Protein AF-0000000076221025 (afdb_homodimer)

Radius of gyration: 26.88 Å; Cα contacts (8 Å, |Δi|>4): 1831; chains: 2; bounding box: 78×72×60 Å

Sequence (764 aa):
MSTFDVIVIGAGINGSATAYDLRNKQHKNVLLLEQFPLPHTRGSSHGQTRVIRCLYHKRIYSQMTMDSFPIWRDLERQTNETLFIQNGMLEVYDNTTDSEKLNLSKKVLNDLNVPYKVLNTEEINRKYKPFHFEGDYSAIFESLGGTLMANKCLQAFQTLYKEAGGVLHDNEQVKQIIPGNDLVTVVTNKSQFKAKSLVITAGSFVAKLLKPLHLDLPLTIQRNHLCFWRVHNDGEGTLEAGFPSFKTPYLTYGTASIEYPGLLKICSHGGPTVDIDYPDQPPNMDDVTKLVTNHMKNVDHKPAIVENCLYTVSPDRDFILDRHPMYPNIVIGTGFSGTGFKMSPITGQILASLALNKNTKYDLSRFKISRFENVLKMKASLMSTFDVIVIGAGINGSATAYDLRNKQHKNVLLLEQFPLPHTRGSSHGQTRVIRCLYHKRIYSQMTMDSFPIWRDLERQTNETLFIQNGMLEVYDNTTDSEKLNLSKKVLNDLNVPYKVLNTEEINRKYKPFHFEGDYSAIFESLGGTLMANKCLQAFQTLYKEAGGVLHDNEQVKQIIPGNDLVTVVTNKSQFKAKSLVITAGSFVAKLLKPLHLDLPLTIQRNHLCFWRVHNDGEGTLEAGFPSFKTPYLTYGTASIEYPGLLKICSHGGPTVDIDYPDQPPNMDDVTKLVTNHMKNVDHKPAIVENCLYTVSPDRDFILDRHPMYPNIVIGTGFSGTGFKMSPITGQILASLALNKNTKYDLSRFKISRFENVLKMKASL

pLDDT: mean 94.81, std 7.26, range [25.05, 99.0]

Organism: NCBI:txid252671

InterPro domains:
  IPR006076 FAD dependent oxidoreductase [PF01266] (5-354)
  IPR036188 FAD/NAD(P)-binding domain superfamily [G3DSA:3.50.50.60] (4-362)
  IPR036188 FAD/NAD(P)-binding domain superfamily [SSF51905] (3-373)
  IPR045170 MTOX family [PTHR10961] (3-377)

Solvent-accessible surface area (backbone atoms only — not comparable to full-atom values): 39105 Å² total; per-residue (Å²): 122,60,74,31,55,30,35,31,36,21,65,41,45,48,25,25,27,17,50,24,39,33,34,70,74,64,67,43,53,44,40,37,30,19,50,40,47,70,86,60,74,83,39,63,51,50,55,59,69,39,72,34,58,57,82,36,84,50,62,68,60,22,51,38,29,60,65,16,51,64,53,53,51,50,49,20,65,74,64,74,46,83,32,70,47,72,51,12,28,36,42,42,35,43,54,87,80,30,50,65,59,53,51,44,34,52,48,43,32,55,77,67,70,49,68,70,46,80,36,46,38,66,53,46,38,70,65,39,39,43,42,39,71,80,75,66,35,36,30,44,38,30,61,83,16,8,38,30,28,30,43,47,44,44,47,47,33,47,50,54,24,45,72,68,68,40,45,74,44,52,53,37,38,78,74,46,76,44,84,52,95,68,40,34,37,42,31,38,82,82,50,55,37,35,14,50,14,35,36,42,25,41,56,70,51,36,62,75,65,31,44,84,71,33,38,53,72,76,61,45,34,23,43,26,46,44,28,25,28,40,42,70,51,87,62,50,31,18,60,90,58,61,26,36,16,38,36,42,76,59,48,26,34,34,39,31,30,66,64,38,90,57,22,30,36,47,21,40,77,60,47,57,76,47,48,82,78,49,52,74,65,82,77,83,55,62,52,40,43,49,46,49,66,65,28,38,50,62,52,54,84,55,64,36,42,76,46,72,38,38,30,27,27,27,86,83,49,44,45,33,54,36,55,39,91,88,42,71,50,34,27,38,46,41,28,36,42,81,60,43,74,60,26,15,64,44,53,4,45,46,52,34,25,54,54,67,74,45,82,63,96,65,87,54,77,78,17,35,66,78,80,50,78,84,29,66,54,76,78,71,83,122,122,59,76,30,53,30,35,32,35,21,64,40,44,47,25,24,27,18,50,23,40,33,32,70,74,62,68,43,52,43,40,38,30,18,50,40,47,70,86,59,73,83,39,65,51,49,54,60,68,39,71,34,58,56,81,37,82,51,62,67,57,22,50,38,27,58,66,16,50,63,51,54,52,50,50,20,65,75,64,73,46,82,31,70,46,70,49,12,26,35,41,41,34,43,54,86,79,31,49,66,60,52,51,44,33,50,48,42,32,57,76,66,68,50,68,68,46,81,37,46,38,68,52,44,37,68,65,39,39,42,41,38,70,81,75,68,35,36,30,44,37,28,61,82,15,9,37,31,27,30,44,47,44,43,47,46,32,47,50,55,25,44,74,68,68,40,45,75,43,54,53,38,37,77,74,44,78,46,84,52,94,68,40,34,35,42,32,37,82,82,52,55,37,37,14,51,14,35,38,42,26,40,58,69,53,36,61,75,65,30,44,85,71,34,37,54,74,77,61,46,35,22,43,23,45,45,29,25,27,42,45,72,50,86,61,51,32,19,60,90,57,62,26,38,16,38,35,43,75,59,49,26,35,32,38,31,30,63,64,40,88,59,23,30,36,47,21,40,74,60,47,57,75,47,48,83,78,49,53,74,66,81,78,82,55,62,52,42,43,49,46,49,65,65,29,38,49,62,52,54,86,55,63,35,43,77,46,73,38,37,30,26,27,26,87,83,50,45,46,33,55,36,57,40,91,88,42,70,51,34,27,39,46,42,28,37,44,80,60,42,76,60,26,14,64,44,54,3,44,47,53,35,25,52,56,68,76,43,83,64,97,64,86,52,78,79,18,37,66,77,79,50,79,85,29,68,53,74,79,71,79,122

Structure (mmCIF, N/CA/C/O backbone):
data_AF-0000000076221025-model_v1
#
loop_
_entity.id
_entity.type
_entity.pdbx_description
1 polymer 'FAD dependent oxidoreductase domain-containing protein'
#
loop_
_atom_site.group_PDB
_atom_site.id
_atom_site.type_symbol
_atom_site.label_atom_id
_atom_site.label_alt_id
_atom_site.label_comp_id
_atom_site.label_asym_id
_atom_site.label_entity_id
_atom_site.label_seq_id
_atom_site.pdbx_PDB_ins_code
_atom_site.Cartn_x
_atom_site.Cartn_y
_atom_site.Cartn_z
_atom_site.occupancy
_atom_site.B_iso_or_equiv
_atom_site.auth_seq_id
_atom_site.auth_comp_id
_atom_site.auth_asym_id
_atom_site.auth_atom_id
_atom_site.pdbx_PDB_model_num
ATOM 1 N N . MET A 1 1 ? 26.531 13.273 -16.469 1 73.56 1 MET A N 1
ATOM 2 C CA . MET A 1 1 ? 25.734 13.602 -15.281 1 73.56 1 MET A CA 1
ATOM 3 C C . MET A 1 1 ? 24.625 14.578 -15.633 1 73.56 1 MET A C 1
ATOM 5 O O . MET A 1 1 ? 24.859 15.586 -16.297 1 73.56 1 MET A O 1
ATOM 9 N N . SER A 1 2 ? 23.391 14.234 -15.297 1 90.88 2 SER A N 1
ATOM 10 C CA . SER A 1 2 ? 22.25 15.094 -15.625 1 90.88 2 SER A CA 1
ATOM 11 C C . SER A 1 2 ? 22.094 16.219 -14.602 1 90.88 2 SER A C 1
ATOM 13 O O . SER A 1 2 ? 22.422 16.047 -13.422 1 90.88 2 SER A O 1
ATOM 15 N N . THR A 1 3 ? 21.812 17.422 -15.07 1 96.06 3 THR A N 1
ATOM 16 C CA . THR A 1 3 ? 21.625 18.578 -14.219 1 96.06 3 THR A CA 1
ATOM 17 C C . THR A 1 3 ? 20.156 19 -14.203 1 96.06 3 THR A C 1
ATOM 19 O O . THR A 1 3 ? 19.5 19.062 -15.258 1 96.06 3 THR A O 1
ATOM 22 N N . PHE A 1 4 ? 19.688 19.281 -13 1 98.5 4 PHE A N 1
ATOM 23 C CA . PHE A 1 4 ? 18.297 19.688 -12.797 1 98.5 4 PHE A CA 1
ATOM 24 C C . PHE A 1 4 ? 18.234 21.078 -12.156 1 98.5 4 PHE A C 1
ATOM 26 O O . PHE A 1 4 ? 19.219 21.531 -11.578 1 98.5 4 PHE A O 1
ATOM 33 N N . ASP A 1 5 ? 17.109 21.797 -12.391 1 98.62 5 ASP A N 1
ATOM 34 C CA . ASP A 1 5 ? 16.891 23.016 -11.602 1 98.62 5 ASP A CA 1
ATOM 35 C C . ASP A 1 5 ? 16.734 22.672 -10.117 1 98.62 5 ASP A C 1
ATOM 37 O O . ASP A 1 5 ? 17.312 23.344 -9.266 1 98.62 5 ASP A O 1
ATOM 41 N N . VAL A 1 6 ? 15.969 21.656 -9.82 1 98.88 6 VAL A N 1
ATOM 42 C CA . VAL A 1 6 ? 15.719 21.25 -8.438 1 98.88 6 VAL A CA 1
ATOM 43 C C . VAL A 1 6 ? 15.664 19.719 -8.352 1 98.88 6 VAL A C 1
ATOM 45 O O . VAL A 1 6 ? 15.109 19.062 -9.234 1 98.88 6 VAL A O 1
ATOM 48 N N . ILE A 1 7 ? 16.266 19.141 -7.352 1 98.94 7 ILE A N 1
ATOM 49 C CA . ILE A 1 7 ? 16.047 17.75 -6.953 1 98.94 7 ILE A CA 1
ATOM 50 C C . ILE A 1 7 ? 15.266 17.703 -5.648 1 98.94 7 ILE A C 1
ATOM 52 O O . ILE A 1 7 ? 15.555 18.453 -4.711 1 98.94 7 ILE A O 1
ATOM 56 N N . VAL A 1 8 ? 14.227 16.969 -5.625 1 99 8 VAL A N 1
ATOM 57 C CA . VAL A 1 8 ? 13.438 16.719 -4.422 1 99 8 VAL A CA 1
ATOM 58 C C . VAL A 1 8 ? 13.664 15.289 -3.939 1 99 8 VAL A C 1
ATOM 60 O O . VAL A 1 8 ? 13.484 14.336 -4.699 1 99 8 VAL A O 1
ATOM 63 N N . ILE A 1 9 ? 14.117 15.148 -2.668 1 98.94 9 ILE A N 1
ATOM 64 C CA . ILE A 1 9 ? 14.344 13.836 -2.08 1 98.94 9 ILE A CA 1
ATOM 65 C C . ILE A 1 9 ? 13.156 13.445 -1.207 1 98.94 9 ILE A C 1
ATOM 67 O O . ILE A 1 9 ? 12.82 14.156 -0.254 1 98.94 9 ILE A O 1
ATOM 71 N N . GLY A 1 10 ? 12.57 12.266 -1.476 1 98.75 10 GLY A N 1
ATOM 72 C CA . GLY A 1 10 ? 11.391 11.773 -0.784 1 98.75 10 GLY A CA 1
ATOM 73 C C . GLY A 1 10 ? 10.109 11.992 -1.564 1 98.75 10 GLY A C 1
ATOM 74 O O . GLY A 1 10 ? 9.641 13.125 -1.7 1 98.75 10 GLY A O 1
ATOM 75 N N . ALA A 1 11 ? 9.523 10.93 -2.014 1 98.75 11 ALA A N 1
ATOM 76 C CA . ALA A 1 11 ? 8.312 11.039 -2.832 1 98.75 11 ALA A CA 1
ATOM 77 C C . ALA A 1 11 ? 7.062 10.773 -2 1 98.75 11 ALA A C 1
ATOM 79 O O . ALA A 1 11 ? 6.09 10.203 -2.496 1 98.75 11 ALA A O 1
ATOM 80 N N . GLY A 1 12 ? 7.074 11.047 -0.694 1 98.5 12 GLY A N 1
ATOM 81 C CA . GLY A 1 12 ? 5.848 11.148 0.079 1 98.5 12 GLY A CA 1
ATOM 82 C C . GLY A 1 12 ? 4.984 12.328 -0.33 1 98.5 12 GLY A C 1
ATOM 83 O O . GLY A 1 12 ? 5.207 12.938 -1.382 1 98.5 12 GLY A O 1
ATOM 84 N N . ILE A 1 13 ? 4.051 12.633 0.478 1 98.81 13 ILE A N 1
ATOM 85 C CA . ILE A 1 13 ? 3.025 13.594 0.092 1 98.81 13 ILE A CA 1
ATOM 86 C C . ILE A 1 13 ? 3.646 14.984 -0.056 1 98.81 13 ILE A C 1
ATOM 88 O O . ILE A 1 13 ? 3.357 15.703 -1.017 1 98.81 13 ILE A O 1
ATOM 92 N N . ASN A 1 14 ? 4.52 15.406 0.86 1 98.88 14 ASN A N 1
ATOM 93 C CA . ASN A 1 14 ? 5.105 16.734 0.803 1 98.88 14 ASN A CA 1
ATOM 94 C C . ASN A 1 14 ? 6.094 16.875 -0.351 1 98.88 14 ASN A C 1
ATOM 96 O O . ASN A 1 14 ? 6.133 17.891 -1.032 1 98.88 14 ASN A O 1
ATOM 100 N N . GLY A 1 15 ? 6.926 15.852 -0.542 1 98.94 15 GLY A N 1
ATOM 101 C CA . GLY A 1 15 ? 7.836 15.867 -1.676 1 98.94 15 GLY A CA 1
ATOM 102 C C . GLY A 1 15 ? 7.121 15.867 -3.014 1 98.94 15 GLY A C 1
ATOM 103 O O . GLY A 1 15 ? 7.496 16.594 -3.928 1 98.94 15 GLY A O 1
ATOM 104 N N . SER A 1 16 ? 6.113 15.039 -3.123 1 98.94 16 SER A N 1
ATOM 105 C CA . SER A 1 16 ? 5.344 14.969 -4.359 1 98.94 16 SER A CA 1
ATOM 106 C C . SER A 1 16 ? 4.617 16.281 -4.637 1 98.94 16 SER A C 1
ATOM 108 O O . SER A 1 16 ? 4.566 16.734 -5.781 1 98.94 16 SER A O 1
ATOM 110 N N . ALA A 1 17 ? 4.051 16.875 -3.607 1 98.94 17 ALA A N 1
ATOM 111 C CA . ALA A 1 17 ? 3.389 18.172 -3.764 1 98.94 17 ALA A CA 1
ATOM 112 C C . ALA A 1 17 ? 4.383 19.25 -4.18 1 98.94 17 ALA A C 1
ATOM 114 O O . ALA A 1 17 ? 4.07 20.109 -5.012 1 98.94 17 ALA A O 1
ATOM 115 N N . THR A 1 18 ? 5.555 19.219 -3.604 1 98.94 18 THR A N 1
ATOM 116 C CA . THR A 1 18 ? 6.605 20.172 -3.951 1 98.94 18 THR A CA 1
ATOM 117 C C . THR A 1 18 ? 7.016 20.016 -5.414 1 98.94 18 THR A C 1
ATOM 119 O O . THR A 1 18 ? 7.086 21 -6.148 1 98.94 18 THR A O 1
ATOM 122 N N . ALA A 1 19 ? 7.297 18.766 -5.789 1 98.94 19 ALA A N 1
ATOM 123 C CA . ALA A 1 19 ? 7.688 18.484 -7.168 1 98.94 19 ALA A CA 1
ATOM 124 C C . ALA A 1 19 ? 6.602 18.922 -8.148 1 98.94 19 ALA A C 1
ATOM 126 O O . ALA A 1 19 ? 6.895 19.5 -9.195 1 98.94 19 ALA A O 1
ATOM 127 N N . TYR A 1 20 ? 5.391 18.656 -7.793 1 98.88 20 TYR A N 1
ATOM 128 C CA . TYR A 1 20 ? 4.25 19.062 -8.602 1 98.88 20 TYR A CA 1
ATOM 129 C C . TYR A 1 20 ? 4.227 20.578 -8.797 1 98.88 20 TYR A C 1
ATOM 131 O O . TYR A 1 20 ? 4.051 21.062 -9.914 1 98.88 20 TYR A O 1
ATOM 139 N N . ASP A 1 21 ? 4.359 21.328 -7.723 1 98.75 21 ASP A N 1
ATOM 140 C CA . ASP A 1 21 ? 4.34 22.781 -7.816 1 98.75 21 ASP A CA 1
ATOM 141 C C . ASP A 1 21 ? 5.48 23.297 -8.695 1 98.75 21 ASP A C 1
ATOM 143 O O . ASP A 1 21 ? 5.266 24.141 -9.57 1 98.75 21 ASP A O 1
ATOM 147 N N . LEU A 1 22 ? 6.645 22.797 -8.508 1 98.88 22 LEU A N 1
ATOM 148 C CA . LEU A 1 22 ? 7.84 23.219 -9.234 1 98.88 22 LEU A CA 1
ATOM 149 C C . LEU A 1 22 ? 7.699 22.953 -10.727 1 98.88 22 LEU A C 1
ATOM 151 O O . LEU A 1 22 ? 8.039 23.812 -11.547 1 98.88 22 LEU A O 1
ATOM 155 N N . ARG A 1 23 ? 7.164 21.75 -11.07 1 98.56 23 ARG A N 1
ATOM 156 C CA . ARG A 1 23 ? 7.09 21.344 -12.469 1 98.56 23 ARG A CA 1
ATOM 157 C C . ARG A 1 23 ? 5.883 21.984 -13.156 1 98.56 23 ARG A C 1
ATOM 159 O O . ARG A 1 23 ? 6.016 22.594 -14.219 1 98.56 23 ARG A O 1
ATOM 166 N N . ASN A 1 24 ? 4.742 21.906 -12.555 1 97.38 24 ASN A N 1
ATOM 167 C CA . ASN A 1 24 ? 3.48 22.281 -13.188 1 97.38 24 ASN A CA 1
ATOM 168 C C . ASN A 1 24 ? 3.264 23.781 -13.18 1 97.38 24 ASN A C 1
ATOM 170 O O . ASN A 1 24 ? 2.738 24.344 -14.141 1 97.38 24 ASN A O 1
ATOM 174 N N . LYS A 1 25 ? 3.623 24.422 -12.148 1 94.81 25 LYS A N 1
ATOM 175 C CA . LYS A 1 25 ? 3.326 25.844 -12.008 1 94.81 25 LYS A CA 1
ATOM 176 C C . LYS A 1 25 ? 4.559 26.688 -12.305 1 94.81 25 LYS A C 1
ATOM 178 O O . LYS A 1 25 ? 4.453 27.75 -12.938 1 94.81 25 LYS A O 1
ATOM 183 N N . GLN A 1 26 ? 5.688 26.141 -11.867 1 97.31 26 GLN A N 1
ATOM 184 C CA . GLN A 1 26 ? 6.898 26.938 -12 1 97.31 26 GLN A CA 1
ATOM 185 C C . GLN A 1 26 ? 7.691 26.547 -13.242 1 97.31 26 GLN A C 1
ATOM 187 O O . GLN A 1 26 ? 8.672 27.203 -13.594 1 97.31 26 GLN A O 1
ATOM 192 N N . HIS A 1 27 ? 7.324 25.453 -13.93 1 97.88 27 HIS A N 1
ATOM 193 C CA . HIS A 1 27 ? 7.895 25 -15.188 1 97.88 27 HIS A CA 1
ATOM 194 C C . HIS A 1 27 ? 9.398 24.75 -15.062 1 97.88 27 HIS A C 1
ATOM 196 O O . HIS A 1 27 ? 10.172 25.125 -15.938 1 97.88 27 HIS A O 1
ATOM 202 N N . LYS A 1 28 ? 9.789 24.125 -13.992 1 98.31 28 LYS A N 1
ATOM 203 C CA . LYS A 1 28 ? 11.188 23.812 -13.742 1 98.31 28 LYS A CA 1
ATOM 204 C C . LYS A 1 28 ? 11.492 22.359 -14.086 1 98.31 28 LYS A C 1
ATOM 206 O O . LYS A 1 28 ? 10.594 21.516 -14.102 1 98.31 28 LYS A O 1
ATOM 211 N N . ASN A 1 29 ? 12.75 22.156 -14.453 1 98.5 29 ASN A N 1
ATOM 212 C CA . ASN A 1 29 ? 13.25 20.797 -14.586 1 98.5 29 ASN A CA 1
ATOM 213 C C . ASN A 1 29 ? 13.539 20.172 -13.227 1 98.5 29 ASN A C 1
ATOM 215 O O . ASN A 1 29 ? 14.523 20.516 -12.57 1 98.5 29 ASN A O 1
ATOM 219 N N . VAL A 1 30 ? 12.672 19.188 -12.789 1 98.81 30 VAL A N 1
ATOM 220 C CA . VAL A 1 30 ? 12.68 18.688 -11.422 1 98.81 30 VAL A CA 1
ATOM 221 C C . VAL A 1 30 ? 12.852 17.156 -11.43 1 98.81 30 VAL A C 1
ATOM 223 O O . VAL A 1 30 ? 12.203 16.469 -12.211 1 98.81 30 VAL A O 1
ATOM 226 N N . LEU A 1 31 ? 13.781 16.641 -10.617 1 98.88 31 LEU A N 1
ATOM 227 C CA . LEU A 1 31 ? 13.922 15.219 -10.359 1 98.88 31 LEU A CA 1
ATOM 228 C C . LEU A 1 31 ? 13.391 14.859 -8.977 1 98.88 31 LEU A C 1
ATOM 230 O O . LEU A 1 31 ? 13.797 15.453 -7.977 1 98.88 31 LEU A O 1
ATOM 234 N N . LEU A 1 32 ? 12.398 14.039 -8.891 1 98.94 32 LEU A N 1
ATOM 235 C CA . LEU A 1 32 ? 11.867 13.5 -7.645 1 98.94 32 LEU A CA 1
ATOM 236 C C . LEU A 1 32 ? 12.422 12.102 -7.379 1 98.94 32 LEU A C 1
ATOM 238 O O . LEU A 1 32 ? 12.297 11.211 -8.219 1 98.94 32 LEU A O 1
ATOM 242 N N . LEU A 1 33 ? 13.078 11.938 -6.211 1 98.75 33 LEU A N 1
ATOM 243 C CA . LEU A 1 33 ? 13.75 10.688 -5.883 1 98.75 33 LEU A CA 1
ATOM 244 C C . LEU A 1 33 ? 13.07 9.992 -4.707 1 98.75 33 LEU A C 1
ATOM 246 O O . LEU A 1 33 ? 12.656 10.648 -3.75 1 98.75 33 LEU A O 1
ATOM 250 N N . GLU A 1 34 ? 12.93 8.711 -4.75 1 98.44 34 GLU A N 1
ATOM 251 C CA . GLU A 1 34 ? 12.414 7.871 -3.676 1 98.44 34 GLU A CA 1
ATOM 252 C C . GLU A 1 34 ? 13.25 6.598 -3.525 1 98.44 34 GLU A C 1
ATOM 254 O O . GLU A 1 34 ? 13.602 5.965 -4.52 1 98.44 34 GLU A O 1
ATOM 259 N N . GLN A 1 35 ? 13.578 6.262 -2.289 1 97.19 35 GLN A N 1
ATOM 260 C CA . GLN A 1 35 ? 14.469 5.129 -2.059 1 97.19 35 GLN A CA 1
ATOM 261 C C . GLN A 1 35 ? 13.727 3.807 -2.197 1 97.19 35 GLN A C 1
ATOM 263 O O . GLN A 1 35 ? 14.336 2.768 -2.457 1 97.19 35 GLN A O 1
ATOM 268 N N . PHE A 1 36 ? 12.406 3.76 -2.025 1 96.69 36 PHE A N 1
ATOM 269 C CA . PHE A 1 36 ? 11.609 2.541 -2.094 1 96.69 36 PHE A CA 1
ATOM 270 C C . PHE A 1 36 ? 10.875 2.451 -3.424 1 96.69 36 PHE A C 1
ATOM 272 O O . PHE A 1 36 ? 10.594 3.471 -4.055 1 96.69 36 PHE A O 1
ATOM 279 N N . PRO A 1 37 ? 10.508 1.22 -3.852 1 95.75 37 PRO A N 1
ATOM 280 C CA . PRO A 1 37 ? 9.555 1.124 -4.961 1 95.75 37 PRO A CA 1
ATOM 281 C C . PRO A 1 37 ? 8.188 1.706 -4.613 1 95.75 37 PRO A C 1
ATOM 283 O O . PRO A 1 37 ? 7.707 1.535 -3.49 1 95.75 37 PRO A O 1
ATOM 286 N N . LEU A 1 38 ? 7.648 2.412 -5.551 1 95.94 38 LEU A N 1
ATOM 287 C CA . LEU A 1 38 ? 6.344 3.02 -5.316 1 95.94 38 LEU A CA 1
ATOM 288 C C . LEU A 1 38 ? 5.227 2.129 -5.852 1 95.94 38 LEU A C 1
ATOM 290 O O . LEU A 1 38 ? 5.398 1.451 -6.867 1 95.94 38 LEU A O 1
ATOM 294 N N . PRO A 1 39 ? 4.059 2.225 -5.203 1 95.25 39 PRO A N 1
ATOM 295 C CA . PRO A 1 39 ? 3.838 2.857 -3.9 1 95.25 39 PRO A CA 1
ATOM 296 C C . PRO A 1 39 ? 4.414 2.039 -2.746 1 95.25 39 PRO A C 1
ATOM 298 O O . PRO A 1 39 ? 4.672 0.843 -2.9 1 95.25 39 PRO A O 1
ATOM 301 N N . HIS A 1 40 ? 4.711 2.643 -1.645 1 94 40 HIS A N 1
ATOM 302 C CA . HIS A 1 40 ? 5.227 1.896 -0.503 1 94 40 HIS A CA 1
ATOM 303 C C . HIS A 1 40 ? 4.504 2.283 0.782 1 94 40 HIS A C 1
ATOM 305 O O . HIS A 1 40 ? 3.75 3.26 0.806 1 94 40 HIS A O 1
ATOM 311 N N . THR A 1 41 ? 4.754 1.54 1.81 1 91.94 41 THR A N 1
ATOM 312 C CA . THR A 1 41 ? 4.074 1.743 3.084 1 91.94 41 THR A CA 1
ATOM 313 C C . THR A 1 41 ? 5.074 2.117 4.176 1 91.94 41 THR A C 1
ATOM 315 O O . THR A 1 41 ? 4.832 1.872 5.359 1 91.94 41 THR A O 1
ATOM 318 N N . ARG A 1 42 ? 6.195 2.639 3.654 1 91.5 42 ARG A N 1
ATOM 319 C CA . ARG A 1 42 ? 7.25 2.992 4.602 1 91.5 42 ARG A CA 1
ATOM 320 C C . ARG A 1 42 ? 7.258 4.492 4.871 1 91.5 42 ARG A C 1
ATOM 322 O O . ARG A 1 42 ? 7.457 5.293 3.957 1 91.5 42 ARG A O 1
ATOM 329 N N . GLY A 1 43 ? 6.73 4.926 5.992 1 93.31 43 GLY A N 1
ATOM 330 C CA . GLY A 1 43 ? 6.742 6.336 6.348 1 93.31 43 GLY A CA 1
ATOM 331 C C . GLY A 1 43 ? 5.383 6.852 6.785 1 93.31 43 GLY A C 1
ATOM 332 O O . GLY A 1 43 ? 4.609 6.121 7.41 1 93.31 43 GLY A O 1
ATOM 333 N N . SER A 1 44 ? 5.164 8.125 6.418 1 95.25 44 SER A N 1
ATOM 334 C CA . SER A 1 44 ? 4 8.781 7.004 1 95.25 44 SER A CA 1
ATOM 335 C C . SER A 1 44 ? 2.9 8.984 5.969 1 95.25 44 SER A C 1
ATOM 337 O O . SER A 1 44 ? 1.757 9.281 6.32 1 95.25 44 SER A O 1
ATOM 339 N N . SER A 1 45 ? 3.215 8.766 4.715 1 96.81 45 SER A N 1
ATOM 340 C CA . SER A 1 45 ? 2.312 9.266 3.68 1 96.81 45 SER A CA 1
ATOM 341 C C . SER A 1 45 ? 1.358 8.172 3.209 1 96.81 45 SER A C 1
ATOM 343 O O . SER A 1 45 ? 0.375 8.453 2.521 1 96.81 45 SER A O 1
ATOM 345 N N . HIS A 1 46 ? 1.609 6.93 3.572 1 94.56 46 HIS A N 1
ATOM 346 C CA . HIS A 1 46 ? 0.822 5.812 3.066 1 94.56 46 HIS A CA 1
ATOM 347 C C . HIS A 1 46 ? -0.463 5.633 3.867 1 94.56 46 HIS A C 1
ATOM 349 O O . HIS A 1 46 ? -0.626 6.242 4.926 1 94.56 46 HIS A O 1
ATOM 355 N N . GLY A 1 47 ? -1.396 4.758 3.314 1 94.5 47 GLY A N 1
ATOM 356 C CA . GLY A 1 47 ? -2.682 4.496 3.941 1 94.5 47 GLY A CA 1
ATOM 357 C C . GLY A 1 47 ? -3.855 5.023 3.137 1 94.5 47 GLY A C 1
ATOM 358 O O . GLY A 1 47 ? -3.67 5.781 2.182 1 94.5 47 GLY A O 1
ATOM 359 N N . GLN A 1 48 ? -5.062 4.75 3.648 1 96.44 48 GLN A N 1
ATOM 360 C CA . GLN A 1 48 ? -6.23 5.008 2.811 1 96.44 48 GLN A CA 1
ATOM 361 C C . GLN A 1 48 ? -6.855 6.359 3.145 1 96.44 48 GLN A C 1
ATOM 363 O O . GLN A 1 48 ? -7.375 7.043 2.262 1 96.44 48 GLN A O 1
ATOM 368 N N . THR A 1 49 ? -6.785 6.699 4.438 1 97.5 49 THR A N 1
ATOM 369 C CA . THR A 1 49 ? -7.523 7.906 4.781 1 97.5 49 THR A CA 1
ATOM 370 C C . THR A 1 49 ? -6.715 8.781 5.742 1 97.5 49 THR A C 1
ATOM 372 O O . THR A 1 49 ? -5.875 8.273 6.488 1 97.5 49 THR A O 1
ATOM 375 N N . ARG A 1 50 ? -6.969 10.07 5.645 1 97.75 50 ARG A N 1
ATOM 376 C CA . ARG A 1 50 ? -6.512 11.086 6.582 1 97.75 50 ARG A CA 1
ATOM 377 C C . ARG A 1 50 ? -7.641 12.039 6.949 1 97.75 50 ARG A C 1
ATOM 379 O O . ARG A 1 50 ? -8.484 12.359 6.109 1 97.75 50 ARG A O 1
ATOM 386 N N . VAL A 1 51 ? -7.59 12.5 8.227 1 97.88 51 VAL A N 1
ATOM 387 C CA . VAL A 1 51 ? -8.531 13.531 8.641 1 97.88 51 VAL A CA 1
ATOM 388 C C . VAL A 1 51 ? -8.047 14.891 8.133 1 97.88 51 VAL A C 1
ATOM 390 O O . VAL A 1 51 ? -6.852 15.18 8.141 1 97.88 51 VAL A O 1
ATOM 393 N N . ILE A 1 52 ? -8.977 15.688 7.695 1 98.38 52 ILE A N 1
ATOM 394 C CA . ILE A 1 52 ? -8.703 17.094 7.383 1 98.38 52 ILE A CA 1
ATOM 395 C C . ILE A 1 52 ? -9.688 17.984 8.133 1 98.38 52 ILE A C 1
ATOM 397 O O . ILE A 1 52 ? -10.891 17.719 8.156 1 98.38 52 ILE A O 1
ATOM 401 N N . ARG A 1 53 ? -9.156 19.016 8.75 1 97.31 53 ARG A N 1
ATOM 402 C CA . ARG A 1 53 ? -9.969 19.859 9.617 1 97.31 53 ARG A CA 1
ATOM 403 C C . ARG A 1 53 ? -9.438 21.281 9.648 1 97.31 53 ARG A C 1
ATOM 405 O O . ARG A 1 53 ? -8.25 21.516 9.414 1 97.31 53 ARG A O 1
ATOM 412 N N . CYS A 1 54 ? -10.328 22.203 10 1 95.44 54 CYS A N 1
ATOM 413 C CA . CYS A 1 54 ? -9.961 23.594 10.211 1 95.44 54 CYS A CA 1
ATOM 414 C C . CYS A 1 54 ? -9.695 23.859 11.688 1 95.44 54 CYS A C 1
ATOM 416 O O . CYS A 1 54 ? -9.094 24.891 12.039 1 95.44 54 CYS A O 1
ATOM 418 N N . LEU A 1 55 ? -10.031 22.969 12.508 1 92.12 55 LEU A N 1
ATOM 419 C CA . LEU A 1 55 ? -10.008 23.125 13.961 1 92.12 55 LEU A CA 1
ATOM 420 C C . LEU A 1 55 ? -8.586 22.953 14.5 1 92.12 55 LEU A C 1
ATOM 422 O O . LEU A 1 55 ? -8.18 21.844 14.828 1 92.12 55 LEU A O 1
ATOM 426 N N . TYR A 1 56 ? -7.871 24.062 14.711 1 90.94 56 TYR A N 1
ATOM 427 C CA . TYR A 1 56 ? -6.559 24.062 15.352 1 90.94 56 TYR A CA 1
ATOM 428 C C . TYR A 1 56 ? -6.461 25.172 16.391 1 90.94 56 TYR A C 1
ATOM 430 O O . TYR A 1 56 ? -7.262 26.109 16.375 1 90.94 56 TYR A O 1
ATOM 438 N N . HIS A 1 57 ? -5.496 25.031 17.234 1 86.62 57 HIS A N 1
ATOM 439 C CA . HIS A 1 57 ? -5.262 26.062 18.25 1 86.62 57 HIS A CA 1
ATOM 440 C C . HIS A 1 57 ? -4.367 27.172 17.703 1 86.62 57 HIS A C 1
ATOM 442 O O . HIS A 1 57 ? -4.406 28.297 18.203 1 86.62 57 HIS A O 1
ATOM 448 N N . LYS A 1 58 ? -3.568 26.875 16.766 1 87.5 58 LYS A N 1
ATOM 449 C CA . LYS A 1 58 ? -2.729 27.844 16.078 1 87.5 58 LYS A CA 1
ATOM 450 C C . LYS A 1 58 ? -3.316 28.234 14.727 1 87.5 58 LYS A C 1
ATOM 452 O O . LYS A 1 58 ? -3.438 27.406 13.836 1 87.5 58 LYS A O 1
ATOM 457 N N . ARG A 1 59 ? -3.51 29.453 14.516 1 89.75 59 ARG A N 1
ATOM 458 C CA . ARG A 1 59 ? -4.254 29.984 13.383 1 89.75 59 ARG A CA 1
ATOM 459 C C . ARG A 1 59 ? -3.592 29.609 12.062 1 89.75 59 ARG A C 1
ATOM 461 O O . ARG A 1 59 ? -4.273 29.375 11.07 1 89.75 59 ARG A O 1
ATOM 468 N N . ILE A 1 60 ? -2.289 29.547 12 1 93.25 60 ILE A N 1
ATOM 469 C CA . ILE A 1 60 ? -1.562 29.328 10.758 1 93.25 60 ILE A CA 1
ATOM 470 C C . ILE A 1 60 ? -1.956 27.969 10.172 1 93.25 60 ILE A C 1
ATOM 472 O O . ILE A 1 60 ? -2.07 27.828 8.953 1 93.25 60 ILE A O 1
ATOM 476 N N . TYR A 1 61 ? -2.191 26.984 11 1 95.44 61 TYR A N 1
ATOM 477 C CA . TYR A 1 61 ? -2.545 25.656 10.516 1 95.44 61 TYR A CA 1
ATOM 478 C C . TYR A 1 61 ? -3.957 25.641 9.945 1 95.44 61 TYR A C 1
ATOM 480 O O . TYR A 1 61 ? -4.215 25 8.922 1 95.44 61 TYR A O 1
ATOM 488 N N . SER A 1 62 ? -4.883 26.359 10.609 1 95.06 62 SER A N 1
ATOM 489 C CA . SER A 1 62 ? -6.227 26.484 10.062 1 95.06 62 SER A CA 1
ATOM 490 C C . SER A 1 62 ? -6.211 27.203 8.711 1 95.06 62 SER A C 1
ATOM 492 O O . SER A 1 62 ? -6.902 26.797 7.777 1 95.06 62 SER A O 1
ATOM 494 N N . GLN A 1 63 ? -5.387 28.219 8.648 1 94.44 63 GLN A N 1
ATOM 495 C CA . GLN A 1 63 ? -5.273 28.984 7.402 1 94.44 63 GLN A CA 1
ATOM 496 C C . GLN A 1 63 ? -4.719 28.109 6.281 1 94.44 63 GLN A C 1
ATOM 498 O O . GLN A 1 63 ? -5.234 28.125 5.16 1 94.44 63 GLN A O 1
ATOM 503 N N . MET A 1 64 ? -3.672 27.359 6.578 1 96.88 64 MET A N 1
ATOM 504 C CA . MET A 1 64 ? -3.078 26.484 5.57 1 96.88 64 MET A CA 1
ATOM 505 C C . MET A 1 64 ? -4.074 25.422 5.113 1 96.88 64 MET A C 1
ATOM 507 O O . MET A 1 64 ? -4.125 25.078 3.93 1 96.88 64 MET A O 1
ATOM 511 N N . THR A 1 65 ? -4.848 24.891 6.055 1 97.44 65 THR A N 1
ATOM 512 C CA . THR A 1 65 ? -5.863 23.906 5.703 1 97.44 65 THR A CA 1
ATOM 513 C C . THR A 1 65 ? -6.914 24.516 4.777 1 97.44 65 THR A C 1
ATOM 515 O O . THR A 1 65 ? -7.254 23.938 3.746 1 97.44 65 THR A O 1
ATOM 518 N N . MET A 1 66 ? -7.375 25.688 5.125 1 96.38 66 MET A N 1
ATOM 519 C CA . MET A 1 66 ? -8.391 26.359 4.328 1 96.38 66 MET A CA 1
ATOM 520 C C . MET A 1 66 ? -7.879 26.641 2.92 1 96.38 66 MET A C 1
ATOM 522 O O . MET A 1 66 ? -8.602 26.453 1.94 1 96.38 66 MET A O 1
ATOM 526 N N . ASP A 1 67 ? -6.617 27.031 2.85 1 97.56 67 ASP A N 1
ATOM 527 C CA . ASP A 1 67 ? -6.02 27.328 1.555 1 97.56 67 ASP A CA 1
ATOM 528 C C . ASP A 1 67 ? -5.781 26.062 0.746 1 97.56 67 ASP A C 1
ATOM 530 O O . ASP A 1 67 ? -5.578 26.109 -0.469 1 97.56 67 ASP A O 1
ATOM 534 N N . SER A 1 68 ? -5.777 24.891 1.398 1 98.44 68 SER A N 1
ATOM 535 C CA . SER A 1 68 ? -5.52 23.625 0.724 1 98.44 68 SER A CA 1
ATOM 536 C C . SER A 1 68 ? -6.789 23.062 0.085 1 98.44 68 SER A C 1
ATOM 538 O O . SER A 1 68 ? -6.723 22.312 -0.891 1 98.44 68 SER A O 1
ATOM 540 N N . PHE A 1 69 ? -8 23.469 0.555 1 98.19 69 PHE A N 1
ATOM 541 C CA . PHE A 1 69 ? -9.258 22.906 0.1 1 98.19 69 PHE A CA 1
ATOM 542 C C . PHE A 1 69 ? -9.43 23.094 -1.402 1 98.19 69 PHE A C 1
ATOM 544 O O . PHE A 1 69 ? -9.688 22.125 -2.129 1 98.19 69 PHE A O 1
ATOM 551 N N . PRO A 1 70 ? -9.227 24.312 -1.93 1 98.12 70 PRO A N 1
ATOM 552 C CA . PRO A 1 70 ? -9.422 24.484 -3.371 1 98.12 70 PRO A CA 1
ATOM 553 C C . PRO A 1 70 ? -8.422 23.672 -4.199 1 98.12 70 PRO A C 1
ATOM 555 O O . PRO A 1 70 ? -8.75 23.234 -5.305 1 98.12 70 PRO A O 1
ATOM 558 N N . ILE A 1 71 ? -7.25 23.469 -3.666 1 98.62 71 ILE A N 1
ATOM 559 C CA . ILE A 1 71 ? -6.23 22.719 -4.395 1 98.62 71 ILE A CA 1
ATOM 560 C C . ILE A 1 71 ? -6.609 21.25 -4.445 1 98.62 71 ILE A C 1
ATOM 562 O O . ILE A 1 71 ? -6.484 20.609 -5.488 1 98.62 71 ILE A O 1
ATOM 566 N N . TRP A 1 72 ? -7.062 20.672 -3.354 1 98.69 72 TRP A N 1
ATOM 567 C CA . TRP A 1 72 ? -7.543 19.281 -3.348 1 98.69 72 TRP A CA 1
ATOM 568 C C . TRP A 1 72 ? -8.664 19.094 -4.367 1 98.69 72 TRP A C 1
ATOM 570 O O . TRP A 1 72 ? -8.688 18.094 -5.09 1 98.69 72 TRP A O 1
ATOM 580 N N . ARG A 1 73 ? -9.562 20.094 -4.43 1 98.31 73 ARG A N 1
ATOM 581 C CA . ARG A 1 73 ? -10.664 20.031 -5.383 1 98.31 73 ARG A CA 1
ATOM 582 C C . ARG A 1 73 ? -10.156 20.094 -6.816 1 98.31 73 ARG A C 1
ATOM 584 O O . ARG A 1 73 ? -10.656 19.391 -7.695 1 98.31 73 ARG A O 1
ATOM 591 N N . ASP A 1 74 ? -9.203 20.922 -7.004 1 98.38 74 ASP A N 1
ATOM 592 C CA . ASP A 1 74 ? -8.617 21.031 -8.336 1 98.38 74 ASP A CA 1
ATOM 593 C C . ASP A 1 74 ? -7.949 19.734 -8.766 1 98.38 74 ASP A C 1
ATOM 595 O O . ASP A 1 74 ? -8.078 19.312 -9.914 1 98.38 74 ASP A O 1
ATOM 599 N N . LEU A 1 75 ? -7.242 19.078 -7.863 1 98.5 75 LEU A N 1
ATOM 600 C CA . LEU A 1 75 ? -6.605 17.797 -8.148 1 98.5 75 LEU A CA 1
ATOM 601 C C . LEU A 1 75 ? -7.648 16.734 -8.477 1 98.5 75 LEU A C 1
ATOM 603 O O . LEU A 1 75 ? -7.438 15.898 -9.359 1 98.5 75 LEU A O 1
ATOM 607 N N . GLU A 1 76 ? -8.734 16.75 -7.734 1 98.06 76 GLU A N 1
ATOM 608 C CA . GLU A 1 76 ? -9.828 15.844 -8.031 1 98.06 76 GLU A CA 1
ATOM 609 C C . GLU A 1 76 ? -10.305 16 -9.477 1 98.06 76 GLU A C 1
ATOM 611 O O . GLU A 1 76 ? -10.477 15.008 -10.188 1 98.06 76 GLU A O 1
ATOM 616 N N . ARG A 1 77 ? -10.492 17.188 -9.844 1 97.44 77 ARG A N 1
ATOM 617 C CA . ARG A 1 77 ? -10.984 17.469 -11.188 1 97.44 77 ARG A CA 1
ATOM 618 C C . ARG A 1 77 ? -9.992 17 -12.242 1 97.44 77 ARG A C 1
ATOM 620 O O . ARG A 1 77 ? -10.383 16.406 -13.25 1 97.44 77 ARG A O 1
ATOM 627 N N . GLN A 1 78 ? -8.773 17.219 -11.992 1 97.25 78 GLN A N 1
ATOM 628 C CA . GLN A 1 78 ? -7.746 16.922 -12.984 1 97.25 78 GLN A CA 1
ATOM 629 C C . GLN A 1 78 ? -7.531 15.414 -13.109 1 97.25 78 GLN A C 1
ATOM 631 O O . GLN A 1 78 ? -7.199 14.914 -14.188 1 97.25 78 GLN A O 1
ATOM 636 N N . THR A 1 79 ? -7.738 14.656 -12.055 1 95.88 79 THR A N 1
ATOM 637 C CA . THR A 1 79 ? -7.41 13.234 -12.07 1 95.88 79 THR A CA 1
ATOM 638 C C . THR A 1 79 ? -8.672 12.391 -12.195 1 95.88 79 THR A C 1
ATOM 640 O O . THR A 1 79 ? -8.594 11.172 -12.375 1 95.88 79 THR A O 1
ATOM 643 N N . ASN A 1 80 ? -9.828 13.016 -12.031 1 93.19 80 ASN A N 1
ATOM 644 C CA . ASN A 1 80 ? -11.109 12.312 -12.031 1 93.19 80 ASN A CA 1
ATOM 645 C C . ASN A 1 80 ? -11.148 11.227 -10.961 1 93.19 80 ASN A C 1
ATOM 647 O O . ASN A 1 80 ? -11.539 10.094 -11.242 1 93.19 80 ASN A O 1
ATOM 651 N N . GLU A 1 81 ? -10.578 11.539 -9.82 1 94.44 81 GLU A N 1
ATOM 652 C CA . GLU A 1 81 ? -10.594 10.688 -8.641 1 94.44 81 GLU A CA 1
ATOM 653 C C . GLU A 1 81 ? -11.227 11.398 -7.449 1 94.44 81 GLU A C 1
ATOM 655 O O . GLU A 1 81 ? -11.156 12.625 -7.348 1 94.44 81 GLU A O 1
ATOM 660 N N . THR A 1 82 ? -11.859 10.672 -6.621 1 95.44 82 THR A N 1
ATOM 661 C CA . THR A 1 82 ? -12.305 11.242 -5.352 1 95.44 82 THR A CA 1
ATOM 662 C C . THR A 1 82 ? -11.141 11.32 -4.363 1 95.44 82 THR A C 1
ATOM 664 O O . THR A 1 82 ? -10.617 10.297 -3.924 1 95.44 82 THR A O 1
ATOM 667 N N . LEU A 1 83 ? -10.805 12.547 -4.062 1 98.31 83 LEU A N 1
ATOM 668 C CA . LEU A 1 83 ? -9.672 12.734 -3.16 1 98.31 83 LEU A CA 1
ATOM 669 C C . LEU A 1 83 ? -10.141 13.219 -1.792 1 98.31 83 LEU A C 1
ATOM 671 O O . LEU A 1 83 ? -9.453 13.016 -0.788 1 98.31 83 LEU A O 1
ATOM 675 N N . PHE A 1 84 ? -11.25 13.898 -1.779 1 98.5 84 PHE A N 1
ATOM 676 C CA . PHE A 1 84 ? -11.75 14.547 -0.57 1 98.5 84 PHE A CA 1
ATOM 677 C C . PHE A 1 84 ? -13.242 14.281 -0.391 1 98.5 84 PHE A C 1
ATOM 679 O O . PHE A 1 84 ? -14.039 14.602 -1.271 1 98.5 84 PHE A O 1
ATOM 686 N N . ILE A 1 85 ? -13.57 13.641 0.779 1 98 85 ILE A N 1
ATOM 687 C CA . ILE A 1 85 ? -14.953 13.43 1.198 1 98 85 ILE A CA 1
ATOM 688 C C . ILE A 1 85 ? -15.312 14.422 2.303 1 98 85 ILE A C 1
ATOM 690 O O . ILE A 1 85 ? -14.844 14.297 3.436 1 98 85 ILE A O 1
ATOM 694 N N . GLN A 1 86 ? -16.188 15.359 1.991 1 97.88 86 GLN A N 1
ATOM 695 C CA . GLN A 1 86 ? -16.562 16.406 2.947 1 97.88 86 GLN A CA 1
ATOM 696 C C . GLN A 1 86 ? -17.672 15.93 3.875 1 97.88 86 GLN A C 1
ATOM 698 O O . GLN A 1 86 ? -18.797 16.438 3.816 1 97.88 86 GLN A O 1
ATOM 703 N N . ASN A 1 87 ? -17.312 15.094 4.758 1 98 87 ASN A N 1
ATOM 704 C CA . ASN A 1 87 ? -18.297 14.516 5.668 1 98 87 ASN A CA 1
ATOM 705 C C . ASN A 1 87 ? -18.25 15.195 7.035 1 98 87 ASN A C 1
ATOM 707 O O . ASN A 1 87 ? -18.859 14.711 7.988 1 98 87 ASN A O 1
ATOM 711 N N . GLY A 1 88 ? -17.531 16.297 7.152 1 98.06 88 GLY A N 1
ATOM 712 C CA . GLY A 1 88 ? -17.5 17.078 8.375 1 98.06 88 GLY A CA 1
ATOM 713 C C . GLY A 1 88 ? -16.469 16.578 9.375 1 98.06 88 GLY A C 1
ATOM 714 O O . GLY A 1 88 ? -15.93 15.484 9.219 1 98.06 88 GLY A O 1
ATOM 715 N N . MET A 1 89 ? -16.172 17.453 10.375 1 98.25 89 MET A N 1
ATOM 716 C CA . MET A 1 89 ? -15.227 17.156 11.453 1 98.25 89 MET A CA 1
ATOM 717 C C . MET A 1 89 ? -15.852 17.406 12.82 1 98.25 89 MET A C 1
ATOM 719 O O . MET A 1 89 ? -16.391 18.484 13.062 1 98.25 89 MET A O 1
ATOM 723 N N . LEU A 1 90 ? -15.789 16.359 13.633 1 98.31 90 LEU A N 1
ATOM 724 C CA . LEU A 1 90 ? -16.281 16.453 15 1 98.31 90 LEU A CA 1
ATOM 725 C C . LEU A 1 90 ? -15.141 16.375 16 1 98.31 90 LEU A C 1
ATOM 727 O O . LEU A 1 90 ? -14.375 15.414 16.016 1 98.31 90 LEU A O 1
ATOM 731 N N . GLU A 1 91 ? -14.969 17.359 16.797 1 97.69 91 GLU A N 1
ATOM 732 C CA . GLU A 1 91 ? -14.031 17.297 17.906 1 97.69 91 GLU A CA 1
ATOM 733 C C . GLU A 1 91 ? -14.766 17.312 19.25 1 97.69 91 GLU A C 1
ATOM 735 O O . GLU A 1 91 ? -15.5 18.266 19.547 1 97.69 91 GLU A O 1
ATOM 740 N N . VAL A 1 92 ? -14.562 16.281 20.062 1 97.56 92 VAL A N 1
ATOM 741 C CA . VAL A 1 92 ? -15.242 16.125 21.344 1 97.56 92 VAL A CA 1
ATOM 742 C C . VAL A 1 92 ? -14.344 16.641 22.469 1 97.56 92 VAL A C 1
ATOM 744 O O . VAL A 1 92 ? -13.125 16.422 22.438 1 97.56 92 VAL A O 1
ATOM 747 N N . TYR A 1 93 ? -14.977 17.281 23.438 1 96.31 93 TYR A N 1
ATOM 748 C CA . TYR A 1 93 ? -14.281 17.859 24.594 1 96.31 93 TYR A CA 1
ATOM 749 C C . TYR A 1 93 ? -14.898 17.391 25.891 1 96.31 93 TYR A C 1
ATOM 751 O O . TYR A 1 93 ? -16.125 17.312 26.016 1 96.31 93 TYR A O 1
ATOM 759 N N . ASP A 1 94 ? -14 16.938 26.797 1 96.06 94 ASP A N 1
ATOM 760 C CA . ASP A 1 94 ? -14.43 16.766 28.188 1 96.06 94 ASP A CA 1
ATOM 761 C C . ASP A 1 94 ? -14.516 18.109 28.906 1 96.06 94 ASP A C 1
ATOM 763 O O . ASP A 1 94 ? -13.492 18.703 29.234 1 96.06 94 ASP A O 1
ATOM 767 N N . ASN A 1 95 ? -15.703 18.547 29.219 1 95.38 95 ASN A N 1
ATOM 768 C CA . ASN A 1 95 ? -15.898 19.891 29.75 1 95.38 95 ASN A CA 1
ATOM 769 C C . ASN A 1 95 ? -15.211 20.062 31.109 1 95.38 95 ASN A C 1
ATOM 771 O O . ASN A 1 95 ? -14.984 21.188 31.547 1 95.38 95 ASN A O 1
ATOM 775 N N . THR A 1 96 ? -14.914 18.969 31.766 1 94.19 96 THR A N 1
ATOM 776 C CA . THR A 1 96 ? -14.25 19.047 33.062 1 94.19 96 THR A CA 1
ATOM 777 C C . THR A 1 96 ? -12.766 19.359 32.906 1 94.19 96 THR A C 1
ATOM 779 O O . THR A 1 96 ? -12.164 20 33.75 1 94.19 96 THR A O 1
ATOM 782 N N . THR A 1 97 ? -12.188 19.016 31.797 1 92.06 97 THR A N 1
ATOM 783 C CA . THR A 1 97 ? -10.734 19.125 31.656 1 92.06 97 THR A CA 1
ATOM 784 C C . THR A 1 97 ? -10.375 19.984 30.453 1 92.06 97 THR A C 1
ATOM 786 O O . THR A 1 97 ? -9.266 20.516 30.375 1 92.06 97 THR A O 1
ATOM 789 N N . ASP A 1 98 ? -11.305 20.141 29.484 1 92.44 98 ASP A N 1
ATOM 790 C CA . ASP A 1 98 ? -10.906 20.672 28.188 1 92.44 98 ASP A CA 1
ATOM 791 C C . ASP A 1 98 ? -11.602 22 27.906 1 92.44 98 ASP A C 1
ATOM 793 O O . ASP A 1 98 ? -11.703 22.422 26.75 1 92.44 98 ASP A O 1
ATOM 797 N N . SER A 1 99 ? -12.047 22.688 28.875 1 91.25 99 SER A N 1
ATOM 798 C CA . SER A 1 99 ? -12.82 23.906 28.656 1 91.25 99 SER A CA 1
ATOM 799 C C . SER A 1 99 ? -11.992 24.969 27.938 1 91.25 99 SER A C 1
ATOM 801 O O . SER A 1 99 ? -12.492 25.672 27.062 1 91.25 99 SER A O 1
ATOM 803 N N . GLU A 1 100 ? -10.812 25.125 28.297 1 91.81 100 GLU A N 1
ATOM 804 C CA . GLU A 1 100 ? -9.945 26.125 27.672 1 91.81 100 GLU A CA 1
ATOM 805 C C . GLU A 1 100 ? -9.695 25.781 26.203 1 91.81 100 GLU A C 1
ATOM 807 O O . GLU A 1 100 ? -9.727 26.656 25.344 1 91.81 100 GLU A O 1
ATOM 812 N N . LYS A 1 101 ? -9.43 24.547 25.969 1 90.31 101 LYS A N 1
ATOM 813 C CA . LYS A 1 101 ? -9.203 24.109 24.594 1 90.31 101 LYS A CA 1
ATOM 814 C C . LYS A 1 101 ? -10.43 24.359 23.719 1 90.31 101 LYS A C 1
ATOM 816 O O . LYS A 1 101 ? -10.312 24.766 22.562 1 90.31 101 LYS A O 1
ATOM 821 N N . LEU A 1 102 ? -11.562 24.031 24.266 1 93.19 102 LEU A N 1
ATOM 822 C CA . LEU A 1 102 ? -12.828 24.25 23.578 1 93.19 102 LEU A CA 1
ATOM 823 C C . LEU A 1 102 ? -12.984 25.719 23.188 1 93.19 102 LEU A C 1
ATOM 825 O O . LEU A 1 102 ? -13.328 26.031 22.047 1 93.19 102 LEU A O 1
ATOM 829 N N . ASN A 1 103 ? -12.695 26.578 24.078 1 93.25 103 ASN A N 1
ATOM 830 C CA . ASN A 1 103 ? -12.844 28 23.828 1 93.25 103 ASN A CA 1
ATOM 831 C C . ASN A 1 103 ? -11.844 28.5 22.797 1 93.25 103 ASN A C 1
ATOM 833 O O . ASN A 1 103 ? -12.172 29.359 21.984 1 93.25 103 ASN A O 1
ATOM 837 N N . LEU A 1 104 ? -10.695 28.016 22.906 1 90.75 104 LEU A N 1
ATOM 838 C CA . LEU A 1 104 ? -9.672 28.391 21.938 1 90.75 104 LEU A CA 1
ATOM 839 C C . LEU A 1 104 ? -10.07 27.953 20.531 1 90.75 104 LEU A C 1
ATOM 841 O O . LEU A 1 104 ? -9.859 28.703 19.562 1 90.75 104 LEU A O 1
ATOM 845 N N . SER A 1 105 ? -10.594 26.75 20.438 1 91.56 105 SER A N 1
ATOM 846 C CA . SER A 1 105 ? -11.047 26.234 19.141 1 91.56 105 SER A CA 1
ATOM 847 C C . SER A 1 105 ? -12.148 27.109 18.562 1 91.56 105 SER A C 1
ATOM 849 O O . SER A 1 105 ? -12.125 27.438 17.375 1 91.56 105 SER A O 1
ATOM 851 N N . LYS A 1 106 ? -13.062 27.531 19.375 1 94.19 106 LYS A N 1
ATOM 852 C CA . LYS A 1 106 ? -14.141 28.406 18.938 1 94.19 106 LYS A CA 1
ATOM 853 C C . LYS A 1 106 ? -13.594 29.75 18.438 1 94.19 106 LYS A C 1
ATOM 855 O O . LYS A 1 106 ? -14.039 30.266 17.406 1 94.19 106 LYS A O 1
ATOM 860 N N . LYS A 1 107 ? -12.703 30.219 19.125 1 94.56 107 LYS A N 1
ATOM 861 C CA . LYS A 1 107 ? -12.125 31.516 18.781 1 94.56 107 LYS A CA 1
ATOM 862 C C . LYS A 1 107 ? -11.469 31.469 17.406 1 94.56 107 LYS A C 1
ATOM 864 O O . LYS A 1 107 ? -11.672 32.375 16.578 1 94.56 107 LYS A O 1
ATOM 869 N N . VAL A 1 108 ? -10.703 30.438 17.172 1 91.62 108 VAL A N 1
ATOM 870 C CA . VAL A 1 108 ? -10 30.297 15.906 1 91.62 108 VAL A CA 1
ATOM 871 C C . VAL A 1 108 ? -11.016 30.172 14.766 1 91.62 108 VAL A C 1
ATOM 873 O O . VAL A 1 108 ? -10.867 30.812 13.727 1 91.62 108 VAL A O 1
ATOM 876 N N . LEU A 1 109 ? -12.062 29.406 14.953 1 94.38 109 LEU A N 1
ATOM 877 C CA . LEU A 1 109 ? -13.086 29.219 13.93 1 94.38 109 LEU A CA 1
ATOM 878 C C . LEU A 1 109 ? -13.82 30.516 13.656 1 94.38 109 LEU A C 1
ATOM 880 O O . LEU A 1 109 ? -14.102 30.844 12.5 1 94.38 109 LEU A O 1
ATOM 884 N N . ASN A 1 110 ? -14.039 31.234 14.68 1 95 110 ASN A N 1
ATOM 885 C CA . ASN A 1 110 ? -14.695 32.531 14.523 1 95 110 ASN A CA 1
ATOM 886 C C . ASN A 1 110 ? -13.812 33.531 13.781 1 95 110 ASN A C 1
ATOM 888 O O . ASN A 1 110 ? -14.281 34.219 12.891 1 95 110 ASN A O 1
ATOM 892 N N . ASP A 1 111 ? -12.602 33.562 14.156 1 93.44 111 ASP A N 1
ATOM 893 C CA . ASP A 1 111 ? -11.656 34.469 13.523 1 93.44 111 ASP A CA 1
ATOM 894 C C . ASP A 1 111 ? -11.57 34.188 12.016 1 93.44 111 ASP A C 1
ATOM 896 O O . ASP A 1 111 ? -11.336 35.125 11.234 1 93.44 111 ASP A O 1
ATOM 900 N N . LEU A 1 112 ? -11.766 32.969 11.648 1 93.5 112 LEU A N 1
ATOM 901 C CA . LEU A 1 112 ? -11.602 32.594 10.25 1 93.5 112 LEU A CA 1
ATOM 902 C C . LEU A 1 112 ? -12.953 32.438 9.57 1 93.5 112 LEU A C 1
ATOM 904 O O . LEU A 1 112 ? -13.023 32.031 8.406 1 93.5 112 LEU A O 1
ATOM 908 N N . ASN A 1 113 ? -14.016 32.719 10.234 1 94.5 113 ASN A N 1
ATOM 909 C CA . ASN A 1 113 ? -15.383 32.656 9.727 1 94.5 113 ASN A CA 1
ATOM 910 C C . ASN A 1 113 ? -15.719 31.25 9.227 1 94.5 113 ASN A C 1
ATOM 912 O O . ASN A 1 113 ? -16.281 31.094 8.148 1 94.5 113 ASN A O 1
ATOM 916 N N . VAL A 1 114 ? -15.25 30.266 9.93 1 95.12 114 VAL A N 1
ATOM 917 C CA . VAL A 1 114 ? -15.602 28.875 9.641 1 95.12 114 VAL A CA 1
ATOM 918 C C . VAL A 1 114 ? -16.891 28.516 10.367 1 95.12 114 VAL A C 1
ATOM 920 O O . VAL A 1 114 ? -16.969 28.625 11.594 1 95.12 114 VAL A O 1
ATOM 923 N N . PRO A 1 115 ? -17.859 28.109 9.648 1 95.44 115 PRO A N 1
ATOM 924 C CA . PRO A 1 115 ? -19.094 27.734 10.328 1 95.44 115 PRO A CA 1
ATOM 925 C C . PRO A 1 115 ? -18.938 26.484 11.188 1 95.44 115 PRO A C 1
ATOM 927 O O . PRO A 1 115 ? -18.25 25.547 10.789 1 95.44 115 PRO A O 1
ATOM 930 N N . TYR A 1 116 ? -19.609 26.5 12.375 1 97.38 116 TYR A N 1
ATOM 931 C CA . TYR A 1 116 ? -19.578 25.328 13.242 1 97.38 116 TYR A CA 1
ATOM 932 C C . TYR A 1 116 ? -20.812 25.297 14.148 1 97.38 116 TYR A C 1
ATOM 934 O O . TYR A 1 116 ? -21.516 26.297 14.289 1 97.38 116 TYR A O 1
ATOM 942 N N . LYS A 1 117 ? -21.094 24.125 14.641 1 97.94 117 LYS A N 1
ATOM 943 C CA . LYS A 1 117 ? -22.125 23.891 15.648 1 97.94 117 LYS A CA 1
ATOM 944 C C . LYS A 1 117 ? -21.531 23.281 16.906 1 97.94 117 LYS A C 1
ATOM 946 O O . LYS A 1 117 ? -20.531 22.562 16.844 1 97.94 117 LYS A O 1
ATOM 951 N N . VAL A 1 118 ? -22.156 23.688 18.031 1 98.19 118 VAL A N 1
ATOM 952 C CA . VAL A 1 118 ? -21.781 23.062 19.297 1 98.19 118 VAL A CA 1
ATOM 953 C C . VAL A 1 118 ? -22.859 22.078 19.734 1 98.19 118 VAL A C 1
ATOM 955 O O . VAL A 1 118 ? -24.062 22.375 19.672 1 98.19 118 VAL A O 1
ATOM 958 N N . LEU A 1 119 ? -22.422 20.891 20.125 1 98.44 119 LEU A N 1
ATOM 959 C CA . LEU A 1 119 ? -23.328 19.844 20.562 1 98.44 119 LEU A CA 1
ATOM 960 C C . LEU A 1 119 ? -23.078 19.5 22.031 1 98.44 119 LEU A C 1
ATOM 962 O O . LEU A 1 119 ? -21.938 19.578 22.5 1 98.44 119 LEU A O 1
ATOM 966 N N . ASN A 1 120 ? -24.141 19.172 22.734 1 98.06 120 ASN A N 1
ATOM 967 C CA . ASN A 1 120 ? -23.984 18.625 24.078 1 98.06 120 ASN A CA 1
ATOM 968 C C . ASN A 1 120 ? -23.906 17.094 24.062 1 98.06 120 ASN A C 1
ATOM 970 O O . ASN A 1 120 ? -23.953 16.484 22.984 1 98.06 120 ASN A O 1
ATOM 974 N N . THR A 1 121 ? -23.719 16.562 25.266 1 98.12 121 THR A N 1
ATOM 975 C CA . THR A 1 121 ? -23.5 15.133 25.391 1 98.12 121 THR A CA 1
ATOM 976 C C . THR A 1 121 ? -24.656 14.359 24.766 1 98.12 121 THR A C 1
ATOM 978 O O . THR A 1 121 ? -24.438 13.406 24.016 1 98.12 121 THR A O 1
ATOM 981 N N . GLU A 1 122 ? -25.859 14.734 24.984 1 98.19 122 GLU A N 1
ATOM 982 C CA . GLU A 1 122 ? -27.047 14.047 24.484 1 98.19 122 GLU A CA 1
ATOM 983 C C . GLU A 1 122 ? -27.125 14.102 22.969 1 98.19 122 GLU A C 1
ATOM 985 O O . GLU A 1 122 ? -27.469 13.117 22.312 1 98.19 122 GLU A O 1
ATOM 990 N N . GLU A 1 123 ? -26.828 15.203 22.469 1 98.31 123 GLU A N 1
ATOM 991 C CA . GLU A 1 123 ? -26.844 15.375 21.016 1 98.31 123 GLU A CA 1
ATOM 992 C C . GLU A 1 123 ? -25.781 14.516 20.344 1 98.31 123 GLU A C 1
ATOM 994 O O . GLU A 1 123 ? -26.016 13.922 19.297 1 98.31 123 GLU A O 1
ATOM 999 N N . ILE A 1 124 ? -24.594 14.492 20.922 1 98.19 124 ILE A N 1
ATOM 1000 C CA . ILE A 1 124 ? -23.516 13.648 20.391 1 98.19 124 ILE A CA 1
ATOM 1001 C C . ILE A 1 124 ? -23.984 12.195 20.328 1 98.19 124 ILE A C 1
ATOM 1003 O O . ILE A 1 124 ? -23.891 11.555 19.281 1 98.19 124 ILE A O 1
ATOM 1007 N N . ASN A 1 125 ? -24.531 11.711 21.438 1 98 125 ASN A N 1
ATOM 1008 C CA . ASN A 1 125 ? -24.953 10.32 21.562 1 98 125 ASN A CA 1
ATOM 1009 C C . ASN A 1 125 ? -26.094 9.992 20.594 1 98 125 ASN A C 1
ATOM 1011 O O . ASN A 1 125 ? -26.188 8.867 20.094 1 98 125 ASN A O 1
ATOM 1015 N N . ARG A 1 126 ? -26.922 10.883 20.344 1 97.25 126 ARG A N 1
ATOM 1016 C CA . ARG A 1 126 ? -28.062 10.68 19.453 1 97.25 126 ARG A CA 1
ATOM 1017 C C . ARG A 1 126 ? -27.641 10.688 18 1 97.25 126 ARG A C 1
ATOM 1019 O O . ARG A 1 126 ? -28.094 9.859 17.203 1 97.25 126 ARG A O 1
ATOM 1026 N N . LYS A 1 127 ? -26.781 11.508 17.641 1 97.25 127 LYS A N 1
ATOM 1027 C CA . LYS A 1 127 ? -26.484 11.781 16.234 1 97.25 127 LYS A CA 1
ATOM 1028 C C . LYS A 1 127 ? -25.391 10.867 15.711 1 97.25 127 LYS A C 1
ATOM 1030 O O . LYS A 1 127 ? -25.375 10.5 14.531 1 97.25 127 LYS A O 1
ATOM 1035 N N . TYR A 1 128 ? -24.422 10.531 16.547 1 97.62 128 TYR A N 1
ATOM 1036 C CA . TYR A 1 128 ? -23.219 9.898 16.016 1 97.62 128 TYR A CA 1
ATOM 1037 C C . TYR A 1 128 ? -22.984 8.547 16.688 1 97.62 128 TYR A C 1
ATOM 1039 O O . TYR A 1 128 ? -21.938 8.328 17.312 1 97.62 128 TYR A O 1
ATOM 1047 N N . LYS A 1 129 ? -23.891 7.68 16.422 1 96.69 129 LYS A N 1
ATOM 1048 C CA . LYS A 1 129 ? -23.656 6.297 16.828 1 96.69 129 LYS A CA 1
ATOM 1049 C C . LYS A 1 129 ? -22.5 5.684 16.047 1 96.69 129 LYS A C 1
ATOM 1051 O O . LYS A 1 129 ? -22.344 5.918 14.852 1 96.69 129 LYS A O 1
ATOM 1056 N N . PRO A 1 130 ? -21.516 5.059 16.734 1 96.94 130 PRO A N 1
ATOM 1057 C CA . PRO A 1 130 ? -21.734 4.34 17.984 1 96.94 130 PRO A CA 1
ATOM 1058 C C . PRO A 1 130 ? -21.234 5.113 19.203 1 96.94 130 PRO A C 1
ATOM 1060 O O . PRO A 1 130 ? -21.172 4.566 20.312 1 96.94 130 PRO A O 1
ATOM 1063 N N . PHE A 1 131 ? -20.906 6.293 19.172 1 97.44 131 PHE A N 1
ATOM 1064 C CA . PHE A 1 131 ? -20.484 7.055 20.344 1 97.44 131 PHE A CA 1
ATOM 1065 C C . PHE A 1 131 ? -21.531 6.98 21.438 1 97.44 131 PHE A C 1
ATOM 1067 O O . PHE A 1 131 ? -22.734 7.023 21.156 1 97.44 131 PHE A O 1
ATOM 1074 N N . HIS A 1 132 ? -21.078 6.859 22.625 1 97.5 132 HIS A N 1
ATOM 1075 C CA . HIS A 1 132 ? -21.922 6.883 23.812 1 97.5 132 HIS A CA 1
ATOM 1076 C C . HIS A 1 132 ? -21.156 7.445 25.016 1 97.5 132 HIS A C 1
ATOM 1078 O O . HIS A 1 132 ? -20.703 6.688 25.875 1 97.5 132 HIS A O 1
ATOM 1084 N N . PHE A 1 133 ? -21.156 8.727 25.141 1 96.62 133 PHE A N 1
ATOM 1085 C CA . PHE A 1 133 ? -20.453 9.414 26.219 1 96.62 133 PHE A CA 1
ATOM 1086 C C . PHE A 1 133 ? -21.344 9.539 27.438 1 96.62 133 PHE A C 1
ATOM 1088 O O . PHE A 1 133 ? -22.547 9.797 27.328 1 96.62 133 PHE A O 1
ATOM 1095 N N . GLU A 1 134 ? -20.75 9.25 28.562 1 94.44 134 GLU A N 1
ATOM 1096 C CA . GLU A 1 134 ? -21.391 9.484 29.844 1 94.44 134 GLU A CA 1
ATOM 1097 C C . GLU A 1 134 ? -20.688 10.609 30.609 1 94.44 134 GLU A C 1
ATOM 1099 O O . GLU A 1 134 ? -19.469 10.633 30.719 1 94.44 134 GLU A O 1
ATOM 1104 N N . GLY A 1 135 ? -21.406 11.516 31.047 1 94.06 135 GLY A N 1
ATOM 1105 C CA . GLY A 1 135 ? -20.828 12.672 31.703 1 94.06 135 GLY A CA 1
ATOM 1106 C C . GLY A 1 135 ? -21.094 13.969 30.969 1 94.06 135 GLY A C 1
ATOM 1107 O O . GLY A 1 135 ? -22.109 14.102 30.266 1 94.06 135 GLY A O 1
ATOM 1108 N N . ASP A 1 136 ? -20.203 14.984 31.234 1 96.88 136 ASP A N 1
ATOM 1109 C CA . ASP A 1 136 ? -20.391 16.312 30.672 1 96.88 136 ASP A CA 1
ATOM 1110 C C . ASP A 1 136 ? -19.391 16.578 29.547 1 96.88 136 ASP A C 1
ATOM 1112 O O . ASP A 1 136 ? -18.266 17.016 29.797 1 96.88 136 ASP A O 1
ATOM 1116 N N . TYR A 1 137 ? -19.906 16.359 28.359 1 97.31 137 TYR A N 1
ATOM 1117 C CA . TYR A 1 137 ? -19.094 16.547 27.156 1 97.31 137 TYR A CA 1
ATOM 1118 C C . TYR A 1 137 ? -19.75 17.562 26.234 1 97.31 137 TYR A C 1
ATOM 1120 O O . TYR A 1 137 ? -20.953 17.781 26.281 1 97.31 137 TYR A O 1
ATOM 1128 N N . SER A 1 138 ? -18.938 18.234 25.484 1 97.69 138 SER A N 1
ATOM 1129 C CA . SER A 1 138 ? -19.344 19.047 24.344 1 97.69 138 SER A CA 1
ATOM 1130 C C . SER A 1 138 ? -18.578 18.656 23.078 1 97.69 138 SER A C 1
ATOM 1132 O O . SER A 1 138 ? -17.531 18.016 23.156 1 97.69 138 SER A O 1
ATOM 1134 N N . ALA A 1 139 ? -19.125 18.969 21.953 1 98 139 ALA A N 1
ATOM 1135 C CA . ALA A 1 139 ? -18.406 18.75 20.703 1 98 139 ALA A CA 1
ATOM 1136 C C . ALA A 1 139 ? -18.578 19.938 19.766 1 98 139 ALA A C 1
ATOM 1138 O O . ALA A 1 139 ? -19.609 20.609 19.781 1 98 139 ALA A O 1
ATOM 1139 N N . ILE A 1 140 ? -17.531 20.281 19.062 1 97.88 140 ILE A N 1
ATOM 1140 C CA . ILE A 1 140 ? -17.625 21.188 17.922 1 97.88 140 ILE A CA 1
ATOM 1141 C C . ILE A 1 140 ? -17.719 20.375 16.625 1 97.88 140 ILE A C 1
ATOM 1143 O O . ILE A 1 140 ? -16.922 19.469 16.391 1 97.88 140 ILE A O 1
ATOM 1147 N N . PHE A 1 141 ? -18.734 20.656 15.844 1 98.25 141 PHE A N 1
ATOM 1148 C CA . PHE A 1 141 ? -18.859 20.109 14.5 1 98.25 141 PHE A CA 1
ATOM 1149 C C . PHE A 1 141 ? -18.656 21.188 13.445 1 98.25 141 PHE A C 1
ATOM 1151 O O . PHE A 1 141 ? -19.406 22.172 13.414 1 98.25 141 PHE A O 1
ATOM 1158 N N . GLU A 1 142 ? -17.672 21.156 12.656 1 97.06 142 GLU A N 1
ATOM 1159 C CA . GLU A 1 142 ? -17.5 22.047 11.508 1 97.06 142 GLU A CA 1
ATOM 1160 C C . GLU A 1 142 ? -17.656 21.281 10.195 1 97.06 142 GLU A C 1
ATOM 1162 O O . GLU A 1 142 ? -17.156 20.172 10.055 1 97.06 142 GLU A O 1
ATOM 1167 N N . SER A 1 143 ? -18.328 21.828 9.211 1 95.75 143 SER A N 1
ATOM 1168 C CA . SER A 1 143 ? -18.781 21.109 8.023 1 95.75 143 SER A CA 1
ATOM 1169 C C . SER A 1 143 ? -17.75 21.156 6.914 1 95.75 143 SER A C 1
ATOM 1171 O O . SER A 1 143 ? -17.844 20.422 5.934 1 95.75 143 SER A O 1
ATOM 1173 N N . LEU A 1 144 ? -16.75 21.953 7.043 1 96.94 144 LEU A N 1
ATOM 1174 C CA . LEU A 1 144 ? -15.781 22.125 5.961 1 96.94 144 LEU A CA 1
ATOM 1175 C C . LEU A 1 144 ? -14.797 20.953 5.922 1 96.94 144 LEU A C 1
ATOM 1177 O O . LEU A 1 144 ? -14.289 20.609 4.855 1 96.94 144 LEU A O 1
ATOM 1181 N N . GLY A 1 145 ? -14.523 20.359 7.09 1 97.81 145 GLY A N 1
ATOM 1182 C CA . GLY A 1 145 ? -13.57 19.25 7.184 1 97.81 145 GLY A CA 1
ATOM 1183 C C . GLY A 1 145 ? -14.148 17.922 6.73 1 97.81 145 GLY A C 1
ATOM 1184 O O . GLY A 1 145 ? -15.195 17.891 6.078 1 97.81 145 GLY A O 1
ATOM 1185 N N . GLY A 1 146 ? -13.344 16.891 6.953 1 98.5 146 GLY A N 1
ATOM 1186 C CA . GLY A 1 146 ? -13.766 15.562 6.559 1 98.5 146 GLY A CA 1
ATOM 1187 C C . GLY A 1 146 ? -12.609 14.586 6.406 1 98.5 146 GLY A C 1
ATOM 1188 O O . GLY A 1 146 ? -11.781 14.453 7.312 1 98.5 146 GLY A O 1
ATOM 1189 N N . THR A 1 147 ? -12.672 13.852 5.27 1 98.69 147 THR A N 1
ATOM 1190 C CA . THR A 1 147 ? -11.719 12.758 5.082 1 98.69 147 THR A CA 1
ATOM 1191 C C . THR A 1 147 ? -11.023 12.875 3.73 1 98.69 147 THR A C 1
ATOM 1193 O O . THR A 1 147 ? -11.68 13.016 2.697 1 98.69 147 THR A O 1
ATOM 1196 N N . LEU A 1 148 ? -9.672 12.844 3.756 1 98.75 148 LEU A N 1
ATOM 1197 C CA . LEU A 1 148 ? -8.883 12.719 2.533 1 98.75 148 LEU A CA 1
ATOM 1198 C C . LEU A 1 148 ? -8.594 11.258 2.213 1 98.75 148 LEU A C 1
ATOM 1200 O O . LEU A 1 148 ? -8.297 10.469 3.113 1 98.75 148 LEU A O 1
ATOM 1204 N N . MET A 1 149 ? -8.711 10.922 0.94 1 98.31 149 MET A N 1
ATOM 1205 C CA . MET A 1 149 ? -8.258 9.617 0.469 1 98.31 149 MET A CA 1
ATOM 1206 C C . MET A 1 149 ? -6.762 9.633 0.182 1 98.31 149 MET A C 1
ATOM 1208 O O . MET A 1 149 ? -6.344 9.922 -0.941 1 98.31 149 MET A O 1
ATOM 1212 N N . ALA A 1 150 ? -6.023 9.266 1.133 1 98 150 ALA A N 1
ATOM 1213 C CA . ALA A 1 150 ? -4.602 9.594 1.249 1 98 150 ALA A CA 1
ATOM 1214 C C . ALA A 1 150 ? -3.805 8.992 0.096 1 98 150 ALA A C 1
ATOM 1216 O O . ALA A 1 150 ? -3.086 9.703 -0.608 1 98 150 ALA A O 1
ATOM 1217 N N . ASN A 1 151 ? -3.904 7.645 -0.071 1 97.62 151 ASN A N 1
ATOM 1218 C CA . ASN A 1 151 ? -3.176 7.016 -1.169 1 97.62 151 ASN A CA 1
ATOM 1219 C C . ASN A 1 151 ? -3.52 7.66 -2.51 1 97.62 151 ASN A C 1
ATOM 1221 O O . ASN A 1 151 ? -2.641 7.859 -3.352 1 97.62 151 ASN A O 1
ATOM 1225 N N . LYS A 1 152 ? -4.766 7.961 -2.74 1 97.62 152 LYS A N 1
ATOM 1226 C CA . LYS A 1 152 ? -5.203 8.578 -3.986 1 97.62 152 LYS A CA 1
ATOM 1227 C C . LYS A 1 152 ? -4.676 10.008 -4.105 1 97.62 152 LYS A C 1
ATOM 1229 O O . LYS A 1 152 ? -4.332 10.461 -5.199 1 97.62 152 LYS A O 1
ATOM 1234 N N . CYS A 1 153 ? -4.648 10.727 -2.959 1 98.69 153 CYS A N 1
ATOM 1235 C CA . CYS A 1 153 ? -4.082 12.07 -2.941 1 98.69 153 CYS A CA 1
ATOM 1236 C C . CYS A 1 153 ? -2.619 12.047 -3.375 1 98.69 153 CYS A C 1
ATOM 1238 O O . CYS A 1 153 ? -2.209 12.836 -4.227 1 98.69 153 CYS A O 1
ATOM 1240 N N . LEU A 1 154 ? -1.886 11.172 -2.781 1 98.56 154 LEU A N 1
ATOM 1241 C CA . LEU A 1 154 ? -0.474 11.039 -3.123 1 98.56 154 LEU A CA 1
ATOM 1242 C C . LEU A 1 154 ? -0.3 10.688 -4.594 1 98.56 154 LEU A C 1
ATOM 1244 O O . LEU A 1 154 ? 0.523 11.289 -5.289 1 98.56 154 LEU A O 1
ATOM 1248 N N . GLN A 1 155 ? -1.049 9.773 -5.051 1 97.56 155 GLN A N 1
ATOM 1249 C CA . GLN A 1 155 ? -0.989 9.359 -6.449 1 97.56 155 GLN A CA 1
ATOM 1250 C C . GLN A 1 155 ? -1.35 10.508 -7.383 1 97.56 155 GLN A C 1
ATOM 1252 O O . GLN A 1 155 ? -0.786 10.633 -8.469 1 97.56 155 GLN A O 1
ATOM 1257 N N . ALA A 1 156 ? -2.316 11.297 -7.008 1 98.25 156 ALA A N 1
ATOM 1258 C CA . ALA A 1 156 ? -2.742 12.43 -7.836 1 98.25 156 ALA A CA 1
ATOM 1259 C C . ALA A 1 156 ? -1.583 13.383 -8.102 1 98.25 156 ALA A C 1
ATOM 1261 O O . ALA A 1 156 ? -1.334 13.766 -9.242 1 98.25 156 ALA A O 1
ATOM 1262 N N . PHE A 1 157 ? -0.849 13.727 -7.047 1 98.81 157 PHE A N 1
ATOM 1263 C CA . PHE A 1 157 ? 0.308 14.594 -7.215 1 98.81 157 PHE A CA 1
ATOM 1264 C C . PHE A 1 157 ? 1.333 13.961 -8.148 1 98.81 157 PHE A C 1
ATOM 1266 O O . PHE A 1 157 ? 1.856 14.617 -9.047 1 98.81 157 PHE A O 1
ATOM 1273 N N . GLN A 1 158 ? 1.615 12.703 -7.953 1 98.25 158 GLN A N 1
ATOM 1274 C CA . GLN A 1 158 ? 2.654 12.023 -8.719 1 98.25 158 GLN A CA 1
ATOM 1275 C C . GLN A 1 158 ? 2.244 11.867 -10.18 1 98.25 158 GLN A C 1
ATOM 1277 O O . GLN A 1 158 ? 3.066 12.047 -11.086 1 98.25 158 GLN A O 1
ATOM 1282 N N . THR A 1 159 ? 0.98 11.547 -10.375 1 96.62 159 THR A N 1
ATOM 1283 C CA . THR A 1 159 ? 0.466 11.391 -11.727 1 96.62 159 THR A CA 1
ATOM 1284 C C . THR A 1 159 ? 0.565 12.703 -12.5 1 96.62 159 THR A C 1
ATOM 1286 O O . THR A 1 159 ? 1.098 12.734 -13.609 1 96.62 159 THR A O 1
ATOM 1289 N N . LEU A 1 160 ? 0.078 13.734 -11.961 1 98.19 160 LEU A N 1
ATOM 1290 C CA . LEU A 1 160 ? 0.07 15.023 -12.641 1 98.19 160 LEU A CA 1
ATOM 1291 C C . LEU A 1 160 ? 1.49 15.539 -12.852 1 98.19 160 LEU A C 1
ATOM 1293 O O . LEU A 1 160 ? 1.789 16.156 -13.875 1 98.19 160 LEU A O 1
ATOM 1297 N N . TYR A 1 161 ? 2.348 15.25 -11.883 1 98.56 161 TYR A N 1
ATOM 1298 C CA . TYR A 1 161 ? 3.76 15.594 -12.008 1 98.56 161 TYR A CA 1
ATOM 1299 C C . TYR A 1 161 ? 4.383 14.922 -13.227 1 98.56 161 TYR A C 1
ATOM 1301 O O . TYR A 1 161 ? 5.051 15.57 -14.031 1 98.56 161 TYR A O 1
ATOM 1309 N N . LYS A 1 162 ? 4.16 13.633 -13.367 1 97 162 LYS A N 1
ATOM 1310 C CA . LYS A 1 162 ? 4.723 12.867 -14.477 1 97 162 LYS A CA 1
ATOM 1311 C C . LYS A 1 162 ? 4.109 13.297 -15.805 1 97 162 LYS A C 1
ATOM 1313 O O . LYS A 1 162 ? 4.809 13.391 -16.812 1 97 162 LYS A O 1
ATOM 1318 N N . GLU A 1 163 ? 2.855 13.57 -15.789 1 95.88 163 GLU A N 1
ATOM 1319 C CA . GLU A 1 163 ? 2.154 13.984 -17 1 95.88 163 GLU A CA 1
ATOM 1320 C C . GLU A 1 163 ? 2.697 15.312 -17.531 1 95.88 163 GLU A C 1
ATOM 1322 O O . GLU A 1 163 ? 2.701 15.555 -18.734 1 95.88 163 GLU A O 1
ATOM 1327 N N . ALA A 1 164 ? 3.174 16.125 -16.641 1 97.69 164 ALA A N 1
ATOM 1328 C CA . ALA A 1 164 ? 3.721 17.422 -17.016 1 97.69 164 ALA A CA 1
ATOM 1329 C C . ALA A 1 164 ? 5.18 17.297 -17.453 1 97.69 164 ALA A C 1
ATOM 1331 O O . ALA A 1 164 ? 5.832 18.312 -17.75 1 97.69 164 ALA A O 1
ATOM 1332 N N . GLY A 1 165 ? 5.676 16.141 -17.5 1 96.75 165 GLY A N 1
ATOM 1333 C CA . GLY A 1 165 ? 7.039 15.906 -17.953 1 96.75 165 GLY A CA 1
ATOM 1334 C C . GLY A 1 165 ? 8.031 15.766 -16.812 1 96.75 165 GLY A C 1
ATOM 1335 O O . GLY A 1 165 ? 9.242 15.75 -17.031 1 96.75 165 GLY A O 1
ATOM 1336 N N . GLY A 1 166 ? 7.539 15.688 -15.555 1 97.94 166 GLY A N 1
ATOM 1337 C CA . GLY A 1 166 ? 8.414 15.469 -14.414 1 97.94 166 GLY A CA 1
ATOM 1338 C C . GLY A 1 166 ? 9.094 14.109 -14.43 1 97.94 166 GLY A C 1
ATOM 1339 O O . GLY A 1 166 ? 8.555 13.156 -14.992 1 97.94 166 GLY A O 1
ATOM 1340 N N . VAL A 1 167 ? 10.297 14.047 -13.867 1 98 167 VAL A N 1
ATOM 1341 C CA . VAL A 1 167 ? 11.07 12.812 -13.805 1 98 167 VAL A CA 1
ATOM 1342 C C . VAL A 1 167 ? 11.039 12.25 -12.383 1 98 167 VAL A C 1
ATOM 1344 O O . VAL A 1 167 ? 11.453 12.922 -11.43 1 98 167 VAL A O 1
ATOM 1347 N N . LEU A 1 168 ? 10.484 11.109 -12.195 1 98.06 168 LEU A N 1
ATOM 1348 C CA . LEU A 1 168 ? 10.391 10.43 -10.906 1 98.06 168 LEU A CA 1
ATOM 1349 C C . LEU A 1 168 ? 11.172 9.117 -10.93 1 98.06 168 LEU A C 1
ATOM 1351 O O . LEU A 1 168 ? 10.93 8.258 -11.773 1 98.06 168 LEU A O 1
ATOM 1355 N N . HIS A 1 169 ? 12.219 9.023 -10.07 1 97.88 169 HIS A N 1
ATOM 1356 C CA . HIS A 1 169 ? 12.961 7.785 -9.875 1 97.88 169 HIS A CA 1
ATOM 1357 C C . HIS A 1 169 ? 12.617 7.148 -8.531 1 97.88 169 HIS A C 1
ATOM 1359 O O . HIS A 1 169 ? 12.914 7.719 -7.477 1 97.88 169 HIS A O 1
ATOM 1365 N N . ASP A 1 170 ? 12 6.027 -8.531 1 96.94 170 ASP A N 1
ATOM 1366 C CA . ASP A 1 170 ? 11.844 5.234 -7.316 1 96.94 170 ASP A CA 1
ATOM 1367 C C . ASP A 1 170 ? 12.914 4.148 -7.227 1 96.94 170 ASP A C 1
ATOM 1369 O O . ASP A 1 170 ? 13.734 4.004 -8.133 1 96.94 170 ASP A O 1
ATOM 1373 N N . ASN A 1 171 ? 12.898 3.438 -6.043 1 94.62 171 ASN A N 1
ATOM 1374 C CA . ASN A 1 171 ? 13.914 2.424 -5.801 1 94.62 171 ASN A CA 1
ATOM 1375 C C . ASN A 1 171 ? 15.32 2.971 -6.055 1 94.62 171 ASN A C 1
ATOM 1377 O O . ASN A 1 171 ? 16.141 2.299 -6.672 1 94.62 171 ASN A O 1
ATOM 1381 N N . GLU A 1 172 ? 15.547 4.145 -5.719 1 96.25 172 GLU A N 1
ATOM 1382 C CA . GLU A 1 172 ? 16.828 4.832 -5.871 1 96.25 172 GLU A CA 1
ATOM 1383 C C . GLU A 1 172 ? 17.172 5.645 -4.629 1 96.25 172 GLU A C 1
ATOM 1385 O O . GLU A 1 172 ? 16.688 6.77 -4.465 1 96.25 172 GLU A O 1
ATOM 1390 N N . GLN A 1 173 ? 18.016 5.059 -3.82 1 96.44 173 GLN A N 1
ATOM 1391 C CA . GLN A 1 173 ? 18.344 5.625 -2.518 1 96.44 173 GLN A CA 1
ATOM 1392 C C . GLN A 1 173 ? 19.453 6.672 -2.637 1 96.44 173 GLN A C 1
ATOM 1394 O O . GLN A 1 173 ? 20.5 6.418 -3.25 1 96.44 173 GLN A O 1
ATOM 1399 N N . VAL A 1 174 ? 19.234 7.832 -2.135 1 98.25 174 VAL A N 1
ATOM 1400 C CA . VAL A 1 174 ? 20.297 8.836 -2.018 1 98.25 174 VAL A CA 1
ATOM 1401 C C . VAL A 1 174 ? 21.297 8.406 -0.949 1 98.25 174 VAL A C 1
ATOM 1403 O O . VAL A 1 174 ? 20.922 8.203 0.211 1 98.25 174 VAL A O 1
ATOM 1406 N N . LYS A 1 175 ? 22.531 8.305 -1.341 1 95.94 175 LYS A N 1
ATOM 1407 C CA . LYS A 1 175 ? 23.594 7.84 -0.451 1 95.94 175 LYS A CA 1
ATOM 1408 C C . LYS A 1 175 ? 24.406 9.008 0.098 1 95.94 175 LYS A C 1
ATOM 1410 O O . LYS A 1 175 ? 24.938 8.938 1.206 1 95.94 175 LYS A O 1
ATOM 1415 N N . GLN A 1 176 ? 24.516 10.023 -0.758 1 97.81 176 GLN A N 1
ATOM 1416 C CA . GLN A 1 176 ? 25.359 11.141 -0.371 1 97.81 176 GLN A CA 1
ATOM 1417 C C . GLN A 1 176 ? 24.875 12.445 -0.996 1 97.81 176 GLN A C 1
ATOM 1419 O O . GLN A 1 176 ? 24.422 12.461 -2.143 1 97.81 176 GLN A O 1
ATOM 1424 N N . ILE A 1 177 ? 24.922 13.492 -0.22 1 98.62 177 ILE A N 1
ATOM 1425 C CA . ILE A 1 177 ? 24.672 14.852 -0.681 1 98.62 177 ILE A CA 1
ATOM 1426 C C . ILE A 1 177 ? 25.953 15.688 -0.528 1 98.62 177 ILE A C 1
ATOM 1428 O O . ILE A 1 177 ? 26.516 15.766 0.564 1 98.62 177 ILE A O 1
ATOM 1432 N N . ILE A 1 178 ? 26.406 16.219 -1.593 1 98.25 178 ILE A N 1
ATOM 1433 C CA . ILE A 1 178 ? 27.625 17.016 -1.594 1 98.25 178 ILE A CA 1
ATOM 1434 C C . ILE A 1 178 ? 27.281 18.469 -1.93 1 98.25 178 ILE A C 1
ATOM 1436 O O . ILE A 1 178 ? 27.125 18.812 -3.1 1 98.25 178 ILE A O 1
ATOM 1440 N N . PRO A 1 179 ? 27.281 19.312 -0.878 1 97.19 179 PRO A N 1
ATOM 1441 C CA . PRO A 1 179 ? 27.016 20.719 -1.16 1 97.19 179 PRO A CA 1
ATOM 1442 C C . PRO A 1 179 ? 28.094 21.391 -2.004 1 97.19 179 PRO A C 1
ATOM 1444 O O . PRO A 1 179 ? 29.266 20.984 -1.933 1 97.19 179 PRO A O 1
ATOM 1447 N N . GLY A 1 180 ? 27.672 22.312 -2.834 1 90.88 180 GLY A N 1
ATOM 1448 C CA . GLY A 1 180 ? 28.594 23.141 -3.598 1 90.88 180 GLY A CA 1
ATOM 1449 C C . GLY A 1 180 ? 28.219 24.609 -3.627 1 90.88 180 GLY A C 1
ATOM 1450 O O . GLY A 1 180 ? 27.188 25 -3.061 1 90.88 180 GLY A O 1
ATOM 1451 N N . ASN A 1 181 ? 29.078 25.438 -4.262 1 85.25 181 ASN A N 1
ATOM 1452 C CA . ASN A 1 181 ? 28.828 26.875 -4.301 1 85.25 181 ASN A CA 1
ATOM 1453 C C . ASN A 1 181 ? 27.594 27.203 -5.133 1 85.25 181 ASN A C 1
ATOM 1455 O O . ASN A 1 181 ? 26.734 27.969 -4.699 1 85.25 181 ASN A O 1
ATOM 1459 N N . ASP A 1 182 ? 27.562 26.562 -6.305 1 91.62 182 ASP A N 1
ATOM 1460 C CA . ASP A 1 182 ? 26.453 26.891 -7.203 1 91.62 182 ASP A CA 1
ATOM 1461 C C . ASP A 1 182 ? 25.5 25.703 -7.355 1 91.62 182 ASP A C 1
ATOM 1463 O O . ASP A 1 182 ? 24.297 25.891 -7.566 1 91.62 182 ASP A O 1
ATOM 1467 N N . LEU A 1 183 ? 26.062 24.547 -7.262 1 97.25 183 LEU A N 1
ATOM 1468 C CA . LEU A 1 183 ? 25.266 23.344 -7.477 1 97.25 183 LEU A CA 1
ATOM 1469 C C . LEU A 1 183 ? 25.438 22.375 -6.324 1 97.25 183 LEU A C 1
ATOM 1471 O O . LEU A 1 183 ? 26.469 22.359 -5.66 1 97.2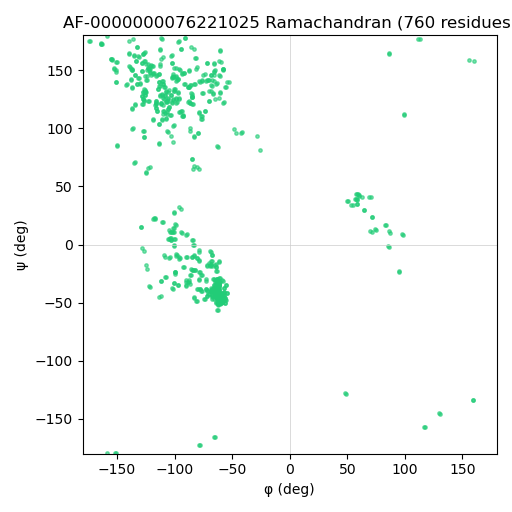5 183 LEU A O 1
ATOM 1475 N N . VAL A 1 184 ? 24.391 21.594 -6.035 1 98.38 184 VAL A N 1
ATOM 1476 C CA . VAL A 1 184 ? 24.453 20.469 -5.113 1 98.38 184 VAL A CA 1
ATOM 1477 C C . VAL A 1 184 ? 24.562 19.172 -5.898 1 98.38 184 VAL A C 1
ATOM 1479 O O . VAL A 1 184 ? 23.859 18.969 -6.898 1 98.38 184 VAL A O 1
ATOM 1482 N N . THR A 1 185 ? 25.469 18.344 -5.52 1 98.5 185 THR A N 1
ATOM 1483 C CA . THR A 1 185 ? 25.594 17.031 -6.121 1 98.5 185 THR A CA 1
ATOM 1484 C C . THR A 1 185 ? 24.891 15.977 -5.258 1 98.5 185 THR A C 1
ATOM 1486 O O . THR A 1 185 ? 25.078 15.938 -4.043 1 98.5 185 THR A O 1
ATOM 1489 N N . VAL A 1 186 ? 24.078 15.148 -5.879 1 98.69 186 VAL A N 1
ATOM 1490 C CA . VAL A 1 186 ? 23.359 14.062 -5.215 1 98.69 186 VAL A CA 1
ATOM 1491 C C . VAL A 1 186 ? 23.828 12.719 -5.781 1 98.69 186 VAL A C 1
ATOM 1493 O O . VAL A 1 186 ? 23.703 12.477 -6.98 1 98.69 186 VAL A O 1
ATOM 1496 N N . VAL A 1 187 ? 24.359 11.883 -4.91 1 98.31 187 VAL A N 1
ATOM 1497 C CA . VAL A 1 187 ? 24.828 10.555 -5.305 1 98.31 187 VAL A CA 1
ATOM 1498 C C . VAL A 1 187 ? 23.844 9.5 -4.809 1 98.31 187 VAL A C 1
ATOM 1500 O O . VAL A 1 187 ? 23.5 9.469 -3.623 1 98.31 187 VAL A O 1
ATOM 1503 N N . THR A 1 188 ? 23.359 8.672 -5.727 1 96.75 188 THR A N 1
ATOM 1504 C CA . THR A 1 188 ? 22.469 7.566 -5.367 1 96.75 188 THR A CA 1
ATOM 1505 C C . THR A 1 188 ? 23.172 6.227 -5.555 1 96.75 188 THR A C 1
ATOM 1507 O O . THR A 1 188 ? 24.344 6.18 -5.922 1 96.75 188 THR A O 1
ATOM 1510 N N . ASN A 1 189 ? 22.469 5.18 -5.191 1 91.88 189 ASN A N 1
ATOM 1511 C CA . ASN A 1 189 ? 22.984 3.834 -5.414 1 91.88 189 ASN A CA 1
ATOM 1512 C C . ASN A 1 189 ? 23.031 3.486 -6.898 1 91.88 189 ASN A C 1
ATOM 1514 O O . ASN A 1 189 ? 23.625 2.479 -7.285 1 91.88 189 ASN A O 1
ATOM 1518 N N . LYS A 1 190 ? 22.516 4.324 -7.758 1 92.38 190 LYS A N 1
ATOM 1519 C CA . LYS A 1 190 ? 22.438 4.008 -9.18 1 92.38 190 LYS A CA 1
ATOM 1520 C C . LYS A 1 190 ? 23.172 5.055 -10.016 1 92.38 190 LYS A C 1
ATOM 1522 O O . LYS A 1 190 ? 23.719 4.738 -11.07 1 92.38 190 LYS A O 1
ATOM 1527 N N . SER A 1 191 ? 23.078 6.293 -9.555 1 96.12 191 SER A N 1
ATOM 1528 C CA . SER A 1 191 ? 23.547 7.375 -10.414 1 96.12 191 SER A CA 1
ATOM 1529 C C . SER A 1 191 ? 24.031 8.562 -9.586 1 96.12 191 SER A C 1
ATOM 1531 O O . SER A 1 191 ? 24.172 8.461 -8.367 1 96.12 191 SER A O 1
ATOM 1533 N N . GLN A 1 192 ? 24.453 9.578 -10.297 1 97.88 192 GLN A N 1
ATOM 1534 C CA . GLN A 1 192 ? 24.828 10.875 -9.727 1 97.88 192 GLN A CA 1
ATOM 1535 C C . GLN A 1 192 ? 24.141 12.016 -10.477 1 97.88 192 GLN A C 1
ATOM 1537 O O . GLN A 1 192 ? 24.062 12 -11.703 1 97.88 192 GLN A O 1
ATOM 1542 N N . PHE A 1 193 ? 23.656 13.023 -9.711 1 98.5 193 PHE A N 1
ATOM 1543 C CA . PHE A 1 193 ? 22.938 14.156 -10.297 1 98.5 193 PHE A CA 1
ATOM 1544 C C . PHE A 1 193 ? 23.453 15.469 -9.711 1 98.5 193 PHE A C 1
ATOM 1546 O O . PHE A 1 193 ? 24.078 15.484 -8.648 1 98.5 193 PHE A O 1
ATOM 1553 N N . LYS A 1 194 ? 23.234 16.516 -10.438 1 98.31 194 LYS A N 1
ATOM 1554 C CA . LYS A 1 194 ? 23.469 17.875 -9.938 1 98.31 194 LYS A CA 1
ATOM 1555 C C . LYS A 1 194 ? 22.203 18.719 -10.023 1 98.31 194 LYS A C 1
ATOM 1557 O O . LYS A 1 194 ? 21.328 18.453 -10.859 1 98.31 194 LYS A O 1
ATOM 1562 N N . ALA A 1 195 ? 22.094 19.688 -9.125 1 98.62 195 ALA A N 1
ATOM 1563 C CA . ALA A 1 195 ? 20.938 20.578 -9.164 1 98.62 195 ALA A CA 1
ATOM 1564 C C . ALA A 1 195 ? 21.281 21.938 -8.578 1 98.62 195 ALA A C 1
ATOM 1566 O O . ALA A 1 195 ? 22.188 22.062 -7.75 1 98.62 195 ALA A O 1
ATOM 1567 N N . LYS A 1 196 ? 20.578 22.969 -9.062 1 98.44 196 LYS A N 1
ATOM 1568 C CA . LYS A 1 196 ? 20.734 24.312 -8.5 1 98.44 196 LYS A CA 1
ATOM 1569 C C . LYS A 1 196 ? 20.234 24.359 -7.059 1 98.44 196 LYS A C 1
ATOM 1571 O O . LYS A 1 196 ? 20.781 25.094 -6.23 1 98.44 196 LYS A O 1
ATOM 1576 N N . SER A 1 197 ? 19.203 23.656 -6.762 1 98.44 197 SER A N 1
ATOM 1577 C CA . SER A 1 197 ? 18.641 23.562 -5.418 1 98.44 197 SER A CA 1
ATOM 1578 C C . SER A 1 197 ? 18.219 22.141 -5.09 1 98.44 197 SER A C 1
ATOM 1580 O O . SER A 1 197 ? 17.938 21.344 -5.992 1 98.44 197 SER A O 1
ATOM 1582 N N . LEU A 1 198 ? 18.234 21.844 -3.795 1 98.88 198 LEU A N 1
ATOM 1583 C CA . LEU A 1 198 ? 17.828 20.547 -3.273 1 98.88 198 LEU A CA 1
ATOM 1584 C C . LEU A 1 198 ? 16.75 20.703 -2.203 1 98.88 198 LEU A C 1
ATOM 1586 O O . LEU A 1 198 ? 16.875 21.547 -1.316 1 98.88 198 LEU A O 1
ATOM 1590 N N . VAL A 1 199 ? 15.656 19.984 -2.322 1 98.94 199 VAL A N 1
ATOM 1591 C CA . VAL A 1 199 ? 14.641 19.922 -1.278 1 98.94 199 VAL A CA 1
ATOM 1592 C C . VAL A 1 199 ? 14.648 18.531 -0.626 1 98.94 199 VAL A C 1
ATOM 1594 O O . VAL A 1 199 ? 14.562 17.516 -1.314 1 98.94 199 VAL A O 1
ATOM 1597 N N . ILE A 1 200 ? 14.781 18.5 0.684 1 98.94 200 ILE A N 1
ATOM 1598 C CA . ILE A 1 200 ? 14.828 17.25 1.418 1 98.94 200 ILE A CA 1
ATOM 1599 C C . ILE A 1 200 ? 13.531 17.047 2.193 1 98.94 200 ILE A C 1
ATOM 1601 O O . ILE A 1 200 ? 13.258 17.781 3.156 1 98.94 200 ILE A O 1
ATOM 1605 N N . THR A 1 201 ? 12.703 16.141 1.783 1 98.81 201 THR A N 1
ATOM 1606 C CA . THR A 1 201 ? 11.461 15.734 2.439 1 98.81 201 THR A CA 1
ATOM 1607 C C . THR A 1 201 ? 11.453 14.227 2.697 1 98.81 201 THR A C 1
ATOM 1609 O O . THR A 1 201 ? 10.5 13.539 2.33 1 98.81 201 THR A O 1
ATOM 1612 N N . ALA A 1 202 ? 12.383 13.75 3.482 1 98.19 202 ALA A N 1
ATOM 1613 C CA . ALA A 1 202 ? 12.664 12.32 3.584 1 98.19 202 ALA A CA 1
ATOM 1614 C C . ALA A 1 202 ? 11.992 11.711 4.812 1 98.19 202 ALA A C 1
ATOM 1616 O O . ALA A 1 202 ? 12.383 10.633 5.27 1 98.19 202 ALA A O 1
ATOM 1617 N N . GLY A 1 203 ? 11.031 12.414 5.379 1 96.94 203 GLY A N 1
ATOM 1618 C CA . GLY A 1 203 ? 10.266 11.883 6.492 1 96.94 203 GLY A CA 1
ATOM 1619 C C . GLY A 1 203 ? 11.133 11.289 7.586 1 96.94 203 GLY A C 1
ATOM 1620 O O . GLY A 1 203 ? 12.07 11.938 8.055 1 96.94 203 GLY A O 1
ATOM 1621 N N . SER A 1 204 ? 10.867 10.078 8 1 96.56 204 SER A N 1
ATOM 1622 C CA . SER A 1 204 ? 11.516 9.414 9.133 1 96.56 204 SER A CA 1
ATOM 1623 C C . SER A 1 204 ? 12.984 9.133 8.844 1 96.56 204 SER A C 1
ATOM 1625 O O . SER A 1 204 ? 13.75 8.82 9.75 1 96.56 204 SER A O 1
ATOM 1627 N N . PHE A 1 205 ? 13.422 9.328 7.645 1 97 205 PHE A N 1
ATOM 1628 C CA . PHE A 1 205 ? 14.797 9.023 7.258 1 97 205 PHE A CA 1
ATOM 1629 C C . PHE A 1 205 ? 15.625 10.297 7.148 1 97 205 PHE A C 1
ATOM 1631 O O . PHE A 1 205 ? 16.797 10.258 6.758 1 97 205 PHE A O 1
ATOM 1638 N N . VAL A 1 206 ? 15.062 11.406 7.504 1 98 206 VAL A N 1
ATOM 1639 C CA . VAL A 1 206 ? 15.664 12.711 7.238 1 98 206 VAL A CA 1
ATOM 1640 C C . VAL A 1 206 ? 16.984 12.828 7.98 1 98 206 VAL A C 1
ATOM 1642 O O . VAL A 1 206 ? 17.938 13.445 7.48 1 98 206 VAL A O 1
ATOM 1645 N N . ALA A 1 207 ? 17.078 12.25 9.156 1 96.88 207 ALA A N 1
ATOM 1646 C CA . ALA A 1 207 ? 18.297 12.352 9.961 1 96.88 207 ALA A CA 1
ATOM 1647 C C . ALA A 1 207 ? 19.484 11.734 9.234 1 96.88 207 ALA A C 1
ATOM 1649 O O . ALA A 1 207 ? 20.609 12.234 9.32 1 96.88 207 ALA A O 1
ATOM 1650 N N . LYS A 1 208 ? 19.266 10.672 8.555 1 95.5 208 LYS A N 1
ATOM 1651 C CA . LYS A 1 208 ? 20.312 9.977 7.824 1 95.5 208 LYS A CA 1
ATOM 1652 C C . LYS A 1 208 ? 20.906 10.867 6.738 1 95.5 208 LYS A C 1
ATOM 1654 O O . LYS A 1 208 ? 22.094 10.742 6.406 1 95.5 208 LYS A O 1
ATOM 1659 N N . LEU A 1 209 ? 20.125 11.766 6.184 1 97.88 209 LEU A N 1
ATOM 1660 C CA . LEU A 1 209 ? 20.578 12.648 5.105 1 97.88 209 LEU A CA 1
ATOM 1661 C C . LEU A 1 209 ? 21.172 13.93 5.664 1 97.88 209 LEU A C 1
ATOM 1663 O O . LEU A 1 209 ? 22.094 14.5 5.066 1 97.88 209 LEU A O 1
ATOM 1667 N N . LEU A 1 210 ? 20.688 14.375 6.801 1 98.12 210 LEU A N 1
ATOM 1668 C CA . LEU A 1 210 ? 21.062 15.688 7.312 1 98.12 210 LEU A CA 1
ATOM 1669 C C . LEU A 1 210 ? 22.328 15.586 8.164 1 98.12 210 LEU A C 1
ATOM 1671 O O . LEU A 1 210 ? 23.141 16.516 8.195 1 98.12 210 LEU A O 1
ATOM 1675 N N . LYS A 1 211 ? 22.516 14.461 8.844 1 97 211 LYS A N 1
ATOM 1676 C CA . LYS A 1 211 ? 23.656 14.32 9.75 1 97 211 LYS A CA 1
ATOM 1677 C C . LYS A 1 211 ? 24.984 14.516 9.008 1 97 211 LYS A C 1
ATOM 1679 O O . LYS A 1 211 ? 25.859 15.234 9.477 1 97 211 LYS A O 1
ATOM 1684 N N . PRO A 1 212 ? 25.125 13.914 7.852 1 97.12 212 PRO A N 1
ATOM 1685 C CA . PRO A 1 212 ? 26.359 14.141 7.105 1 97.12 212 PRO A CA 1
ATOM 1686 C C . PRO A 1 212 ? 26.531 15.586 6.656 1 97.12 212 PRO A C 1
ATOM 1688 O O . PRO A 1 212 ? 27.609 15.992 6.238 1 97.12 212 PRO A O 1
ATOM 1691 N N . LEU A 1 213 ? 25.484 16.359 6.656 1 97.44 213 LEU A N 1
ATOM 1692 C CA . LEU A 1 213 ? 25.531 17.781 6.328 1 97.44 213 LEU A CA 1
ATOM 1693 C C . LEU A 1 213 ? 25.688 18.625 7.586 1 97.44 213 LEU A C 1
ATOM 1695 O O . LEU A 1 213 ? 25.406 19.828 7.566 1 97.44 213 LEU A O 1
ATOM 1699 N N . HIS A 1 214 ? 25.953 17.984 8.688 1 96.62 214 HIS A N 1
ATOM 1700 C CA . HIS A 1 214 ? 26.266 18.609 9.969 1 96.62 214 HIS A CA 1
ATOM 1701 C C . HIS A 1 214 ? 25.031 19.25 10.586 1 96.62 214 HIS A C 1
ATOM 1703 O O . HIS A 1 214 ? 25.125 20.25 11.305 1 96.62 214 HIS A O 1
ATOM 1709 N N . LEU A 1 215 ? 23.906 18.828 10.25 1 97.62 215 LEU A N 1
ATOM 1710 C CA . LEU A 1 215 ? 22.656 19.312 10.828 1 97.62 215 LEU A CA 1
ATOM 1711 C C . LEU A 1 215 ? 21.953 18.188 11.594 1 97.62 215 LEU A C 1
ATOM 1713 O O . LEU A 1 215 ? 21.531 17.188 11 1 97.62 215 LEU A O 1
ATOM 1717 N N . ASP A 1 216 ? 21.828 18.328 12.938 1 97.44 216 ASP A N 1
ATOM 1718 C CA . ASP A 1 216 ? 21.219 17.344 13.82 1 97.44 216 ASP A CA 1
ATOM 1719 C C . ASP A 1 216 ? 19.922 17.891 14.43 1 97.44 216 ASP A C 1
ATOM 1721 O O . ASP A 1 216 ? 19.938 18.406 15.547 1 97.44 216 ASP A O 1
ATOM 1725 N N . LEU A 1 217 ? 18.828 17.734 13.766 1 97.88 217 LEU A N 1
ATOM 1726 C CA . LEU A 1 217 ? 17.547 18.219 14.227 1 97.88 217 LEU A CA 1
ATOM 1727 C C . LEU A 1 217 ? 16.984 17.328 15.328 1 97.88 217 LEU A C 1
ATOM 1729 O O . LEU A 1 217 ? 17.125 16.109 15.273 1 97.88 217 LEU A O 1
ATOM 1733 N N . PRO A 1 218 ? 16.359 17.875 16.344 1 97.31 218 PRO A N 1
ATOM 1734 C CA . PRO A 1 218 ? 15.82 17.094 17.453 1 97.31 218 PRO A CA 1
ATOM 1735 C C . PRO A 1 218 ? 14.484 16.422 17.125 1 97.31 218 PRO A C 1
ATOM 1737 O O . PRO A 1 218 ? 13.484 16.672 17.797 1 97.31 218 PRO A O 1
ATOM 1740 N N . LEU A 1 219 ? 14.508 15.516 16.203 1 97.81 219 LEU A N 1
ATOM 1741 C CA . LEU A 1 219 ? 13.312 14.805 15.758 1 97.81 219 LEU A CA 1
ATOM 1742 C C . LEU A 1 219 ? 13.242 13.414 16.391 1 97.81 219 LEU A C 1
ATOM 1744 O O . LEU A 1 219 ? 14.281 12.797 16.641 1 97.81 219 LEU A O 1
ATOM 1748 N N . THR A 1 220 ? 12.117 13.016 16.672 1 97.12 220 THR A N 1
ATOM 1749 C CA . THR A 1 220 ? 11.875 11.641 17.094 1 97.12 220 THR A CA 1
ATOM 1750 C C . THR A 1 220 ? 10.938 10.938 16.109 1 97.12 220 THR A C 1
ATOM 1752 O O . THR A 1 220 ? 10.078 11.578 15.5 1 97.12 220 THR A O 1
ATOM 1755 N N . ILE A 1 221 ? 11.141 9.664 15.945 1 96.56 221 ILE A N 1
ATOM 1756 C CA . ILE A 1 221 ? 10.273 8.836 15.109 1 96.56 221 ILE A CA 1
ATOM 1757 C C . ILE A 1 221 ? 9.32 8.031 15.984 1 96.56 221 ILE A C 1
ATOM 1759 O O . ILE A 1 221 ? 9.758 7.297 16.875 1 96.56 221 ILE A O 1
ATOM 1763 N N . GLN A 1 222 ? 8.062 8.242 15.742 1 94.56 222 GLN A N 1
ATOM 1764 C CA . GLN A 1 222 ? 7.047 7.523 16.5 1 94.56 222 GLN A CA 1
ATOM 1765 C C . GLN A 1 222 ? 6.285 6.547 15.602 1 94.56 222 GLN A C 1
ATOM 1767 O O . GLN A 1 222 ? 5.961 6.871 14.453 1 94.56 222 GLN A O 1
ATOM 1772 N N . ARG A 1 223 ? 6.086 5.383 16.109 1 93.31 223 ARG A N 1
ATOM 1773 C CA . ARG A 1 223 ? 5.258 4.402 15.422 1 93.31 223 ARG A CA 1
ATOM 1774 C C . ARG A 1 223 ? 3.814 4.457 15.906 1 93.31 223 ARG A C 1
ATOM 1776 O O . ARG A 1 223 ? 3.529 4.121 17.062 1 93.31 223 ARG A O 1
ATOM 1783 N N . ASN A 1 224 ? 2.949 4.84 15.008 1 91.69 224 ASN A N 1
ATOM 1784 C CA . ASN A 1 224 ? 1.527 4.914 15.32 1 91.69 224 ASN A CA 1
ATOM 1785 C C . ASN A 1 224 ? 0.768 3.709 14.773 1 91.69 224 ASN A C 1
ATOM 1787 O O . ASN A 1 224 ? 1.13 3.164 13.727 1 91.69 224 ASN A O 1
ATOM 1791 N N . HIS A 1 225 ? -0.23 3.322 15.547 1 90.25 225 HIS A N 1
ATOM 1792 C CA . HIS A 1 225 ? -1.05 2.186 15.141 1 90.25 225 HIS A CA 1
ATOM 1793 C C . HIS A 1 225 ? -2.42 2.643 14.648 1 90.25 225 HIS A C 1
ATOM 1795 O O . HIS A 1 225 ? -3.127 3.365 15.352 1 90.25 225 HIS A O 1
ATOM 1801 N N . LEU A 1 226 ? -2.682 2.25 13.445 1 92.69 226 LEU A N 1
ATOM 1802 C CA . LEU A 1 226 ? -3.988 2.49 12.844 1 92.69 226 LEU A CA 1
ATOM 1803 C C . LEU A 1 226 ? -4.918 1.306 13.07 1 92.69 226 LEU A C 1
ATOM 1805 O O . LEU A 1 226 ? -4.73 0.238 12.484 1 92.69 226 LEU A O 1
ATOM 1809 N N . CYS A 1 227 ? -5.926 1.52 13.891 1 94.12 227 CYS A N 1
ATOM 1810 C CA . CYS A 1 227 ? -6.781 0.427 14.336 1 94.12 227 CYS A CA 1
ATOM 1811 C C . CYS A 1 227 ? -8.172 0.54 13.727 1 94.12 227 CYS A C 1
ATOM 1813 O O . CYS A 1 227 ? -8.719 1.639 13.609 1 94.12 227 CYS A O 1
ATOM 1815 N N . PHE A 1 228 ? -8.688 -0.556 13.367 1 95.38 228 PHE A N 1
ATOM 1816 C CA . PHE A 1 228 ? -10.008 -0.633 12.75 1 95.38 228 PHE A CA 1
ATOM 1817 C C . PHE A 1 228 ? -10.93 -1.544 13.555 1 95.38 228 PHE A C 1
ATOM 1819 O O . PHE A 1 228 ? -10.602 -2.711 13.789 1 95.38 228 PHE A O 1
ATOM 1826 N N . TRP A 1 229 ? -12.047 -0.987 13.961 1 95.88 229 TRP A N 1
ATOM 1827 C CA . TRP A 1 229 ? -12.93 -1.633 14.93 1 95.88 229 TRP A CA 1
ATOM 1828 C C . TRP A 1 229 ? -14.266 -1.993 14.289 1 95.88 229 TRP A C 1
ATOM 1830 O O . TRP A 1 229 ? -14.875 -1.167 13.602 1 95.88 229 TRP A O 1
ATOM 1840 N N . ARG A 1 230 ? -14.688 -3.176 14.539 1 96.06 230 ARG A N 1
ATOM 1841 C CA . ARG A 1 230 ? -15.93 -3.656 13.953 1 96.06 230 ARG A CA 1
ATOM 1842 C C . ARG A 1 230 ? -17.141 -3.051 14.664 1 96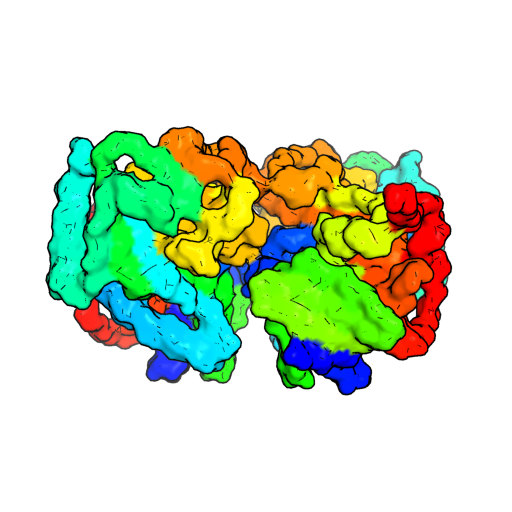.06 230 ARG A C 1
ATOM 1844 O O . ARG A 1 230 ? -17.219 -3.078 15.891 1 96.06 230 ARG A O 1
ATOM 1851 N N . VAL A 1 231 ? -18.031 -2.545 13.906 1 96.44 231 VAL A N 1
ATOM 1852 C CA . VAL A 1 231 ? -19.297 -2.025 14.406 1 96.44 231 VAL A CA 1
ATOM 1853 C C . VAL A 1 231 ? -20.422 -3.021 14.109 1 96.44 231 VAL A C 1
ATOM 1855 O O . VAL A 1 231 ? -20.578 -3.459 12.969 1 96.44 231 VAL A O 1
ATOM 1858 N N . HIS A 1 232 ? -21.203 -3.41 15.031 1 94.25 232 HIS A N 1
ATOM 1859 C CA . HIS A 1 232 ? -22.141 -4.52 14.906 1 94.25 232 HIS A CA 1
ATOM 1860 C C . HIS A 1 232 ? -23.484 -4.047 14.336 1 94.25 232 HIS A C 1
ATOM 1862 O O . HIS A 1 232 ? -24.172 -4.812 13.672 1 94.25 232 HIS A O 1
ATOM 1868 N N . ASN A 1 233 ? -23.891 -2.859 14.617 1 92.12 233 ASN A N 1
ATOM 1869 C CA . ASN A 1 233 ? -25.156 -2.379 14.078 1 92.12 233 ASN A CA 1
ATOM 1870 C C . ASN A 1 233 ? -24.984 -1.807 12.68 1 92.12 233 ASN A C 1
ATOM 1872 O O . ASN A 1 233 ? -24.203 -0.887 12.469 1 92.12 233 ASN A O 1
ATOM 1876 N N . ASP A 1 234 ? -25.828 -2.357 11.859 1 84.56 234 ASP A N 1
ATOM 1877 C CA . ASP A 1 234 ? -25.75 -1.941 10.461 1 84.56 234 ASP A CA 1
ATOM 1878 C C . ASP A 1 234 ? -26.016 -0.444 10.32 1 84.56 234 ASP A C 1
ATOM 1880 O O . ASP A 1 234 ? -26.922 0.094 10.953 1 84.56 234 ASP A O 1
ATOM 1884 N N . GLY A 1 235 ? -25.156 0.194 9.609 1 88.56 235 GLY A N 1
ATOM 1885 C CA . GLY A 1 235 ? -25.344 1.601 9.297 1 88.56 235 GLY A CA 1
ATOM 1886 C C . GLY A 1 235 ? -24.625 2.529 10.258 1 88.56 235 GLY A C 1
ATOM 1887 O O . GLY A 1 235 ? -24.391 3.699 9.945 1 88.56 235 GLY A O 1
ATOM 1888 N N . GLU A 1 236 ? -24.344 2.018 11.445 1 95.5 236 GLU A N 1
ATOM 1889 C CA . GLU A 1 236 ? -23.641 2.871 12.398 1 95.5 236 GLU A CA 1
ATOM 1890 C C . GLU A 1 236 ? -22.188 3.08 11.969 1 95.5 236 GLU A C 1
ATOM 1892 O O . GLU A 1 236 ? -21.547 2.158 11.469 1 95.5 236 GLU A O 1
ATOM 1897 N N . GLY A 1 237 ? -21.75 4.316 12.195 1 96.69 237 GLY A N 1
ATOM 1898 C CA . GLY A 1 237 ? -20.359 4.641 11.914 1 96.69 237 GLY A CA 1
ATOM 1899 C C . GLY A 1 237 ? -20.062 4.766 10.43 1 96.69 237 GLY A C 1
ATOM 1900 O O . GLY A 1 237 ? -18.891 4.734 10.016 1 96.69 237 GLY A O 1
ATOM 1901 N N . THR A 1 238 ? -21.062 4.848 9.578 1 95.88 238 THR A N 1
ATOM 1902 C CA . THR A 1 238 ? -20.875 4.891 8.125 1 95.88 238 THR A CA 1
ATOM 1903 C C . THR A 1 238 ? -21.062 6.312 7.605 1 95.88 238 THR A C 1
ATOM 1905 O O . THR A 1 238 ? -21.641 7.164 8.289 1 95.88 238 THR A O 1
ATOM 1908 N N . LEU A 1 239 ? -20.578 6.57 6.383 1 95.38 239 LEU A N 1
ATOM 1909 C CA . LEU A 1 239 ? -20.812 7.848 5.715 1 95.38 239 LEU A CA 1
ATOM 1910 C C . LEU A 1 239 ? -22.297 8.078 5.477 1 95.38 239 LEU A C 1
ATOM 1912 O O . LEU A 1 239 ? -22.781 9.203 5.621 1 95.38 239 LEU A O 1
ATOM 1916 N N . GLU A 1 240 ? -22.969 7.051 5.086 1 92.44 240 GLU A N 1
ATOM 1917 C CA . GLU A 1 240 ? -24.391 7.137 4.777 1 92.44 240 GLU A CA 1
ATOM 1918 C C . GLU A 1 240 ? -25.203 7.574 5.996 1 92.44 240 GLU A C 1
ATOM 1920 O O . GLU A 1 240 ? -26.203 8.273 5.863 1 92.44 240 GLU A O 1
ATOM 1925 N N . ALA A 1 241 ? -24.734 7.191 7.113 1 94.69 241 ALA A N 1
ATOM 1926 C CA . ALA A 1 241 ? -25.406 7.551 8.352 1 94.69 241 ALA A CA 1
ATOM 1927 C C . ALA A 1 241 ? -25 8.945 8.82 1 94.69 241 ALA A C 1
ATOM 1929 O O . ALA A 1 241 ? -25.469 9.43 9.852 1 94.69 241 ALA A O 1
ATOM 1930 N N . GLY A 1 242 ? -24.141 9.578 8.07 1 96 242 GLY A N 1
ATOM 1931 C CA . GLY A 1 242 ? -23.703 10.93 8.414 1 96 242 GLY A CA 1
ATOM 1932 C C . GLY A 1 242 ? -22.594 10.953 9.43 1 96 242 GLY A C 1
ATOM 1933 O O . GLY A 1 242 ? -22.344 11.984 10.07 1 96 242 GLY A O 1
ATOM 1934 N N . PHE A 1 243 ? -21.922 9.852 9.633 1 97.94 243 PHE A N 1
ATOM 1935 C CA . PHE A 1 243 ? -20.844 9.805 10.617 1 97.94 243 PHE A CA 1
ATOM 1936 C C . PHE A 1 243 ? -19.656 10.617 10.148 1 97.94 243 PHE A C 1
ATOM 1938 O O . PHE A 1 243 ? -19.156 10.43 9.031 1 97.94 243 PHE A O 1
ATOM 1945 N N . PRO A 1 244 ? -19.047 11.484 10.945 1 98.31 244 PRO A N 1
ATOM 1946 C CA . PRO A 1 244 ? -17.969 12.406 10.555 1 98.31 244 PRO A CA 1
ATOM 1947 C C . PRO A 1 244 ? -16.578 11.836 10.828 1 98.31 244 PRO A C 1
ATOM 1949 O O . PRO A 1 244 ? -16.453 10.781 11.453 1 98.31 244 PRO A O 1
ATOM 1952 N N . SER A 1 245 ? -15.578 12.477 10.297 1 98.38 245 SER A N 1
ATOM 1953 C CA . SER A 1 245 ? -14.258 12.352 10.914 1 98.38 245 SER A CA 1
ATOM 1954 C C . SER A 1 245 ? -14.242 12.977 12.305 1 98.38 245 SER A C 1
ATOM 1956 O O . SER A 1 245 ? -15.047 13.859 12.609 1 98.38 245 SER A O 1
ATOM 1958 N N . PHE A 1 246 ? -13.297 12.5 13.141 1 98.12 246 PHE A N 1
ATOM 1959 C CA . PHE A 1 246 ? -13.469 12.984 14.5 1 98.12 246 PHE A CA 1
ATOM 1960 C C . PHE A 1 246 ? -12.148 12.961 15.258 1 98.12 246 PHE A C 1
ATOM 1962 O O . PHE A 1 246 ? -11.188 12.328 14.82 1 98.12 246 PHE A O 1
ATOM 1969 N N . LYS A 1 247 ? -12.086 13.703 16.281 1 96.44 247 LYS A N 1
ATOM 1970 C CA . LYS A 1 247 ? -11.078 13.688 17.344 1 96.44 247 LYS A CA 1
ATOM 1971 C C . LYS A 1 247 ? -11.734 13.688 18.719 1 96.44 247 LYS A C 1
ATOM 1973 O O . LYS A 1 247 ? -12.773 14.32 18.922 1 96.44 247 LYS A O 1
ATOM 1978 N N . THR A 1 248 ? -11.125 12.961 19.641 1 93.62 248 THR A N 1
ATOM 1979 C CA . THR A 1 248 ? -11.68 12.867 20.984 1 93.62 248 THR A CA 1
ATOM 1980 C C . THR A 1 248 ? -10.641 13.258 22.031 1 93.62 248 THR A C 1
ATOM 1982 O O . THR A 1 248 ? -9.461 13.422 21.703 1 93.62 248 THR A O 1
ATOM 1985 N N . PRO A 1 249 ? -11.047 13.516 23.312 1 86.31 249 PRO A N 1
ATOM 1986 C CA . PRO A 1 249 ? -10.125 13.945 24.375 1 86.31 249 PRO A CA 1
ATOM 1987 C C . PRO A 1 249 ? -9.039 12.914 24.672 1 86.31 249 PRO A C 1
ATOM 1989 O O . PRO A 1 249 ? -8.023 13.242 25.281 1 86.31 249 PRO A O 1
ATOM 1992 N N . TYR A 1 250 ? -9.078 11.781 24.312 1 76.75 250 TYR A N 1
ATOM 1993 C CA . TYR A 1 250 ? -8.164 10.688 24.641 1 76.75 250 TYR A CA 1
ATOM 1994 C C . TYR A 1 250 ? -7.09 10.539 23.578 1 76.75 250 TYR A C 1
ATOM 1996 O O . TYR A 1 250 ? -6.656 9.422 23.281 1 76.75 250 TYR A O 1
ATOM 2004 N N . LEU A 1 251 ? -6.715 11.602 22.953 1 81.69 251 LEU A N 1
ATOM 2005 C CA . LEU A 1 251 ? -5.699 11.625 21.906 1 81.69 251 LEU A CA 1
ATOM 2006 C C . LEU A 1 251 ? -6.039 10.641 20.797 1 81.69 251 LEU A C 1
ATOM 2008 O O . LEU A 1 251 ? -5.168 9.914 20.312 1 81.69 251 LEU A O 1
ATOM 2012 N N . THR A 1 252 ? -7.32 10.516 20.578 1 92.44 252 THR A N 1
ATOM 2013 C CA . THR A 1 252 ? -7.766 9.602 19.531 1 92.44 252 THR A CA 1
ATOM 2014 C C . THR A 1 252 ? -8.422 10.367 18.391 1 92.44 252 THR A C 1
ATOM 2016 O O . THR A 1 252 ? -9.016 11.422 18.594 1 92.44 252 THR A O 1
ATOM 2019 N N . TYR A 1 253 ? -8.273 9.891 17.266 1 96.12 253 TYR A N 1
ATOM 2020 C CA . TYR A 1 253 ? -8.93 10.398 16.062 1 96.12 253 TYR A CA 1
ATOM 2021 C C . TYR A 1 253 ? -9.398 9.258 15.164 1 96.12 253 TYR A C 1
ATOM 2023 O O . TYR A 1 253 ? -9.023 8.102 15.383 1 96.12 253 TYR A O 1
ATOM 2031 N N . GLY A 1 254 ? -10.258 9.609 14.234 1 97.12 254 GLY A N 1
ATOM 2032 C CA . GLY A 1 254 ? -10.727 8.539 13.375 1 97.12 254 GLY A CA 1
ATOM 2033 C C . GLY A 1 254 ? -11.617 9.031 12.242 1 97.12 254 GLY A C 1
ATOM 2034 O O . GLY A 1 254 ? -11.805 10.234 12.078 1 97.12 254 GLY A O 1
ATOM 2035 N N . THR A 1 255 ? -11.953 8.109 11.422 1 98.19 255 THR A N 1
ATOM 2036 C CA . THR A 1 255 ? -12.852 8.336 10.289 1 98.19 255 THR A CA 1
ATOM 2037 C C . THR A 1 255 ? -13.992 7.324 10.289 1 98.19 255 THR A C 1
ATOM 2039 O O . THR A 1 255 ? -13.93 6.316 11 1 98.19 255 THR A O 1
ATOM 2042 N N . ALA A 1 256 ? -15.055 7.66 9.484 1 97.88 256 ALA A N 1
ATOM 2043 C CA . ALA A 1 256 ? -16.156 6.727 9.266 1 97.88 256 ALA A CA 1
ATOM 2044 C C . ALA A 1 256 ? -15.664 5.438 8.625 1 97.88 256 ALA A C 1
ATOM 2046 O O . ALA A 1 256 ? -14.484 5.32 8.266 1 97.88 256 ALA A O 1
ATOM 2047 N N . SER A 1 257 ? -16.547 4.449 8.641 1 96.12 257 SER A N 1
ATOM 2048 C CA . SER A 1 257 ? -16.25 3.197 7.957 1 96.12 257 SER A CA 1
ATOM 2049 C C . SER A 1 257 ? -16.078 3.418 6.457 1 96.12 257 SER A C 1
ATOM 2051 O O . SER A 1 257 ? -17.016 3.193 5.68 1 96.12 257 SER A O 1
ATOM 2053 N N . ILE A 1 258 ? -14.852 3.82 6.078 1 95.94 258 ILE A N 1
ATOM 2054 C CA . ILE A 1 258 ? -14.562 4.148 4.688 1 95.94 258 ILE A CA 1
ATOM 2055 C C . ILE A 1 258 ? -13.602 3.119 4.102 1 95.94 258 ILE A C 1
ATOM 2057 O O . ILE A 1 258 ? -13.812 2.619 2.996 1 95.94 258 ILE A O 1
ATOM 2061 N N . GLU A 1 259 ? -12.539 2.729 4.812 1 95.38 259 GLU A N 1
ATOM 2062 C CA . GLU A 1 259 ? -11.461 1.882 4.312 1 95.38 259 GLU A CA 1
ATOM 2063 C C . GLU A 1 259 ? -11.906 0.428 4.199 1 95.38 259 GLU A C 1
ATOM 2065 O O . GLU A 1 259 ? -11.57 -0.258 3.232 1 95.38 259 GLU A O 1
ATOM 2070 N N . TYR A 1 260 ? -12.539 -0.017 5.254 1 93.19 260 TYR A N 1
ATOM 2071 C CA . TYR A 1 260 ? -13.023 -1.393 5.34 1 93.19 260 TYR A CA 1
ATOM 2072 C C . TYR A 1 260 ? -14.508 -1.433 5.656 1 93.19 260 TYR A C 1
ATOM 2074 O O . TYR A 1 260 ? -14.977 -0.76 6.578 1 93.19 260 TYR A O 1
ATOM 2082 N N . PRO A 1 261 ? -15.164 -2.258 4.848 1 88 261 PRO A N 1
ATOM 2083 C CA . PRO A 1 261 ? -16.594 -2.373 5.152 1 88 261 PRO A CA 1
ATOM 2084 C C . PRO A 1 261 ? -16.859 -2.838 6.582 1 88 261 PRO A C 1
ATOM 2086 O O . PRO A 1 261 ? -16.359 -3.889 6.996 1 88 261 PRO A O 1
ATOM 2089 N N . GLY A 1 262 ? -17.625 -1.985 7.34 1 92.12 262 GLY A N 1
ATOM 2090 C CA . GLY A 1 262 ? -18.062 -2.359 8.68 1 92.12 262 GLY A CA 1
ATOM 2091 C C . GLY A 1 262 ? -17.047 -2.035 9.75 1 92.12 262 GLY A C 1
ATOM 2092 O O . GLY A 1 262 ? -17.297 -2.248 10.938 1 92.12 262 GLY A O 1
ATOM 2093 N N . LEU A 1 263 ? -15.93 -1.516 9.375 1 95.5 263 LEU A N 1
ATOM 2094 C CA . LEU A 1 263 ? -14.898 -1.207 10.359 1 95.5 263 LEU A CA 1
ATOM 2095 C C . LEU A 1 263 ? -14.688 0.299 10.477 1 95.5 263 LEU A C 1
ATOM 2097 O O . LEU A 1 263 ? -14.492 0.98 9.461 1 95.5 263 LEU A O 1
ATOM 2101 N N . LEU A 1 264 ? -14.75 0.754 11.727 1 96.69 264 LEU A N 1
ATOM 2102 C CA . LEU A 1 264 ? -14.453 2.146 12.047 1 96.69 264 LEU A CA 1
ATOM 2103 C C . LEU A 1 264 ? -12.969 2.338 12.32 1 96.69 264 LEU A C 1
ATOM 2105 O O . LEU A 1 264 ? -12.352 1.523 13.016 1 96.69 264 LEU A O 1
ATOM 2109 N N . LYS A 1 265 ? -12.461 3.389 11.742 1 96.69 265 LYS A N 1
ATOM 2110 C CA . LYS A 1 265 ? -11.078 3.725 12.07 1 96.69 265 LYS A CA 1
ATOM 2111 C C . LYS A 1 265 ? -10.992 4.543 13.352 1 96.69 265 LYS A C 1
ATOM 2113 O O . LYS A 1 265 ? -11.586 5.621 13.445 1 96.69 265 LYS A O 1
ATOM 2118 N N . ILE A 1 266 ? -10.312 4.082 14.328 1 96.19 266 ILE A N 1
ATOM 2119 C CA . ILE A 1 266 ? -10.031 4.789 15.578 1 96.19 266 ILE A CA 1
ATOM 2120 C C . ILE A 1 266 ? -8.57 4.582 15.969 1 96.19 266 ILE A C 1
ATOM 2122 O O . ILE A 1 266 ? -8.164 3.461 16.281 1 96.19 266 ILE A O 1
ATOM 2126 N N . CYS A 1 267 ? -7.879 5.676 15.992 1 94 267 CYS A N 1
ATOM 2127 C CA . CYS A 1 267 ? -6.438 5.613 16.188 1 94 267 CYS A CA 1
ATOM 2128 C C . CYS A 1 267 ? -6 6.547 17.312 1 94 267 CYS A C 1
ATOM 2130 O O . CYS A 1 267 ? -6.707 7.496 17.641 1 94 267 CYS A O 1
ATOM 2132 N N . SER A 1 268 ? -4.844 6.191 17.875 1 91.25 268 SER A N 1
ATOM 2133 C CA . SER A 1 268 ? -4.18 7.113 18.781 1 91.25 268 SER A CA 1
ATOM 2134 C C . SER A 1 268 ? -3.293 8.102 18.031 1 91.25 268 SER A C 1
ATOM 2136 O O . SER A 1 268 ? -2.648 7.738 17.047 1 91.25 268 SER A O 1
ATOM 2138 N N . HIS A 1 269 ? -3.396 9.344 18.484 1 87.81 269 HIS A N 1
ATOM 2139 C CA . HIS A 1 269 ? -2.473 10.344 17.953 1 87.81 269 HIS A CA 1
ATOM 2140 C C . HIS A 1 269 ? -1.145 10.312 18.703 1 87.81 269 HIS A C 1
ATOM 2142 O O . HIS A 1 269 ? -0.785 11.281 19.375 1 87.81 269 HIS A O 1
ATOM 2148 N N . GLY A 1 270 ? -0.354 9.312 18.672 1 83.5 270 GLY A N 1
ATOM 2149 C CA . GLY A 1 270 ? 0.93 9.086 19.328 1 83.5 270 GLY A CA 1
ATOM 2150 C C . GLY A 1 270 ? 1.297 7.617 19.422 1 83.5 270 GLY A C 1
ATOM 2151 O O . GLY A 1 270 ? 0.444 6.746 19.234 1 83.5 270 GLY A O 1
ATOM 2152 N N . GLY A 1 271 ? 2.453 7.359 19.562 1 87.25 271 GLY A N 1
ATOM 2153 C CA . GLY A 1 271 ? 2.994 6.016 19.719 1 87.25 271 GLY A CA 1
ATOM 2154 C C . GLY A 1 271 ? 4.41 6 20.266 1 87.25 271 GLY A C 1
ATOM 2155 O O . GLY A 1 271 ? 4.992 7.055 20.531 1 87.25 271 GLY A O 1
ATOM 2156 N N . PRO A 1 272 ? 4.82 4.852 20.531 1 90.44 272 PRO A N 1
ATOM 2157 C CA . PRO A 1 272 ? 6.184 4.746 21.062 1 90.44 272 PRO A CA 1
ATOM 2158 C C . PRO A 1 272 ? 7.234 5.262 20.078 1 90.44 272 PRO A C 1
ATOM 2160 O O . PRO A 1 272 ? 7.062 5.145 18.875 1 90.44 272 PRO A O 1
ATOM 2163 N N . THR A 1 273 ? 8.258 5.852 20.688 1 93.38 273 THR A N 1
ATOM 2164 C CA . THR A 1 273 ? 9.422 6.195 19.891 1 93.38 273 THR A CA 1
ATOM 2165 C C . THR A 1 273 ? 10.141 4.941 19.406 1 93.38 273 THR A C 1
ATOM 2167 O O . THR A 1 273 ? 10.305 3.982 20.172 1 93.38 273 THR A O 1
ATOM 2170 N N . VAL A 1 274 ? 10.547 4.953 18.125 1 93.5 274 VAL A N 1
ATOM 2171 C CA . VAL A 1 274 ? 11.195 3.773 17.578 1 93.5 274 VAL A CA 1
ATOM 2172 C C . VAL A 1 274 ? 12.484 4.18 16.859 1 93.5 274 VAL A C 1
ATOM 2174 O O . VAL A 1 274 ? 12.695 5.359 16.578 1 93.5 274 VAL A O 1
ATOM 2177 N N . ASP A 1 275 ? 13.281 3.105 16.703 1 92.88 275 ASP A N 1
ATOM 2178 C CA . ASP A 1 275 ? 14.438 3.213 15.812 1 92.88 275 ASP A CA 1
ATOM 2179 C C . ASP A 1 275 ? 14.055 2.947 14.367 1 92.88 275 ASP A C 1
ATOM 2181 O O . ASP A 1 275 ? 13.406 1.942 14.062 1 92.88 275 ASP A O 1
ATOM 2185 N N . ILE A 1 276 ? 14.469 3.869 13.477 1 91.5 276 ILE A N 1
ATOM 2186 C CA . ILE A 1 276 ? 14.047 3.787 12.078 1 91.5 276 ILE A CA 1
ATOM 2187 C C . ILE A 1 276 ? 14.586 2.504 11.453 1 91.5 276 ILE A C 1
ATOM 2189 O O . ILE A 1 276 ? 14.031 2 10.477 1 91.5 276 ILE A O 1
ATOM 2193 N N . ASP A 1 277 ? 15.625 1.952 12 1 88.31 277 ASP A N 1
ATOM 2194 C CA . ASP A 1 277 ? 16.188 0.714 11.469 1 88.31 277 ASP A CA 1
ATOM 2195 C C . ASP A 1 277 ? 15.422 -0.502 11.984 1 88.31 277 ASP A C 1
ATOM 2197 O O . ASP A 1 277 ? 15.531 -1.597 11.43 1 88.31 277 ASP A O 1
ATOM 2201 N N . TYR A 1 278 ? 14.742 -0.406 13.055 1 86.19 278 TYR A N 1
ATOM 2202 C CA . TYR A 1 278 ? 13.898 -1.443 13.641 1 86.19 278 TYR A CA 1
ATOM 2203 C C . TYR A 1 278 ? 12.562 -0.871 14.086 1 86.19 278 TYR A C 1
ATOM 2205 O O . TYR A 1 278 ? 12.25 -0.868 15.281 1 86.19 278 TYR A O 1
ATOM 2213 N N . PRO A 1 279 ? 11.805 -0.536 13.117 1 82.5 279 PRO A N 1
ATOM 2214 C CA . PRO A 1 279 ? 10.609 0.237 13.469 1 82.5 279 PRO A CA 1
ATOM 2215 C C . PRO A 1 279 ? 9.453 -0.643 13.922 1 82.5 279 PRO A C 1
ATOM 2217 O O . PRO A 1 279 ? 8.453 -0.136 14.445 1 82.5 279 PRO A O 1
ATOM 2220 N N . ASP A 1 280 ? 9.547 -1.906 13.789 1 80 280 ASP A N 1
ATOM 2221 C CA . ASP A 1 280 ? 8.391 -2.76 14.047 1 80 280 ASP A CA 1
ATOM 2222 C C . ASP A 1 280 ? 8.305 -3.133 15.523 1 80 280 ASP A C 1
ATOM 2224 O O . ASP A 1 280 ? 9.055 -3.984 16 1 80 280 ASP A O 1
ATOM 2228 N N . GLN A 1 281 ? 7.484 -2.426 16.281 1 78.88 281 GLN A N 1
ATOM 2229 C CA . GLN A 1 281 ? 7.195 -2.662 17.688 1 78.88 281 GLN A CA 1
ATOM 2230 C C . GLN A 1 281 ? 5.703 -2.879 17.922 1 78.88 281 GLN A C 1
ATOM 2232 O O . GLN A 1 281 ? 4.871 -2.373 17.156 1 78.88 281 GLN A O 1
ATOM 2237 N N . PRO A 1 282 ? 5.398 -3.648 18.906 1 77.94 282 PRO A N 1
ATOM 2238 C CA . PRO A 1 282 ? 3.98 -3.879 19.188 1 77.94 282 PRO A CA 1
ATOM 2239 C C . PRO A 1 282 ? 3.219 -2.586 19.469 1 77.94 282 PRO A C 1
ATOM 2241 O O . PRO A 1 282 ? 3.791 -1.632 20 1 77.94 282 PRO A O 1
ATOM 2244 N N . PRO A 1 283 ? 2.002 -2.658 19.141 1 73.81 283 PRO A N 1
ATOM 2245 C CA . PRO A 1 283 ? 1.189 -1.454 19.328 1 73.81 283 PRO A CA 1
ATOM 2246 C C . PRO A 1 283 ? 0.881 -1.171 20.797 1 73.81 283 PRO A C 1
ATOM 2248 O O . PRO A 1 283 ? 0.793 -2.1 21.594 1 73.81 283 PRO A O 1
ATOM 2251 N N . ASN A 1 284 ? 0.92 0.118 21.156 1 79.56 284 ASN A N 1
ATOM 2252 C CA . ASN A 1 284 ? 0.272 0.572 22.375 1 79.56 284 ASN A CA 1
ATOM 2253 C C . ASN A 1 284 ? -1.156 1.041 22.109 1 79.56 284 ASN A C 1
ATOM 2255 O O . ASN A 1 284 ? -1.367 2.062 21.469 1 79.56 284 ASN A O 1
ATOM 2259 N N . MET A 1 285 ? -2.082 0.264 22.609 1 81.62 285 MET A N 1
ATOM 2260 C CA . MET A 1 285 ? -3.475 0.521 22.25 1 81.62 285 MET A CA 1
ATOM 2261 C C . MET A 1 285 ? -4.254 1.052 23.453 1 81.62 285 MET A C 1
ATOM 2263 O O . MET A 1 285 ? -5.484 1.048 23.453 1 81.62 285 MET A O 1
ATOM 2267 N N . ASP A 1 286 ? -3.582 1.547 24.406 1 84.75 286 ASP A N 1
ATOM 2268 C CA . ASP A 1 286 ? -4.254 1.867 25.656 1 84.75 286 ASP A CA 1
ATOM 2269 C C . ASP A 1 286 ? -5.297 2.963 25.469 1 84.75 286 ASP A C 1
ATOM 2271 O O . ASP A 1 286 ? -6.445 2.82 25.891 1 84.75 286 ASP A O 1
ATOM 2275 N N . ASP A 1 287 ? -4.965 4.02 24.859 1 85.38 287 ASP A N 1
ATOM 2276 C CA . ASP A 1 287 ? -5.867 5.156 24.688 1 85.38 287 ASP A CA 1
ATOM 2277 C C . ASP A 1 287 ? -7.074 4.777 23.844 1 85.38 287 ASP A C 1
ATOM 2279 O O . ASP A 1 287 ? -8.211 5.117 24.188 1 85.38 287 ASP A O 1
ATOM 2283 N N . VAL A 1 288 ? -6.863 4.082 22.812 1 91.5 288 VAL A N 1
ATOM 2284 C CA . VAL A 1 288 ? -7.926 3.705 21.875 1 91.5 288 VAL A CA 1
ATOM 2285 C C . VAL A 1 288 ? -8.875 2.713 22.547 1 91.5 288 VAL A C 1
ATOM 2287 O O . VAL A 1 288 ? -10.094 2.828 22.422 1 91.5 288 VAL A O 1
ATOM 2290 N N . THR A 1 289 ? -8.266 1.825 23.281 1 91.44 289 THR A N 1
ATOM 2291 C CA . THR A 1 289 ? -9.07 0.836 23.984 1 91.44 289 THR A CA 1
ATOM 2292 C C . THR A 1 289 ? -9.961 1.509 25.016 1 91.44 289 THR A C 1
ATOM 2294 O O . THR A 1 289 ? -11.125 1.129 25.188 1 91.44 289 THR A O 1
ATOM 2297 N N . LYS A 1 290 ? -9.445 2.457 25.672 1 90.38 290 LYS A N 1
ATOM 2298 C CA . LYS A 1 290 ? -10.227 3.191 26.672 1 90.38 290 LYS A CA 1
ATOM 2299 C C . LYS A 1 290 ? -11.43 3.877 26.031 1 90.38 290 LYS A C 1
ATOM 2301 O O . LYS A 1 290 ? -12.531 3.846 26.578 1 90.38 290 LYS A O 1
ATOM 2306 N N . LEU A 1 291 ? -11.227 4.504 24.953 1 93.38 291 LEU A N 1
ATOM 2307 C CA . LEU A 1 291 ? -12.328 5.164 24.266 1 93.38 291 LEU A CA 1
ATOM 2308 C C . LEU A 1 291 ? -13.398 4.16 23.859 1 93.38 291 LEU A C 1
ATOM 2310 O O . LEU A 1 291 ? -14.586 4.359 24.125 1 93.38 291 LEU A O 1
ATOM 2314 N N . VAL A 1 292 ? -12.977 3.096 23.203 1 95.12 292 VAL A N 1
ATOM 2315 C CA . VAL A 1 292 ? -13.906 2.117 22.641 1 95.12 292 VAL A CA 1
ATOM 2316 C C . VAL A 1 292 ? -14.695 1.448 23.766 1 95.12 292 VAL A C 1
ATOM 2318 O O . VAL A 1 292 ? -15.914 1.289 23.688 1 95.12 292 VAL A O 1
ATOM 2321 N N . THR A 1 293 ? -14.008 1.148 24.828 1 94.19 293 THR A N 1
ATOM 2322 C CA . THR A 1 293 ? -14.625 0.43 25.938 1 94.19 293 THR A CA 1
ATOM 2323 C C . THR A 1 293 ? -15.57 1.34 26.703 1 94.19 293 THR A C 1
ATOM 2325 O O . THR A 1 293 ? -16.656 0.916 27.109 1 94.19 293 THR A O 1
ATOM 2328 N N . ASN A 1 294 ? -15.195 2.543 26.859 1 94.06 294 ASN A N 1
ATOM 2329 C CA . ASN A 1 294 ? -15.914 3.393 27.812 1 94.06 294 ASN A CA 1
ATOM 2330 C C . ASN A 1 294 ? -16.922 4.297 27.094 1 94.06 294 ASN A C 1
ATOM 2332 O O . ASN A 1 294 ? -17.891 4.754 27.703 1 94.06 294 ASN A O 1
ATOM 2336 N N . HIS A 1 295 ? -16.688 4.582 25.844 1 96.44 295 HIS A N 1
ATOM 2337 C CA . HIS A 1 295 ? -17.469 5.66 25.25 1 96.44 295 HIS A CA 1
ATOM 2338 C C . HIS A 1 295 ? -18.109 5.223 23.938 1 96.44 295 HIS A C 1
ATOM 2340 O O . HIS A 1 295 ? -18.547 6.059 23.141 1 96.44 295 HIS A O 1
ATOM 2346 N N . MET A 1 296 ? -18.156 3.93 23.656 1 96.38 296 MET A N 1
ATOM 2347 C CA . MET A 1 296 ? -18.797 3.436 22.453 1 96.38 296 MET A CA 1
ATOM 2348 C C . MET A 1 296 ? -19.641 2.195 22.75 1 96.38 296 MET A C 1
ATOM 2350 O O . MET A 1 296 ? -19.328 1.444 23.672 1 96.38 296 MET A O 1
ATOM 2354 N N . LYS A 1 297 ? -20.688 2.041 21.969 1 96.56 297 LYS A N 1
ATOM 2355 C CA . LYS A 1 297 ? -21.531 0.858 22.047 1 96.56 297 LYS A CA 1
ATOM 2356 C C . LYS A 1 297 ? -21.547 0.103 20.719 1 96.56 297 LYS A C 1
ATOM 2358 O O . LYS A 1 297 ? -21.281 0.687 19.672 1 96.56 297 LYS A O 1
ATOM 2363 N N . ASN A 1 298 ? -21.797 -1.208 20.781 1 96.44 298 ASN A N 1
ATOM 2364 C CA . ASN A 1 298 ? -21.953 -2.068 19.609 1 96.44 298 ASN A CA 1
ATOM 2365 C C . ASN A 1 298 ? -20.656 -2.16 18.812 1 96.44 298 ASN A C 1
ATOM 2367 O O . ASN A 1 298 ? -20.672 -2.195 17.578 1 96.44 298 ASN A O 1
ATOM 2371 N N . VAL A 1 299 ? -19.531 -2.037 19.5 1 96.69 299 VAL A N 1
ATOM 2372 C CA . VAL A 1 299 ? -18.219 -2.146 18.875 1 96.69 299 VAL A CA 1
ATOM 2373 C C . VAL A 1 299 ? -17.391 -3.221 19.578 1 96.69 299 VAL A C 1
ATOM 2375 O O . VAL A 1 299 ? -17.469 -3.363 20.797 1 96.69 299 VAL A O 1
ATOM 2378 N N . ASP A 1 300 ? -16.625 -3.971 18.781 1 94.12 300 ASP A N 1
ATOM 2379 C CA . ASP A 1 300 ? -15.734 -4.957 19.375 1 94.12 300 ASP A CA 1
ATOM 2380 C C . ASP A 1 300 ? -14.758 -4.297 20.344 1 94.12 300 ASP A C 1
ATOM 2382 O O . ASP A 1 300 ? -14.359 -3.148 20.141 1 94.12 300 ASP A O 1
ATOM 2386 N N . HIS A 1 301 ? -14.328 -5.066 21.359 1 90.88 301 HIS A N 1
ATOM 2387 C CA . HIS A 1 301 ? -13.398 -4.543 22.344 1 90.88 301 HIS A CA 1
ATOM 2388 C C . HIS A 1 301 ? -11.953 -4.668 21.875 1 90.88 301 HIS A C 1
ATOM 2390 O O . HIS A 1 301 ? -11.039 -4.137 22.5 1 90.88 301 HIS A O 1
ATOM 2396 N N . LYS A 1 302 ? -11.789 -5.387 20.844 1 90.88 302 LYS A N 1
ATOM 2397 C CA . LYS A 1 302 ? -10.492 -5.461 20.188 1 90.88 302 LYS A CA 1
ATOM 2398 C C . LYS A 1 302 ? -10.594 -5.086 18.719 1 90.88 302 LYS A C 1
ATOM 2400 O O . LYS A 1 302 ? -11.594 -5.379 18.062 1 90.88 302 LYS A O 1
ATOM 2405 N N . PRO A 1 303 ? -9.523 -4.426 18.203 1 93 303 PRO A N 1
ATOM 2406 C CA . PRO A 1 303 ? -9.57 -4.094 16.781 1 93 303 PRO A CA 1
ATOM 2407 C C . PRO A 1 303 ? -9.492 -5.324 15.875 1 93 303 PRO A C 1
ATOM 2409 O O . PRO A 1 303 ? -8.797 -6.289 16.203 1 93 303 PRO A O 1
ATOM 2412 N N . ALA A 1 304 ? -10.188 -5.242 14.766 1 92.75 304 ALA A N 1
ATOM 2413 C CA . ALA A 1 304 ? -10.156 -6.312 13.773 1 92.75 304 ALA A CA 1
ATOM 2414 C C . ALA A 1 304 ? -8.875 -6.254 12.945 1 92.75 304 ALA A C 1
ATOM 2416 O O . ALA A 1 304 ? -8.359 -7.285 12.516 1 92.75 304 ALA A O 1
ATOM 2417 N N . ILE A 1 305 ? -8.414 -5.121 12.609 1 92.25 305 ILE A N 1
ATOM 2418 C CA . ILE A 1 305 ? -7.234 -4.863 11.789 1 92.25 305 ILE A CA 1
ATOM 2419 C C . ILE A 1 305 ? -6.367 -3.795 12.445 1 92.25 305 ILE A C 1
ATOM 2421 O O . ILE A 1 305 ? -6.883 -2.803 12.969 1 92.25 305 ILE A O 1
ATOM 2425 N N . VAL A 1 306 ? -5.051 -3.996 12.438 1 91.44 306 VAL A N 1
ATOM 2426 C CA . VAL A 1 306 ? -4.094 -3.006 12.914 1 91.44 306 VAL A CA 1
ATOM 2427 C C . VAL A 1 306 ? -3.033 -2.754 11.844 1 91.44 306 VAL A C 1
ATOM 2429 O O . VAL A 1 306 ? -2.404 -3.693 11.352 1 91.44 306 VAL A O 1
ATOM 2432 N N . GLU A 1 307 ? -2.908 -1.596 11.422 1 91.44 307 GLU A N 1
ATOM 2433 C CA . GLU A 1 307 ? -1.855 -1.127 10.523 1 91.44 307 GLU A CA 1
ATOM 2434 C C . GLU A 1 307 ? -0.92 -0.152 11.234 1 91.44 307 GLU A C 1
ATOM 2436 O O . GLU A 1 307 ? -1.163 0.227 12.375 1 91.44 307 GLU A O 1
ATOM 2441 N N . ASN A 1 308 ? 0.225 0.16 10.594 1 90.44 308 ASN A N 1
ATOM 2442 C CA . ASN A 1 308 ? 1.214 1.028 11.227 1 90.44 308 ASN A CA 1
ATOM 2443 C C . ASN A 1 308 ? 1.548 2.229 10.344 1 90.44 308 ASN A C 1
ATOM 2445 O O . ASN A 1 308 ? 1.431 2.158 9.125 1 90.44 308 ASN A O 1
ATOM 2449 N N . CYS A 1 309 ? 1.981 3.213 10.984 1 92.94 309 CYS A N 1
ATOM 2450 C CA . CYS A 1 309 ? 2.42 4.449 10.344 1 92.94 309 CYS A CA 1
ATOM 2451 C C . CYS A 1 309 ? 3.502 5.137 11.172 1 92.94 309 CYS A C 1
ATOM 2453 O O . CYS A 1 309 ? 3.492 5.059 12.398 1 92.94 309 CYS A O 1
ATOM 2455 N N . LEU A 1 310 ? 4.402 5.855 10.547 1 95.06 310 LEU A N 1
ATOM 2456 C CA . LEU A 1 310 ? 5.469 6.551 11.258 1 95.06 310 LEU A CA 1
ATOM 2457 C C . LEU A 1 310 ? 5.227 8.055 11.258 1 95.06 310 LEU A C 1
ATOM 2459 O O . LEU A 1 310 ? 4.871 8.633 10.227 1 95.06 310 LEU A O 1
ATOM 2463 N N . TYR A 1 311 ? 5.344 8.609 12.43 1 95.94 311 TYR A N 1
ATOM 2464 C CA . TYR A 1 311 ? 5.395 10.055 12.578 1 95.94 311 TYR A CA 1
ATOM 2465 C C . TYR A 1 311 ? 6.832 10.539 12.75 1 95.94 311 TYR A C 1
ATOM 2467 O O . TYR A 1 311 ? 7.629 9.898 13.438 1 95.94 311 TYR A O 1
ATOM 2475 N N . THR A 1 312 ? 7.16 11.547 12.047 1 97.81 312 THR A N 1
ATOM 2476 C CA . THR A 1 312 ? 8.352 12.328 12.367 1 97.81 312 THR A CA 1
ATOM 2477 C C . THR A 1 312 ? 7.984 13.547 13.219 1 97.81 312 THR A C 1
ATOM 2479 O O . THR A 1 312 ? 7.375 14.492 12.719 1 97.81 312 THR A O 1
ATOM 2482 N N . VAL A 1 313 ? 8.469 13.539 14.461 1 97.81 313 VAL A N 1
ATOM 2483 C CA . VAL A 1 313 ? 7.891 14.461 15.43 1 97.81 313 VAL A CA 1
ATOM 2484 C C . VAL A 1 313 ? 8.953 15.461 15.891 1 97.81 313 VAL A C 1
ATOM 2486 O O . VAL A 1 313 ? 10.031 15.07 16.328 1 97.81 313 VAL A O 1
ATOM 2489 N N . SER A 1 314 ? 8.664 16.766 15.734 1 97.69 314 SER A N 1
ATOM 2490 C CA . SER A 1 314 ? 9.484 17.797 16.344 1 97.69 314 SER A CA 1
ATOM 2491 C C . SER A 1 314 ? 9.094 18.016 17.812 1 97.69 314 SER A C 1
ATOM 2493 O O . SER A 1 314 ? 7.977 17.688 18.219 1 97.69 314 SER A O 1
ATOM 2495 N N . PRO A 1 315 ? 9.984 18.625 18.609 1 96.56 315 PRO A N 1
ATOM 2496 C CA . PRO A 1 315 ? 9.719 18.766 20.031 1 96.56 315 PRO A CA 1
ATOM 2497 C C . PRO A 1 315 ? 8.484 19.625 20.328 1 96.56 315 PRO A C 1
ATOM 2499 O O . PRO A 1 315 ? 7.762 19.359 21.281 1 96.56 315 PRO A O 1
ATOM 2502 N N . ASP A 1 316 ? 8.266 20.594 19.562 1 96.25 316 ASP A N 1
ATOM 2503 C CA . ASP A 1 316 ? 7.141 21.5 19.766 1 96.25 316 ASP A CA 1
ATOM 2504 C C . ASP A 1 316 ? 5.977 21.172 18.844 1 96.25 316 ASP A C 1
ATOM 2506 O O . ASP A 1 316 ? 4.98 21.891 18.797 1 96.25 316 ASP A O 1
ATOM 2510 N N . ARG A 1 317 ? 6.156 20.156 17.984 1 95.75 317 ARG A N 1
ATOM 2511 C CA . ARG A 1 317 ? 5.16 19.609 17.078 1 95.75 317 ARG A CA 1
ATOM 2512 C C . ARG A 1 317 ? 4.859 20.578 15.938 1 95.75 317 ARG A C 1
ATOM 2514 O O . ARG A 1 317 ? 3.877 20.406 15.219 1 95.75 317 ARG A O 1
ATOM 2521 N N . ASP A 1 318 ? 5.688 21.625 15.828 1 97.69 318 ASP A N 1
ATOM 2522 C CA . ASP A 1 318 ? 5.594 22.516 14.664 1 97.69 318 ASP A CA 1
ATOM 2523 C C . ASP A 1 318 ? 6.453 22 13.516 1 97.69 318 ASP A C 1
ATOM 2525 O O . ASP A 1 318 ? 7.477 21.344 13.742 1 97.69 318 ASP A O 1
ATOM 2529 N N . PHE A 1 319 ? 6.004 22.297 12.297 1 98.44 319 PHE A N 1
ATOM 2530 C CA . PHE A 1 319 ? 6.742 21.906 11.109 1 98.44 319 PHE A CA 1
ATOM 2531 C C . PHE A 1 319 ? 8.133 22.516 11.102 1 98.44 319 PHE A C 1
ATOM 2533 O O . PHE A 1 319 ? 8.406 23.453 11.859 1 98.44 319 PHE A O 1
ATOM 2540 N N . ILE A 1 320 ? 9.016 21.938 10.398 1 98.75 320 ILE A N 1
ATOM 2541 C CA . ILE A 1 320 ? 10.266 22.562 10 1 98.75 320 ILE A CA 1
ATOM 2542 C C . ILE A 1 320 ? 10.266 22.812 8.492 1 98.75 320 ILE A C 1
ATOM 2544 O O . ILE A 1 320 ? 10.258 21.875 7.703 1 98.75 320 ILE A O 1
ATOM 2548 N N . LEU A 1 321 ? 10.148 23.969 8.047 1 98.81 321 LEU A N 1
ATOM 2549 C CA . LEU A 1 321 ? 10.211 24.453 6.672 1 98.81 321 LEU A CA 1
ATOM 2550 C C . LEU A 1 321 ? 11.234 25.578 6.543 1 98.81 321 LEU A C 1
ATOM 2552 O O . LEU A 1 321 ? 10.922 26.75 6.809 1 98.81 321 LEU A O 1
ATOM 2556 N N . ASP A 1 322 ? 12.359 25.219 6.121 1 98.56 322 ASP A N 1
ATOM 2557 C CA . ASP A 1 322 ? 13.445 26.203 6.176 1 98.56 322 ASP A CA 1
ATOM 2558 C C . ASP A 1 322 ? 14.609 25.766 5.277 1 98.56 322 ASP A C 1
ATOM 2560 O O . ASP A 1 322 ? 14.586 24.688 4.699 1 98.56 322 ASP A O 1
ATOM 2564 N N . ARG A 1 323 ? 15.562 26.688 5.156 1 97.62 323 ARG A N 1
ATOM 2565 C CA . ARG A 1 323 ? 16.828 26.406 4.48 1 97.62 323 ARG A CA 1
ATOM 2566 C C . ARG A 1 323 ? 17.875 25.922 5.473 1 97.62 323 ARG A C 1
ATOM 2568 O O . ARG A 1 323 ? 17.859 26.297 6.645 1 97.62 323 ARG A O 1
ATOM 2575 N N . HIS A 1 324 ? 18.75 25.016 4.906 1 97.69 324 HIS A N 1
ATOM 2576 C CA . HIS A 1 324 ? 19.906 24.656 5.703 1 97.69 324 HIS A CA 1
ATOM 2577 C C . HIS A 1 324 ? 20.703 25.891 6.102 1 97.69 324 HIS A C 1
ATOM 2579 O O . HIS A 1 324 ? 20.938 26.781 5.277 1 97.69 324 HIS A O 1
ATOM 2585 N N . PRO A 1 325 ? 21.125 25.984 7.344 1 95.75 325 PRO A N 1
ATOM 2586 C CA . PRO A 1 325 ? 21.797 27.203 7.809 1 95.75 325 PRO A CA 1
ATOM 2587 C C . PRO A 1 325 ? 23.109 27.469 7.078 1 95.75 325 PRO A C 1
ATOM 2589 O O . PRO A 1 325 ? 23.484 28.625 6.875 1 95.75 325 PRO A O 1
ATOM 2592 N N . MET A 1 326 ? 23.844 26.484 6.645 1 95.19 326 MET A N 1
ATOM 2593 C CA . MET A 1 326 ? 25.156 26.641 6.02 1 95.19 326 MET A CA 1
ATOM 2594 C C . MET A 1 326 ? 25.047 26.562 4.504 1 95.19 326 MET A C 1
ATOM 2596 O O . MET A 1 326 ? 25.938 27.016 3.787 1 95.19 326 MET A O 1
ATOM 2600 N N . TYR A 1 327 ? 24.031 25.938 4.039 1 96.69 327 TYR A N 1
ATOM 2601 C CA . TYR A 1 327 ? 23.844 25.719 2.607 1 96.69 327 TYR A CA 1
ATOM 2602 C C . TYR A 1 327 ? 22.469 26.219 2.164 1 96.69 327 TYR A C 1
ATOM 2604 O O . TYR A 1 327 ? 21.531 25.438 2.066 1 96.69 327 TYR A O 1
ATOM 2612 N N . PRO A 1 328 ? 22.391 27.438 1.733 1 95.5 328 PRO A N 1
ATOM 2613 C CA . PRO A 1 328 ? 21.094 28.062 1.497 1 95.5 328 PRO A CA 1
ATOM 2614 C C . PRO A 1 328 ? 20.328 27.438 0.33 1 95.5 328 PRO A C 1
ATOM 2616 O O . PRO A 1 328 ? 19.125 27.641 0.19 1 95.5 328 PRO A O 1
ATOM 2619 N N . ASN A 1 329 ? 21.016 26.703 -0.564 1 97.44 329 ASN A N 1
ATOM 2620 C CA . ASN A 1 329 ? 20.328 26.062 -1.678 1 97.44 329 ASN A CA 1
ATOM 2621 C C . ASN A 1 329 ? 19.844 24.672 -1.309 1 97.44 329 ASN A C 1
ATOM 2623 O O . ASN A 1 329 ? 19.391 23.906 -2.172 1 97.44 329 ASN A O 1
ATOM 2627 N N . ILE A 1 330 ? 19.938 24.312 -0.048 1 98.56 330 ILE A N 1
ATOM 2628 C CA . ILE A 1 330 ? 19.344 23.094 0.484 1 98.56 330 ILE A CA 1
ATOM 2629 C C . ILE A 1 330 ? 18.172 23.438 1.395 1 98.56 330 ILE A C 1
ATOM 2631 O O . ILE A 1 330 ? 18.359 24.078 2.438 1 98.56 330 ILE A O 1
ATOM 2635 N N . VAL A 1 331 ? 17.016 23.078 0.938 1 98.75 331 VAL A N 1
ATOM 2636 C CA . VAL A 1 331 ? 15.773 23.359 1.646 1 98.75 331 VAL A CA 1
ATOM 2637 C C . VAL A 1 331 ? 15.289 22.094 2.348 1 98.75 331 VAL A C 1
ATOM 2639 O O . VAL A 1 331 ? 15.43 20.984 1.819 1 98.75 331 VAL A O 1
ATOM 2642 N N . ILE A 1 332 ? 14.703 22.234 3.533 1 98.88 332 ILE A N 1
ATOM 2643 C CA . ILE A 1 332 ? 14.297 21.109 4.359 1 98.88 332 ILE A CA 1
ATOM 2644 C C . ILE A 1 332 ? 12.828 21.234 4.734 1 98.88 332 ILE A C 1
ATOM 2646 O O . ILE A 1 332 ? 12.391 22.297 5.199 1 98.88 332 ILE A O 1
ATOM 2650 N N . GLY A 1 333 ? 12.008 20.266 4.445 1 98.81 333 GLY A N 1
ATOM 2651 C CA . GLY A 1 333 ? 10.656 20.094 4.945 1 98.81 333 GLY A CA 1
ATOM 2652 C C . GLY A 1 333 ? 10.469 18.812 5.73 1 98.81 333 GLY A C 1
ATOM 2653 O O . GLY A 1 333 ? 10.477 17.719 5.156 1 98.81 333 GLY A O 1
ATOM 2654 N N . THR A 1 334 ? 10.32 18.906 7.047 1 98.62 334 THR A N 1
ATOM 2655 C CA . THR A 1 334 ? 10.234 17.719 7.906 1 98.62 334 THR A CA 1
ATOM 2656 C C . THR A 1 334 ? 9.555 18.078 9.227 1 98.62 334 THR A C 1
ATOM 2658 O O . THR A 1 334 ? 9.023 19.172 9.391 1 98.62 334 THR A O 1
ATOM 2661 N N . GLY A 1 335 ? 9.406 17.094 10.141 1 98.31 335 GLY A N 1
ATOM 2662 C CA . GLY A 1 335 ? 8.844 17.312 11.461 1 98.31 335 GLY A CA 1
ATOM 2663 C C . GLY A 1 335 ? 7.363 17.641 11.438 1 98.31 335 GLY A C 1
ATOM 2664 O O . GLY A 1 335 ? 6.898 18.5 12.18 1 98.31 335 GLY A O 1
ATOM 2665 N N . PHE A 1 336 ? 6.625 16.984 10.625 1 97.94 336 PHE A N 1
ATOM 2666 C CA . PHE A 1 336 ? 5.227 17.344 10.422 1 97.94 336 PHE A CA 1
ATOM 2667 C C . PHE A 1 336 ? 4.352 16.797 11.539 1 97.94 336 PHE A C 1
ATOM 2669 O O . PHE A 1 336 ? 3.16 17.094 11.609 1 97.94 336 PHE A O 1
ATOM 2676 N N . SER A 1 337 ? 4.777 15.945 12.375 1 96.56 337 SER A N 1
ATOM 2677 C CA . SER A 1 337 ? 4.258 15.562 13.68 1 96.56 337 SER A CA 1
ATOM 2678 C C . SER A 1 337 ? 2.822 15.062 13.586 1 96.56 337 SER A C 1
ATOM 2680 O O . SER A 1 337 ? 1.994 15.359 14.445 1 96.56 337 SER A O 1
ATOM 2682 N N . GLY A 1 338 ? 2.527 14.414 12.516 1 94.69 338 GLY A N 1
ATOM 2683 C CA . GLY A 1 338 ? 1.225 13.781 12.375 1 94.69 338 GLY A CA 1
ATOM 2684 C C . GLY A 1 338 ? 0.16 14.719 11.844 1 94.69 338 GLY A C 1
ATOM 2685 O O . GLY A 1 338 ? -1.018 14.359 11.773 1 94.69 338 GLY A O 1
ATOM 2686 N N . THR A 1 339 ? 0.57 15.883 11.359 1 94.62 339 THR A N 1
ATOM 2687 C CA . THR A 1 339 ? -0.411 16.891 10.984 1 94.62 339 THR A CA 1
ATOM 2688 C C . THR A 1 339 ? -0.167 17.391 9.555 1 94.62 339 THR A C 1
ATOM 2690 O O . THR A 1 339 ? -1.001 18.094 8.984 1 94.62 339 THR A O 1
ATOM 2693 N N . GLY A 1 340 ? 0.782 16.984 8.938 1 96.44 340 GLY A N 1
ATOM 2694 C CA . GLY A 1 340 ? 1.283 17.656 7.742 1 96.44 340 GLY A CA 1
ATOM 2695 C C . GLY A 1 340 ? 0.566 17.219 6.477 1 96.44 340 GLY A C 1
ATOM 2696 O O . GLY A 1 340 ? 0.542 17.969 5.492 1 96.44 340 GLY A O 1
ATOM 2697 N N . PHE A 1 341 ? -0.091 16.062 6.422 1 98.31 341 PHE A N 1
ATOM 2698 C CA . PHE A 1 341 ? -0.609 15.5 5.184 1 98.31 341 PHE A CA 1
ATOM 2699 C C . PHE A 1 341 ? -1.615 16.453 4.535 1 98.31 341 PHE A C 1
ATOM 2701 O O . PHE A 1 341 ? -1.496 16.781 3.355 1 98.31 341 PHE A O 1
ATOM 2708 N N . LYS A 1 342 ? -2.621 16.938 5.328 1 97.81 342 LYS A N 1
ATOM 2709 C CA . LYS A 1 342 ? -3.754 17.672 4.781 1 97.81 342 LYS A CA 1
ATOM 2710 C C . LYS A 1 342 ? -3.318 19.047 4.266 1 97.81 342 LYS A C 1
ATOM 2712 O O . LYS A 1 342 ? -4.016 19.656 3.453 1 97.81 342 LYS A O 1
ATOM 2717 N N . MET A 1 343 ? -2.148 19.5 4.711 1 98.38 343 MET A N 1
ATOM 2718 C CA . MET A 1 343 ? -1.652 20.812 4.316 1 98.38 343 MET A CA 1
ATOM 2719 C C . MET A 1 343 ? -0.573 20.688 3.246 1 98.38 343 MET A C 1
ATOM 2721 O O . MET A 1 343 ? 0.062 21.672 2.883 1 98.38 343 MET A O 1
ATOM 2725 N N . SER A 1 344 ? -0.396 19.516 2.684 1 98.75 344 SER A N 1
ATOM 2726 C CA . SER A 1 344 ? 0.706 19.234 1.77 1 98.75 344 SER A CA 1
ATOM 2727 C C . SER A 1 344 ? 0.635 20.125 0.532 1 98.75 344 SER A C 1
ATOM 2729 O O . SER A 1 344 ? 1.668 20.531 -0.007 1 98.75 344 SER A O 1
ATOM 2731 N N . PRO A 1 345 ? -0.587 20.516 -0.016 1 98.75 345 PRO A N 1
ATOM 2732 C CA . PRO A 1 345 ? -0.584 21.453 -1.141 1 98.75 345 PRO A CA 1
ATOM 2733 C C . PRO A 1 345 ? 0.132 22.766 -0.816 1 98.75 345 PRO A C 1
ATOM 2735 O O . PRO A 1 345 ? 0.863 23.297 -1.656 1 98.75 345 PRO A O 1
ATOM 2738 N N . ILE A 1 346 ? -0.05 23.188 0.389 1 98.69 346 ILE A N 1
ATOM 2739 C CA . ILE A 1 346 ? 0.51 24.484 0.783 1 98.69 346 ILE A CA 1
ATOM 2740 C C . ILE A 1 346 ? 1.974 24.312 1.181 1 98.69 346 ILE A C 1
ATOM 2742 O O . ILE A 1 346 ? 2.826 25.109 0.801 1 98.69 346 ILE A O 1
ATOM 2746 N N . THR A 1 347 ? 2.266 23.25 1.986 1 98.75 347 THR A N 1
ATOM 2747 C CA . THR A 1 347 ? 3.664 23.047 2.344 1 98.75 347 THR A CA 1
ATOM 2748 C C . THR A 1 347 ? 4.504 22.781 1.098 1 98.75 347 THR A C 1
ATOM 2750 O O . THR A 1 347 ? 5.668 23.188 1.031 1 98.75 347 THR A O 1
ATOM 2753 N N . GLY A 1 348 ? 3.926 22.094 0.097 1 98.81 348 GLY A N 1
ATOM 2754 C CA . GLY A 1 348 ? 4.613 21.938 -1.174 1 98.81 348 GLY A CA 1
ATOM 2755 C C . GLY A 1 348 ? 4.93 23.25 -1.854 1 98.81 348 GLY A C 1
ATOM 2756 O O . GLY A 1 348 ? 6.043 23.453 -2.348 1 98.81 348 GLY A O 1
ATOM 2757 N N . GLN A 1 349 ? 4.004 24.172 -1.843 1 98.75 349 GLN A N 1
ATOM 2758 C CA . GLN A 1 349 ? 4.211 25.5 -2.432 1 98.75 349 GLN A CA 1
ATOM 2759 C C . GLN A 1 349 ? 5.281 26.281 -1.675 1 98.75 349 GLN A C 1
ATOM 2761 O O . GLN A 1 349 ? 6.09 26.984 -2.283 1 98.75 349 GLN A O 1
ATOM 2766 N N . ILE A 1 350 ? 5.215 26.172 -0.382 1 98.81 350 ILE A N 1
ATOM 2767 C CA . ILE A 1 350 ? 6.184 26.875 0.45 1 98.81 350 ILE A CA 1
ATOM 2768 C C . ILE A 1 350 ? 7.59 26.359 0.157 1 98.81 350 ILE A C 1
ATOM 2770 O O . ILE A 1 350 ? 8.508 27.141 -0.085 1 98.81 350 ILE A O 1
ATOM 2774 N N . LEU A 1 351 ? 7.75 25.031 0.149 1 98.88 351 LEU A N 1
ATOM 2775 C CA . LEU A 1 351 ? 9.055 24.422 -0.117 1 98.88 351 LEU A CA 1
ATOM 2776 C C . LEU A 1 351 ? 9.539 24.766 -1.521 1 98.88 351 LEU A C 1
ATOM 2778 O O . LEU A 1 351 ? 10.727 25.031 -1.726 1 98.88 351 LEU A O 1
ATOM 2782 N N . ALA A 1 352 ? 8.641 24.781 -2.477 1 98.88 352 ALA A N 1
ATOM 2783 C CA . ALA A 1 352 ? 8.977 25.188 -3.838 1 98.88 352 ALA A CA 1
ATOM 2784 C C . ALA A 1 352 ? 9.477 26.625 -3.871 1 98.88 352 ALA A C 1
ATOM 2786 O O . ALA A 1 352 ? 10.484 26.922 -4.516 1 98.88 352 ALA A O 1
ATOM 2787 N N . SER A 1 353 ? 8.75 27.516 -3.215 1 98.69 353 SER A N 1
ATOM 2788 C CA . SER A 1 353 ? 9.141 28.922 -3.162 1 98.69 353 SER A CA 1
ATOM 2789 C C . SER A 1 353 ? 10.523 29.078 -2.535 1 98.69 353 SER A C 1
ATOM 2791 O O . SER A 1 353 ? 11.352 29.844 -3.041 1 98.69 353 SER A O 1
ATOM 2793 N N . LEU A 1 354 ? 10.742 28.375 -1.458 1 98.56 354 LEU A N 1
ATOM 2794 C CA . LEU A 1 354 ? 12.047 28.438 -0.806 1 98.56 354 LEU A CA 1
ATOM 2795 C C . LEU A 1 354 ? 13.148 27.969 -1.748 1 98.56 354 LEU A C 1
ATOM 2797 O O . LEU A 1 354 ? 14.219 28.578 -1.819 1 98.56 354 LEU A O 1
ATOM 2801 N N . ALA A 1 355 ? 12.891 26.875 -2.418 1 98.56 355 ALA A N 1
ATOM 2802 C CA . ALA A 1 355 ? 13.875 26.297 -3.334 1 98.56 355 ALA A CA 1
ATOM 2803 C C . ALA A 1 355 ? 14.219 27.281 -4.449 1 98.56 355 ALA A C 1
ATOM 2805 O O . ALA A 1 355 ? 15.336 27.266 -4.969 1 98.56 355 ALA A O 1
ATOM 2806 N N . LEU A 1 356 ? 13.312 28.141 -4.812 1 98.31 356 LEU A N 1
ATOM 2807 C CA . LEU A 1 356 ? 13.492 29.078 -5.918 1 98.31 356 LEU A CA 1
ATOM 2808 C C . LEU A 1 356 ? 13.859 30.453 -5.402 1 98.31 356 LEU A C 1
ATOM 2810 O O . LEU A 1 356 ? 13.922 31.422 -6.176 1 98.31 356 LEU A O 1
ATOM 2814 N N . ASN A 1 357 ? 14.047 30.609 -4.148 1 96.75 357 ASN A N 1
ATOM 2815 C CA . ASN A 1 357 ? 14.367 31.891 -3.512 1 96.75 357 ASN A CA 1
ATOM 2816 C C . ASN A 1 357 ? 13.273 32.938 -3.738 1 96.75 357 ASN A C 1
ATOM 2818 O O . ASN A 1 357 ? 13.562 34.062 -4.086 1 96.75 357 ASN A O 1
ATOM 2822 N N . LYS A 1 358 ? 12.109 32.438 -3.604 1 96.88 358 LYS A N 1
ATOM 2823 C CA . LYS A 1 358 ? 10.945 33.312 -3.709 1 96.88 358 LYS A CA 1
ATOM 2824 C C . LYS A 1 358 ? 10.258 33.5 -2.357 1 96.88 358 LYS A C 1
ATOM 2826 O O . LYS A 1 358 ? 10.43 32.656 -1.463 1 96.88 358 LYS A O 1
ATOM 2831 N N . ASN A 1 359 ? 9.492 34.5 -2.27 1 93.94 359 ASN A N 1
ATOM 2832 C CA . ASN A 1 359 ? 8.742 34.781 -1.049 1 93.94 359 ASN A CA 1
ATOM 2833 C C . ASN A 1 359 ? 7.473 33.938 -0.981 1 93.94 359 ASN A C 1
ATOM 2835 O O . ASN A 1 359 ? 6.969 33.469 -2.01 1 93.94 359 ASN A O 1
ATOM 2839 N N . THR A 1 360 ? 7.109 33.688 0.264 1 93.56 360 THR A N 1
ATOM 2840 C CA . THR A 1 360 ? 5.836 33.031 0.533 1 93.56 360 THR A CA 1
ATOM 2841 C C . THR A 1 360 ? 4.867 33.969 1.224 1 93.56 360 THR A C 1
ATOM 2843 O O . THR A 1 360 ? 5.289 34.969 1.838 1 93.56 360 THR A O 1
ATOM 2846 N N . LYS A 1 361 ? 3.621 33.781 1.093 1 92.69 361 LYS A N 1
ATOM 2847 C CA . LYS A 1 361 ? 2.637 34.656 1.743 1 92.69 361 LYS A CA 1
ATOM 2848 C C . LYS A 1 361 ? 2.486 34.281 3.221 1 92.69 361 LYS A C 1
ATOM 2850 O O . LYS A 1 361 ? 1.812 35 3.969 1 92.69 361 LYS A O 1
ATOM 2855 N N . TYR A 1 362 ? 3.098 33.281 3.674 1 95.31 362 TYR A N 1
ATOM 2856 C CA . TYR A 1 362 ? 2.986 32.812 5.055 1 95.31 362 TYR A CA 1
ATOM 2857 C C . TYR A 1 362 ? 4.16 33.312 5.891 1 95.31 362 TYR A C 1
ATOM 2859 O O . TYR A 1 362 ? 5.289 33.406 5.402 1 95.31 362 TYR A O 1
ATOM 2867 N N . ASP A 1 363 ? 3.85 33.688 7.145 1 95.19 363 ASP A N 1
ATOM 2868 C CA . ASP A 1 363 ? 4.914 33.906 8.117 1 95.19 363 ASP A CA 1
ATOM 2869 C C . ASP A 1 363 ? 5.508 32.594 8.586 1 95.19 363 ASP A C 1
ATOM 2871 O O . ASP A 1 363 ? 4.863 31.828 9.32 1 95.19 363 ASP A O 1
ATOM 2875 N N . LEU A 1 364 ? 6.801 32.344 8.266 1 96.31 364 LEU A N 1
ATOM 2876 C CA . LEU A 1 364 ? 7.414 31.047 8.531 1 96.31 364 LEU A CA 1
ATOM 2877 C C . LEU A 1 364 ? 8.273 31.094 9.789 1 96.31 364 LEU A C 1
ATOM 2879 O O . LEU A 1 364 ? 9.062 30.188 10.047 1 96.31 364 LEU A O 1
ATOM 2883 N N . SER A 1 365 ? 8.141 32.125 10.609 1 96.31 365 SER A N 1
ATOM 2884 C CA . SER A 1 365 ? 8.984 32.312 11.781 1 96.31 365 SER A CA 1
ATOM 2885 C C . SER A 1 365 ? 8.93 31.094 12.695 1 96.31 365 SER A C 1
ATOM 2887 O O . SER A 1 365 ? 9.953 30.688 13.25 1 96.31 365 SER A O 1
ATOM 2889 N N . ARG A 1 366 ? 7.801 30.453 12.781 1 95.56 366 ARG A N 1
ATOM 2890 C CA . ARG A 1 366 ? 7.594 29.328 13.695 1 95.56 366 ARG A CA 1
ATOM 2891 C C . ARG A 1 366 ? 8.203 28.047 13.133 1 95.56 366 ARG A C 1
ATOM 2893 O O . ARG A 1 366 ? 8.414 27.078 13.859 1 95.56 366 ARG A O 1
ATOM 2900 N N . PHE A 1 367 ? 8.547 28.031 11.898 1 98.12 367 PHE A N 1
ATOM 2901 C CA . PHE A 1 367 ? 8.984 26.812 11.234 1 98.12 367 PHE A CA 1
ATOM 2902 C C . PHE A 1 367 ? 10.492 26.812 11.023 1 98.12 367 PHE A C 1
ATOM 2904 O O . PHE A 1 367 ? 11.047 25.891 10.445 1 98.12 367 PHE A O 1
ATOM 2911 N N . LYS A 1 368 ? 11.164 27.812 11.531 1 98.12 368 LYS A N 1
ATOM 2912 C CA . LYS A 1 368 ? 12.594 27.984 11.305 1 98.12 368 LYS A CA 1
ATOM 2913 C C . LYS A 1 368 ? 13.406 26.969 12.125 1 98.12 368 LYS A C 1
ATOM 2915 O O . LYS A 1 368 ? 13.039 26.656 13.258 1 98.12 368 LYS A O 1
ATOM 2920 N N . ILE A 1 369 ? 14.469 26.578 11.555 1 98.06 369 ILE A N 1
ATOM 2921 C CA . ILE A 1 369 ? 15.391 25.656 12.219 1 98.06 369 ILE A CA 1
ATOM 2922 C C . ILE A 1 369 ? 16.016 26.344 13.422 1 98.06 369 ILE A C 1
ATOM 2924 O O . ILE A 1 369 ? 16.266 25.719 14.445 1 98.06 369 ILE A O 1
ATOM 2928 N N . SER A 1 370 ? 16.156 27.609 13.352 1 96.69 370 SER A N 1
ATOM 2929 C CA . SER A 1 370 ? 16.859 28.391 14.359 1 96.69 370 SER A CA 1
ATOM 2930 C C . SER A 1 370 ? 16.094 28.391 15.688 1 96.69 370 SER A C 1
ATOM 2932 O O . SER A 1 370 ? 16.641 28.797 16.719 1 96.69 370 SER A O 1
ATOM 2934 N N . ARG A 1 371 ? 14.859 27.984 15.68 1 96.62 371 ARG A N 1
ATOM 2935 C CA . ARG A 1 371 ? 14.117 27.953 16.938 1 96.62 371 ARG A CA 1
ATOM 2936 C C . ARG A 1 371 ? 14.648 26.859 17.859 1 96.62 371 ARG A C 1
ATOM 2938 O O . ARG A 1 371 ? 14.328 26.828 19.047 1 96.62 371 ARG A O 1
ATOM 2945 N N . PHE A 1 372 ? 15.43 25.922 17.281 1 96.62 372 PHE A N 1
ATOM 2946 C CA . PHE A 1 372 ? 16.094 24.891 18.078 1 96.62 372 PHE A CA 1
ATOM 2947 C C . PHE A 1 372 ? 17.547 25.25 18.344 1 96.62 372 PHE A C 1
ATOM 2949 O O . PHE A 1 372 ? 18.219 25.797 17.469 1 96.62 372 PHE A O 1
ATOM 2956 N N . GLU A 1 373 ? 18 24.891 19.484 1 92.44 373 GLU A N 1
ATOM 2957 C CA . GLU A 1 373 ? 19.375 25.203 19.859 1 92.44 373 GLU A CA 1
ATOM 2958 C C . GLU A 1 373 ? 20.297 24.031 19.516 1 92.44 373 GLU A C 1
ATOM 2960 O O . GLU A 1 373 ? 19.875 22.875 19.531 1 92.44 373 GLU A O 1
ATOM 2965 N N . ASN A 1 374 ? 21.547 24.406 19.156 1 90.38 374 ASN A N 1
ATOM 2966 C CA . ASN A 1 374 ? 22.656 23.453 19.031 1 90.38 374 ASN A CA 1
ATOM 2967 C C . ASN A 1 374 ? 22.359 22.391 18 1 90.38 374 ASN A C 1
ATOM 2969 O O . ASN A 1 374 ? 22.594 21.203 18.234 1 90.38 374 ASN A O 1
ATOM 2973 N N . VAL A 1 375 ? 21.781 22.828 16.906 1 92.62 375 VAL A N 1
ATOM 2974 C CA . VAL A 1 375 ? 21.438 21.844 15.883 1 92.62 375 VAL A CA 1
ATOM 2975 C C . VAL A 1 375 ? 22.578 21.703 14.891 1 92.62 375 VAL A C 1
ATOM 2977 O O . VAL A 1 375 ? 22.672 20.719 14.164 1 92.62 375 VAL A O 1
ATOM 2980 N N . LEU A 1 376 ? 23.469 22.703 14.836 1 88.75 376 LEU A N 1
ATOM 2981 C CA . LEU A 1 376 ? 24.625 22.594 13.961 1 88.75 376 LEU A CA 1
ATOM 2982 C C . LEU A 1 376 ? 25.781 21.906 14.68 1 88.75 376 LEU A C 1
ATOM 2984 O O . LEU A 1 376 ? 26.109 22.266 15.812 1 88.75 376 LEU A O 1
ATOM 2988 N N . LYS A 1 377 ? 26.281 20.781 14.117 1 79.12 377 LYS A N 1
ATOM 2989 C CA . LYS A 1 377 ? 27.422 20.062 14.68 1 79.12 377 LYS A CA 1
ATOM 2990 C C . LYS A 1 377 ? 28.703 20.375 13.914 1 79.12 377 LYS A C 1
ATOM 2992 O O . LYS A 1 377 ? 28.75 20.25 12.688 1 79.12 377 LYS A O 1
ATOM 2997 N N . MET A 1 378 ? 29.469 21.438 14.281 1 67.69 378 MET A N 1
ATOM 2998 C CA . MET A 1 378 ? 3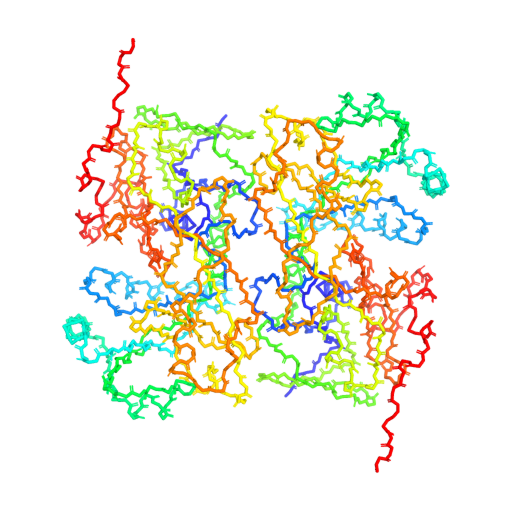0.719 21.766 13.609 1 67.69 378 MET A CA 1
ATOM 2999 C C . MET A 1 378 ? 31.734 20.641 13.75 1 67.69 378 MET A C 1
ATOM 3001 O O . MET A 1 378 ? 31.75 19.938 14.766 1 67.69 378 MET A O 1
ATOM 3005 N N . LYS A 1 379 ? 32.344 20.078 12.578 1 52.59 379 LYS A N 1
ATOM 3006 C CA . LYS A 1 379 ? 33.469 19.125 12.609 1 52.59 379 LYS A CA 1
ATOM 3007 C C . LYS A 1 379 ? 34.5 19.531 13.656 1 52.59 379 LYS A C 1
ATOM 3009 O O . LYS A 1 379 ? 35 20.656 13.633 1 52.59 379 LYS A O 1
ATOM 3014 N N . ALA A 1 380 ? 34.469 19.016 14.75 1 42.19 380 ALA A N 1
ATOM 3015 C CA . ALA A 1 380 ? 35.688 19.234 15.516 1 42.19 380 ALA A CA 1
ATOM 3016 C C . ALA A 1 380 ? 36.938 18.922 14.664 1 42.19 380 ALA A C 1
ATOM 3018 O O . ALA A 1 380 ? 36.938 17.953 13.914 1 42.19 380 ALA A O 1
ATOM 3019 N N . SER A 1 381 ? 37.469 20.031 14.18 1 35.69 381 SER A N 1
ATOM 3020 C CA . SER A 1 381 ? 38.812 19.875 13.602 1 35.69 381 SER A CA 1
ATOM 3021 C C . SER A 1 381 ? 39.562 18.734 14.266 1 35.69 381 SER A C 1
ATOM 3023 O O . SER A 1 381 ? 39.875 18.797 15.461 1 35.69 381 SER A O 1
ATOM 3025 N N . LEU A 1 382 ? 39.531 17.672 13.805 1 25.05 382 LEU A N 1
ATOM 3026 C CA . LEU A 1 382 ? 40.656 16.812 14.086 1 25.05 382 LEU A CA 1
ATOM 3027 C C . LEU A 1 382 ? 41.906 17.281 13.344 1 25.05 382 LEU A C 1
ATOM 3029 O O . LEU A 1 382 ? 41.812 17.625 12.156 1 25.05 382 LEU A O 1
ATOM 3033 N N . MET B 1 1 ? -30.5 0.733 -14.234 1 73.69 1 MET B N 1
ATOM 3034 C CA . MET B 1 1 ? -29.531 -0.321 -13.969 1 73.69 1 MET B CA 1
ATOM 3035 C C . MET B 1 1 ? -28.656 -0.564 -15.188 1 73.69 1 MET B C 1
ATOM 3037 O O . MET B 1 1 ? -29.156 -0.698 -16.312 1 73.69 1 MET B O 1
ATOM 3041 N N . SER B 1 2 ? -27.344 -0.481 -15 1 90.75 2 SER B N 1
ATOM 3042 C CA . SER B 1 2 ? -26.422 -0.658 -16.125 1 90.75 2 SER B CA 1
ATOM 3043 C C . SER B 1 2 ? -26.156 -2.135 -16.391 1 90.75 2 SER B C 1
ATOM 3045 O O . SER B 1 2 ? -26.172 -2.949 -15.461 1 90.75 2 SER B O 1
ATOM 3047 N N . THR B 1 3 ? -26.125 -2.527 -17.641 1 96.12 3 THR B N 1
ATOM 3048 C CA . THR B 1 3 ? -25.875 -3.902 -18.062 1 96.12 3 THR B CA 1
ATOM 3049 C C . THR B 1 3 ? -24.484 -4.023 -18.703 1 96.12 3 THR B C 1
ATOM 3051 O O . THR B 1 3 ? -24.109 -3.188 -19.516 1 96.12 3 THR B O 1
ATOM 3054 N N . PHE B 1 4 ? -23.797 -5.07 -18.297 1 98.5 4 PHE B N 1
ATOM 3055 C CA . PHE B 1 4 ? -22.453 -5.336 -18.797 1 98.5 4 PHE B CA 1
ATOM 3056 C C . PHE B 1 4 ? -22.375 -6.703 -19.469 1 98.5 4 PHE B C 1
ATOM 3058 O O . PHE B 1 4 ? -23.25 -7.551 -19.234 1 98.5 4 PHE B O 1
ATOM 3065 N N . ASP B 1 5 ? -21.438 -6.875 -20.422 1 98.62 5 ASP B N 1
ATOM 3066 C CA . ASP B 1 5 ? -21.156 -8.227 -20.891 1 98.62 5 ASP B CA 1
ATOM 3067 C C . ASP B 1 5 ? -20.641 -9.117 -19.766 1 98.62 5 ASP B C 1
ATOM 3069 O O . ASP B 1 5 ? -21.078 -10.258 -19.625 1 98.62 5 ASP B O 1
ATOM 3073 N N . VAL B 1 6 ? -19.719 -8.617 -19 1 98.81 6 VAL B N 1
ATOM 3074 C CA . VAL B 1 6 ? -19.125 -9.367 -17.891 1 98.81 6 VAL B CA 1
ATOM 3075 C C . VAL B 1 6 ? -18.891 -8.445 -16.703 1 98.81 6 VAL B C 1
ATOM 3077 O O . VAL B 1 6 ? -18.484 -7.289 -16.859 1 98.81 6 VAL B O 1
ATOM 3080 N N . ILE B 1 7 ? -19.172 -8.883 -15.508 1 98.94 7 ILE B N 1
ATOM 3081 C CA . ILE B 1 7 ? -18.734 -8.266 -14.258 1 98.94 7 ILE B CA 1
ATOM 3082 C C . ILE B 1 7 ? -17.672 -9.141 -13.602 1 98.94 7 ILE B C 1
ATOM 3084 O O . ILE B 1 7 ? -17.812 -10.367 -13.531 1 98.94 7 ILE B O 1
ATOM 3088 N N . VAL B 1 8 ? -16.578 -8.57 -13.266 1 99 8 VAL B N 1
ATOM 3089 C CA . VAL B 1 8 ? -15.523 -9.242 -12.516 1 99 8 VAL B CA 1
ATOM 3090 C C . VAL B 1 8 ? -15.484 -8.711 -11.086 1 99 8 VAL B C 1
ATOM 3092 O O . VAL B 1 8 ? -15.383 -7.5 -10.867 1 99 8 VAL B O 1
ATOM 3095 N N . ILE B 1 9 ? -15.617 -9.633 -10.102 1 98.94 9 ILE B N 1
ATOM 3096 C CA . ILE B 1 9 ? -15.555 -9.258 -8.695 1 98.94 9 ILE B CA 1
ATOM 3097 C C . ILE B 1 9 ? -14.164 -9.539 -8.141 1 98.94 9 ILE B C 1
ATOM 3099 O O . ILE B 1 9 ? -13.695 -10.68 -8.164 1 98.94 9 ILE B O 1
ATOM 3103 N N . GLY B 1 10 ? -13.539 -8.516 -7.539 1 98.75 10 GLY B N 1
ATOM 3104 C CA . GLY B 1 10 ? -12.18 -8.602 -7.016 1 98.75 10 GLY B CA 1
ATOM 3105 C C . GLY B 1 10 ? -11.141 -8.016 -7.953 1 98.75 10 GLY B C 1
ATOM 3106 O O . GLY B 1 10 ? -10.852 -8.594 -9 1 98.75 10 GLY B O 1
ATOM 3107 N N . ALA B 1 11 ? -10.555 -6.926 -7.547 1 98.75 11 ALA B N 1
ATOM 3108 C CA . ALA B 1 11 ? -9.586 -6.246 -8.406 1 98.75 11 ALA B CA 1
ATOM 3109 C C . ALA B 1 11 ? -8.156 -6.578 -7.984 1 98.75 11 ALA B C 1
ATOM 3111 O O . ALA B 1 11 ? -7.258 -5.734 -8.086 1 98.75 11 ALA B O 1
ATOM 3112 N N . GLY B 1 12 ? -7.906 -7.738 -7.379 1 98.5 12 GLY B N 1
ATOM 3113 C CA . GLY B 1 12 ? -6.551 -8.258 -7.266 1 98.5 12 GLY B CA 1
ATOM 3114 C C . GLY B 1 12 ? -5.934 -8.609 -8.602 1 98.5 12 GLY B C 1
ATOM 3115 O O . GLY B 1 12 ? -6.453 -8.227 -9.656 1 98.5 12 GLY B O 1
ATOM 3116 N N . ILE B 1 13 ? -4.879 -9.32 -8.562 1 98.81 13 ILE B N 1
ATOM 3117 C CA . ILE B 1 13 ? -4.078 -9.531 -9.758 1 98.81 13 ILE B CA 1
ATOM 3118 C C . ILE B 1 13 ? -4.863 -10.383 -10.758 1 98.81 13 ILE B C 1
ATOM 3120 O O . ILE B 1 13 ? -4.875 -10.086 -11.953 1 98.81 13 ILE B O 1
ATOM 3124 N N . ASN B 1 14 ? -5.539 -11.438 -10.328 1 98.88 14 ASN B N 1
ATOM 3125 C CA . ASN B 1 14 ? -6.262 -12.312 -11.242 1 98.88 14 ASN B CA 1
ATOM 3126 C C . ASN B 1 14 ? -7.5 -11.633 -11.82 1 98.88 14 ASN B C 1
ATOM 3128 O O . ASN B 1 14 ? -7.801 -11.781 -13 1 98.88 14 ASN B O 1
ATOM 3132 N N . GLY B 1 15 ? -8.242 -10.914 -10.969 1 98.94 15 GLY B N 1
ATOM 3133 C CA . GLY B 1 15 ? -9.383 -10.164 -11.469 1 98.94 15 GLY B CA 1
ATOM 3134 C C . GLY B 1 15 ? -8.992 -9.07 -12.445 1 98.94 15 GLY B C 1
ATOM 3135 O O . GLY B 1 15 ? -9.641 -8.891 -13.477 1 98.94 15 GLY B O 1
ATOM 3136 N N . SER B 1 16 ? -7.957 -8.359 -12.117 1 98.94 16 SER B N 1
ATOM 3137 C CA . SER B 1 16 ? -7.484 -7.289 -12.992 1 98.94 16 SER B CA 1
ATOM 3138 C C . SER B 1 16 ? -6.984 -7.844 -14.32 1 98.94 16 SER B C 1
ATOM 3140 O O . SER B 1 16 ? -7.25 -7.27 -15.375 1 98.94 16 SER B O 1
ATOM 3142 N N . ALA B 1 17 ? -6.266 -8.945 -14.273 1 98.94 17 ALA B N 1
ATOM 3143 C CA . ALA B 1 17 ? -5.797 -9.586 -15.5 1 98.94 17 ALA B CA 1
ATOM 3144 C C . ALA B 1 17 ? -6.969 -10.07 -16.344 1 98.94 17 ALA B C 1
ATOM 3146 O O . ALA B 1 17 ? -6.945 -9.961 -17.578 1 98.94 17 ALA B O 1
ATOM 3147 N N . THR B 1 18 ? -7.969 -10.617 -15.711 1 98.94 18 THR B N 1
ATOM 3148 C CA . THR B 1 18 ? -9.164 -11.078 -16.406 1 98.94 18 THR B CA 1
ATOM 3149 C C . THR B 1 18 ? -9.875 -9.914 -17.094 1 98.94 18 THR B C 1
ATOM 3151 O O . THR B 1 18 ? -10.219 -10 -18.266 1 98.94 18 THR B O 1
ATOM 3154 N N . ALA B 1 19 ? -10.109 -8.859 -16.297 1 98.94 19 ALA B N 1
ATOM 3155 C CA . ALA B 1 19 ? -10.766 -7.672 -16.844 1 98.94 19 ALA B CA 1
ATOM 3156 C C . ALA B 1 19 ? -9.984 -7.098 -18.016 1 98.94 19 ALA B C 1
ATOM 3158 O O . ALA B 1 19 ? -10.57 -6.703 -19.031 1 98.94 19 ALA B O 1
ATOM 3159 N N . TYR B 1 20 ? -8.703 -7.062 -17.875 1 98.88 20 TYR B N 1
ATOM 3160 C CA . TYR B 1 20 ? -7.828 -6.586 -18.938 1 98.88 20 TYR B CA 1
ATOM 3161 C C . TYR B 1 20 ? -8.008 -7.41 -20.203 1 98.88 20 TYR B C 1
ATOM 3163 O O . TYR B 1 20 ? -8.141 -6.855 -21.297 1 98.88 20 TYR B O 1
ATOM 3171 N N . ASP B 1 21 ? -7.977 -8.719 -20.094 1 98.75 21 ASP B N 1
ATOM 3172 C CA . ASP B 1 21 ? -8.133 -9.586 -21.266 1 98.75 21 ASP B CA 1
ATOM 3173 C C . ASP B 1 21 ? -9.492 -9.367 -21.922 1 98.75 21 ASP B C 1
ATOM 3175 O O . ASP B 1 21 ? -9.57 -9.203 -23.141 1 98.75 21 ASP B O 1
ATOM 3179 N N . LEU B 1 22 ? -10.523 -9.305 -21.172 1 98.88 22 LEU B N 1
ATOM 3180 C CA . LEU B 1 22 ? -11.883 -9.164 -21.672 1 98.88 22 LEU B CA 1
ATOM 3181 C C . LEU B 1 22 ? -12.062 -7.844 -22.406 1 98.88 22 LEU B C 1
ATOM 3183 O O . LEU B 1 22 ? -12.672 -7.805 -23.484 1 98.88 22 LEU B O 1
ATOM 3187 N N . ARG B 1 23 ? -11.492 -6.758 -21.828 1 98.62 23 ARG B N 1
ATOM 3188 C CA . ARG B 1 23 ? -11.695 -5.43 -22.391 1 98.62 23 ARG B CA 1
ATOM 3189 C C . ARG B 1 23 ? -10.75 -5.184 -23.562 1 98.62 23 ARG B C 1
ATOM 3191 O O . ARG B 1 23 ? -11.18 -4.789 -24.641 1 98.62 23 ARG B O 1
ATOM 3198 N N . ASN B 1 24 ? -9.5 -5.465 -23.406 1 97.56 24 ASN B N 1
ATOM 3199 C CA . ASN B 1 24 ? -8.461 -5.082 -24.344 1 97.56 24 ASN B CA 1
ATOM 3200 C C . ASN B 1 24 ? -8.406 -6.035 -25.547 1 97.56 24 ASN B C 1
ATOM 3202 O O . ASN B 1 24 ? -8.18 -5.609 -26.672 1 97.56 24 ASN B O 1
ATOM 3206 N N . LYS B 1 25 ? -8.594 -7.266 -25.312 1 94.94 25 LYS B N 1
ATOM 3207 C CA . LYS B 1 25 ? -8.422 -8.258 -26.359 1 94.94 25 LYS B CA 1
ATOM 3208 C C . LYS B 1 25 ? -9.773 -8.711 -26.922 1 94.94 25 LYS B C 1
ATOM 3210 O O . LYS B 1 25 ? -9.93 -8.898 -28.125 1 94.94 25 LYS B O 1
ATOM 3215 N N . GLN B 1 26 ? -10.703 -8.812 -25.984 1 97.38 26 GLN B N 1
ATOM 3216 C CA . GLN B 1 26 ? -11.984 -9.359 -26.406 1 97.38 26 GLN B CA 1
ATOM 3217 C C . GLN B 1 26 ? -12.992 -8.242 -26.672 1 97.38 26 GLN B C 1
ATOM 3219 O O . GLN B 1 26 ? -14.094 -8.508 -27.172 1 97.38 26 GLN B O 1
ATOM 3224 N N . HIS B 1 27 ? -12.688 -6.984 -26.359 1 97.88 27 HIS B N 1
ATOM 3225 C CA . HIS B 1 27 ? -13.477 -5.789 -26.641 1 97.88 27 HIS B CA 1
ATOM 3226 C C . HIS B 1 27 ? -14.875 -5.895 -26.031 1 97.88 27 HIS B C 1
ATOM 3228 O O . HIS B 1 27 ? -15.867 -5.559 -26.688 1 97.88 27 HIS B O 1
ATOM 3234 N N . LYS B 1 28 ? -14.945 -6.363 -24.828 1 98.31 28 LYS B N 1
ATOM 3235 C CA . LYS B 1 28 ? -16.219 -6.5 -24.109 1 98.31 28 LYS B CA 1
ATOM 3236 C C . LYS B 1 28 ? -16.438 -5.336 -23.156 1 98.31 28 LYS B C 1
ATOM 3238 O O . LYS B 1 28 ? -15.477 -4.688 -22.719 1 98.31 28 LYS B O 1
ATOM 3243 N N . ASN B 1 29 ? -17.719 -5.066 -22.938 1 98.5 29 ASN B N 1
ATOM 3244 C CA . ASN B 1 29 ? -18.094 -4.141 -21.859 1 98.5 29 ASN B CA 1
ATOM 3245 C C . ASN B 1 29 ? -17.984 -4.801 -20.5 1 98.5 29 ASN B C 1
ATOM 3247 O O . ASN B 1 29 ? -18.828 -5.629 -20.141 1 98.5 29 ASN B O 1
ATOM 3251 N N . VAL B 1 30 ? -16.953 -4.406 -19.688 1 98.81 30 VAL B N 1
ATOM 3252 C CA . VAL B 1 30 ? -16.594 -5.121 -18.469 1 98.81 30 VAL B CA 1
ATOM 3253 C C . VAL B 1 30 ? -16.594 -4.156 -17.281 1 98.81 30 VAL B C 1
ATOM 3255 O O . VAL B 1 30 ? -16.062 -3.047 -17.375 1 98.81 30 VAL B O 1
ATOM 3258 N N . LEU B 1 31 ? -17.25 -4.535 -16.188 1 98.88 31 LEU B N 1
ATOM 3259 C CA . LEU B 1 31 ? -17.188 -3.826 -14.914 1 98.88 31 LEU B CA 1
ATOM 3260 C C . LEU B 1 31 ? -16.312 -4.586 -13.914 1 98.88 31 LEU B C 1
ATOM 3262 O O . LEU B 1 31 ? -16.547 -5.77 -13.656 1 98.88 31 LEU B O 1
ATOM 3266 N N . LEU B 1 32 ? -15.258 -4.02 -13.461 1 98.94 32 LEU B N 1
ATOM 3267 C CA . LEU B 1 32 ? -14.398 -4.559 -12.414 1 98.94 32 LEU B CA 1
ATOM 3268 C C . LEU B 1 32 ? -14.727 -3.926 -11.062 1 98.94 32 LEU B C 1
ATOM 3270 O O . LEU B 1 32 ? -14.695 -2.701 -10.922 1 98.94 32 LEU B O 1
ATOM 3274 N N . LEU B 1 33 ? -15.078 -4.766 -10.078 1 98.75 33 LEU B N 1
ATOM 3275 C CA . LEU B 1 33 ? -15.516 -4.285 -8.773 1 98.75 33 LEU B CA 1
ATOM 3276 C C . LEU B 1 33 ? -14.516 -4.656 -7.688 1 98.75 33 LEU B C 1
ATOM 3278 O O . LEU B 1 33 ? -13.961 -5.762 -7.695 1 98.75 33 LEU B O 1
ATOM 3282 N N . GLU B 1 34 ? -14.25 -3.793 -6.777 1 98.44 34 GLU B N 1
ATOM 3283 C CA . GLU B 1 34 ? -13.414 -4.012 -5.598 1 98.44 34 GLU B CA 1
ATOM 3284 C C . GLU B 1 34 ? -14.047 -3.398 -4.352 1 98.44 34 GLU B C 1
ATOM 3286 O O . GLU B 1 34 ? -14.555 -2.273 -4.395 1 98.44 34 GLU B O 1
ATOM 3291 N N . GLN B 1 35 ? -14.039 -4.148 -3.264 1 97.19 35 GLN B N 1
ATOM 3292 C CA . GLN B 1 35 ? -14.727 -3.691 -2.062 1 97.19 35 GLN B CA 1
ATOM 3293 C C . GLN B 1 35 ? -13.898 -2.654 -1.31 1 97.19 35 GLN B C 1
ATOM 3295 O O . GLN B 1 35 ? -14.438 -1.857 -0.541 1 97.19 35 GLN B O 1
ATOM 3300 N N . PHE B 1 36 ? -12.578 -2.611 -1.464 1 96.62 36 PHE B N 1
ATOM 3301 C CA . PHE B 1 36 ? -11.695 -1.689 -0.764 1 96.62 36 PHE B CA 1
ATOM 3302 C C . PHE B 1 36 ? -11.273 -0.542 -1.677 1 96.62 36 PHE B C 1
ATOM 3304 O O . PHE B 1 36 ? -11.266 -0.688 -2.9 1 96.62 36 PHE B O 1
ATOM 3311 N N . PRO B 1 37 ? -10.891 0.614 -1.084 1 95.75 37 PRO B N 1
ATOM 3312 C CA . PRO B 1 37 ? -10.211 1.619 -1.908 1 95.75 37 PRO B CA 1
ATOM 3313 C C . PRO B 1 37 ? -8.875 1.133 -2.451 1 95.75 37 PRO B C 1
ATOM 3315 O O . PRO B 1 37 ? -8.133 0.444 -1.747 1 95.75 37 PRO B O 1
ATOM 3318 N N . LEU B 1 38 ? -8.625 1.461 -3.68 1 95.94 38 LEU B N 1
ATOM 3319 C CA . LEU B 1 38 ? -7.375 1.034 -4.293 1 95.94 38 LEU B CA 1
ATOM 3320 C C . LEU B 1 38 ? -6.324 2.133 -4.203 1 95.94 38 LEU B C 1
ATOM 3322 O O . LEU B 1 38 ? -6.652 3.32 -4.27 1 95.94 38 LEU B O 1
ATOM 3326 N N . PRO B 1 39 ? -5.059 1.71 -4.16 1 95.19 39 PRO B N 1
ATOM 3327 C CA . PRO B 1 39 ? -4.617 0.339 -3.893 1 95.19 39 PRO B CA 1
ATOM 3328 C C . PRO B 1 39 ? -4.816 -0.072 -2.436 1 95.19 39 PRO B C 1
ATOM 3330 O O . PRO B 1 39 ? -4.973 0.787 -1.563 1 95.19 39 PRO B O 1
ATOM 3333 N N . HIS B 1 40 ? -4.918 -1.326 -2.145 1 93.94 40 HIS B N 1
ATOM 3334 C CA . HIS B 1 40 ? -5.074 -1.768 -0.764 1 93.94 40 HIS B CA 1
ATOM 3335 C C . HIS B 1 40 ? -4.121 -2.916 -0.443 1 93.94 40 HIS B C 1
ATOM 3337 O O . HIS B 1 40 ? -3.502 -3.484 -1.344 1 93.94 40 HIS B O 1
ATOM 3343 N N . THR B 1 41 ? -4.043 -3.244 0.808 1 91.94 41 THR B N 1
ATOM 3344 C CA . THR B 1 41 ? -3.121 -4.273 1.273 1 91.94 41 THR B CA 1
ATOM 3345 C C . THR B 1 41 ? -3.885 -5.449 1.884 1 91.94 41 THR B C 1
ATOM 3347 O O . THR B 1 41 ? -3.354 -6.164 2.734 1 91.94 41 THR B O 1
ATOM 3350 N N . ARG B 1 42 ? -5.137 -5.504 1.433 1 91.5 42 ARG B N 1
ATOM 3351 C CA . ARG B 1 42 ? -5.98 -6.555 1.987 1 91.5 42 ARG B CA 1
ATOM 3352 C C . ARG B 1 42 ? -6.094 -7.734 1.023 1 91.5 42 ARG B C 1
ATOM 3354 O O . ARG B 1 42 ? -6.586 -7.578 -0.097 1 91.5 42 ARG B O 1
ATOM 3361 N N . GLY B 1 43 ? -5.383 -8.805 1.282 1 93.44 43 GLY B N 1
ATOM 3362 C CA . GLY B 1 43 ? -5.465 -9.984 0.438 1 93.44 43 GLY B CA 1
ATOM 3363 C C . GLY B 1 43 ? -4.105 -10.5 -0.001 1 93.44 43 GLY B C 1
ATOM 3364 O O . GLY B 1 43 ? -3.135 -10.43 0.754 1 93.44 43 GLY B O 1
ATOM 3365 N N . SER B 1 44 ? -4.117 -11.023 -1.257 1 95.25 44 SER B N 1
ATOM 3366 C CA . SER B 1 44 ? -2.928 -11.766 -1.666 1 95.25 44 SER B CA 1
ATOM 3367 C C . SER B 1 44 ? -2.131 -11 -2.713 1 95.25 44 SER B C 1
ATOM 3369 O O . SER B 1 44 ? -0.987 -11.344 -3.012 1 95.25 44 SER B O 1
ATOM 3371 N N . SER B 1 45 ? -2.686 -9.93 -3.225 1 96.88 45 SER B N 1
ATOM 3372 C CA . SER B 1 45 ? -2.111 -9.375 -4.445 1 96.88 45 SER B CA 1
ATOM 3373 C C . SER B 1 45 ? -1.184 -8.203 -4.129 1 96.88 45 SER B C 1
ATOM 3375 O O . SER B 1 45 ? -0.442 -7.742 -5 1 96.88 45 SER B O 1
ATOM 3377 N N . HIS B 1 46 ? -1.178 -7.734 -2.9 1 94.56 46 HIS B N 1
ATOM 3378 C CA . HIS B 1 46 ? -0.418 -6.543 -2.545 1 94.56 46 HIS B CA 1
ATOM 3379 C C . HIS B 1 46 ? 1.029 -6.891 -2.213 1 94.56 46 HIS B C 1
ATOM 3381 O O . HIS B 1 46 ? 1.378 -8.07 -2.096 1 94.56 46 HIS B O 1
ATOM 3387 N N . GLY B 1 47 ? 1.891 -5.797 -2.08 1 94.5 47 GLY B N 1
ATOM 3388 C CA . GLY B 1 47 ? 3.309 -5.957 -1.799 1 94.5 47 GLY B CA 1
ATOM 3389 C C . GLY B 1 47 ? 4.195 -5.562 -2.963 1 94.5 47 GLY B C 1
ATOM 3390 O O . GLY B 1 47 ? 3.711 -5.348 -4.074 1 94.5 47 GLY B O 1
ATOM 3391 N N . GLN B 1 48 ? 5.512 -5.637 -2.725 1 96.5 48 GLN B N 1
ATOM 3392 C CA . GLN B 1 48 ? 6.418 -5.047 -3.705 1 96.5 48 GLN B CA 1
ATOM 3393 C C . GLN B 1 48 ? 6.953 -6.105 -4.668 1 96.5 48 GLN B C 1
ATOM 3395 O O . GLN B 1 48 ? 7.156 -5.828 -5.852 1 96.5 48 GLN B O 1
ATOM 3400 N N . THR B 1 49 ? 7.16 -7.309 -4.113 1 97.56 49 THR B N 1
ATOM 3401 C CA . THR B 1 49 ? 7.82 -8.266 -4.992 1 97.56 49 THR B CA 1
ATOM 3402 C C . THR B 1 49 ? 7.168 -9.641 -4.883 1 97.56 49 THR B C 1
ATOM 3404 O O . THR B 1 49 ? 6.582 -9.977 -3.85 1 97.56 49 THR B O 1
ATOM 3407 N N . ARG B 1 50 ? 7.25 -10.375 -5.98 1 97.75 50 ARG B N 1
ATOM 3408 C CA . ARG B 1 50 ? 6.91 -11.789 -6.07 1 97.75 50 ARG B CA 1
ATOM 3409 C C . ARG B 1 50 ? 7.98 -12.562 -6.832 1 97.75 50 ARG B C 1
ATOM 3411 O O . ARG B 1 50 ? 8.578 -12.039 -7.777 1 97.75 50 ARG B O 1
ATOM 3418 N N . VAL B 1 51 ? 8.18 -13.836 -6.383 1 97.88 51 VAL B N 1
ATOM 3419 C CA . VAL B 1 51 ? 9.062 -14.711 -7.137 1 97.88 51 VAL B CA 1
ATOM 3420 C C . VAL B 1 51 ? 8.344 -15.25 -8.367 1 97.88 51 VAL B C 1
ATOM 3422 O O . VAL B 1 51 ? 7.148 -15.562 -8.305 1 97.88 51 VAL B O 1
ATOM 3425 N N . ILE B 1 52 ? 9.047 -15.328 -9.453 1 98.38 52 ILE B N 1
ATOM 3426 C CA . ILE B 1 52 ? 8.562 -16.016 -10.641 1 98.38 52 ILE B CA 1
ATOM 3427 C C . ILE B 1 52 ? 9.594 -17.062 -11.086 1 98.38 52 ILE B C 1
ATOM 3429 O O . ILE B 1 52 ? 10.789 -16.766 -11.141 1 98.38 52 ILE B O 1
ATOM 3433 N N . ARG B 1 53 ? 9.109 -18.234 -11.359 1 97.38 53 ARG B N 1
ATOM 3434 C CA . ARG B 1 53 ? 10 -19.359 -11.656 1 97.38 53 ARG B CA 1
ATOM 3435 C C . ARG B 1 53 ? 9.344 -20.359 -12.602 1 97.38 53 ARG B C 1
ATOM 3437 O O . ARG B 1 53 ? 8.117 -20.453 -12.648 1 97.38 53 ARG B O 1
ATOM 3444 N N . CYS B 1 54 ? 10.203 -21.125 -13.281 1 95.44 54 CYS B N 1
ATOM 3445 C CA . CYS B 1 54 ? 9.742 -22.219 -14.125 1 95.44 54 CYS B CA 1
ATOM 3446 C C . CYS B 1 54 ? 9.805 -23.547 -13.367 1 95.44 54 CYS B C 1
ATOM 3448 O O . CYS B 1 54 ? 9.211 -24.531 -13.789 1 95.44 54 CYS B O 1
ATOM 3450 N N . LEU B 1 55 ? 10.414 -23.531 -12.258 1 92.31 55 LEU B N 1
ATOM 3451 C CA . LEU B 1 55 ? 10.703 -24.734 -11.484 1 92.31 55 LEU B CA 1
ATOM 3452 C C . LEU B 1 55 ? 9.477 -25.188 -10.703 1 92.31 55 LEU B C 1
ATOM 3454 O O . LEU B 1 55 ? 9.273 -24.781 -9.562 1 92.31 55 LEU B O 1
ATOM 3458 N N . TYR B 1 56 ? 8.711 -26.141 -11.25 1 91 56 TYR B N 1
ATOM 3459 C CA . TYR B 1 56 ? 7.586 -26.766 -10.57 1 91 56 TYR B CA 1
ATOM 3460 C C . TYR B 1 56 ? 7.609 -28.281 -10.758 1 91 56 TYR B C 1
ATOM 3462 O O . TYR B 1 56 ? 8.281 -28.797 -11.664 1 91 56 TYR B O 1
ATOM 3470 N N . HIS B 1 57 ? 6.891 -28.953 -9.914 1 86.88 57 HIS B N 1
ATOM 3471 C CA . HIS B 1 57 ? 6.785 -30.391 -10.023 1 86.88 57 HIS B CA 1
ATOM 3472 C C . HIS B 1 57 ? 5.676 -30.797 -10.992 1 86.88 57 HIS B C 1
ATOM 3474 O O . HIS B 1 57 ? 5.707 -31.891 -11.562 1 86.88 57 HIS B O 1
ATOM 3480 N N . LYS B 1 58 ? 4.719 -29.969 -11.156 1 87.62 58 LYS B N 1
ATOM 3481 C CA . LYS B 1 58 ? 3.641 -30.172 -12.117 1 87.62 58 LYS B CA 1
ATOM 3482 C C . LYS B 1 58 ? 3.859 -29.328 -13.375 1 87.62 58 LYS B C 1
ATOM 3484 O O . LYS B 1 58 ? 3.859 -28.094 -13.312 1 87.62 58 LYS B O 1
ATOM 3489 N N . ARG B 1 59 ? 3.867 -29.938 -14.461 1 89.94 59 ARG B N 1
ATOM 3490 C CA . ARG B 1 59 ? 4.273 -29.344 -15.734 1 89.94 59 ARG B CA 1
ATOM 3491 C C . ARG B 1 59 ? 3.367 -28.172 -16.109 1 89.94 59 ARG B C 1
ATOM 3493 O O . ARG B 1 59 ? 3.826 -27.188 -16.688 1 89.94 59 ARG B O 1
ATOM 3500 N N . ILE B 1 60 ? 2.1 -28.219 -15.805 1 93.31 60 ILE B N 1
ATOM 3501 C CA . ILE B 1 60 ? 1.135 -27.219 -16.234 1 93.31 60 ILE B CA 1
ATOM 3502 C C . ILE B 1 60 ? 1.523 -25.859 -15.656 1 93.31 60 ILE B C 1
ATOM 3504 O O . ILE B 1 60 ? 1.371 -24.828 -16.312 1 93.31 60 ILE B O 1
ATOM 3508 N N . TYR B 1 61 ? 2.051 -25.828 -14.453 1 95.56 61 TYR B N 1
ATOM 3509 C CA . TYR B 1 61 ? 2.422 -24.562 -13.828 1 95.56 61 TYR B CA 1
ATOM 3510 C C . TYR B 1 61 ? 3.66 -23.969 -14.484 1 95.56 61 TYR B C 1
ATOM 3512 O O . TYR B 1 61 ? 3.742 -22.75 -14.68 1 95.56 61 TYR B O 1
ATOM 3520 N N . SER B 1 62 ? 4.625 -24.828 -14.828 1 95.12 62 SER B N 1
ATOM 3521 C CA . SER B 1 62 ? 5.789 -24.359 -15.57 1 95.12 62 SER B CA 1
ATOM 3522 C C . SER B 1 62 ? 5.383 -23.797 -16.938 1 95.12 62 SER B C 1
ATOM 3524 O O . SER B 1 62 ? 5.887 -22.75 -17.359 1 95.12 62 SER B O 1
ATOM 3526 N N . GLN B 1 63 ? 4.461 -24.5 -17.562 1 94.56 63 GLN B N 1
ATOM 3527 C CA . GLN B 1 63 ? 3.988 -24.047 -18.859 1 94.56 63 GLN B CA 1
ATOM 3528 C C . GLN B 1 63 ? 3.291 -22.703 -18.766 1 94.56 63 GLN B C 1
ATOM 3530 O O . GLN B 1 63 ? 3.533 -21.812 -19.578 1 94.56 63 GLN B O 1
ATOM 3535 N N . MET B 1 64 ? 2.422 -22.547 -17.766 1 96.88 64 MET B N 1
ATOM 3536 C CA . MET B 1 64 ? 1.711 -21.281 -17.594 1 96.88 64 MET B CA 1
ATOM 3537 C C . MET B 1 64 ? 2.686 -20.156 -17.297 1 96.88 64 MET B C 1
ATOM 3539 O O . MET B 1 64 ? 2.502 -19.031 -17.766 1 96.88 64 MET B O 1
ATOM 3543 N N . THR B 1 65 ? 3.711 -20.453 -16.5 1 97.44 65 THR B N 1
ATOM 3544 C CA . THR B 1 65 ? 4.719 -19.438 -16.203 1 97.44 65 THR B CA 1
ATOM 3545 C C . THR B 1 65 ? 5.457 -19.016 -17.469 1 97.44 65 THR B C 1
ATOM 3547 O O . THR B 1 65 ? 5.613 -17.828 -17.734 1 97.44 65 THR B O 1
ATOM 3550 N N . MET B 1 66 ? 5.848 -19.969 -18.25 1 96.38 66 MET B N 1
ATOM 3551 C CA . MET B 1 66 ? 6.578 -19.703 -19.484 1 96.38 66 MET B CA 1
ATOM 3552 C C . MET B 1 66 ? 5.73 -18.875 -20.438 1 96.38 66 MET B C 1
ATOM 3554 O O . MET B 1 66 ? 6.227 -17.922 -21.062 1 96.38 66 MET B O 1
ATOM 3558 N N . ASP B 1 67 ? 4.457 -19.203 -20.484 1 97.62 67 ASP B N 1
ATOM 3559 C CA . ASP B 1 67 ? 3.545 -18.484 -21.359 1 97.62 67 ASP B CA 1
ATOM 3560 C C . ASP B 1 67 ? 3.268 -17.078 -20.844 1 97.62 67 ASP B C 1
ATOM 3562 O O . ASP B 1 67 ? 2.789 -16.203 -21.578 1 97.62 67 ASP B O 1
ATOM 3566 N N . SER B 1 68 ? 3.537 -16.812 -19.562 1 98.44 68 SER B N 1
ATOM 3567 C CA . SER B 1 68 ? 3.27 -15.516 -18.953 1 98.44 68 SER B CA 1
ATOM 3568 C C . SER B 1 68 ? 4.41 -14.539 -19.203 1 98.44 68 SER B C 1
ATOM 3570 O O . SER B 1 68 ? 4.199 -13.32 -19.219 1 98.44 68 SER B O 1
ATOM 3572 N N . PHE B 1 69 ? 5.645 -15.016 -19.5 1 98.12 69 PHE B N 1
ATOM 3573 C CA . PHE B 1 69 ? 6.82 -14.164 -19.625 1 98.12 69 PHE B CA 1
ATOM 3574 C C . PHE B 1 69 ? 6.621 -13.133 -20.734 1 98.12 69 PHE B C 1
ATOM 3576 O O . PHE B 1 69 ? 6.805 -11.93 -20.5 1 98.12 69 PHE B O 1
ATOM 3583 N N . PRO B 1 70 ? 6.168 -13.531 -21.922 1 98.12 70 PRO B N 1
ATOM 3584 C CA . PRO B 1 70 ? 6.004 -12.531 -22.984 1 98.12 70 PRO B CA 1
ATOM 3585 C C . PRO B 1 70 ? 4.938 -11.492 -22.656 1 98.12 70 PRO B C 1
ATOM 3587 O O . PRO B 1 70 ? 5.043 -10.336 -23.062 1 98.12 70 PRO B O 1
ATOM 3590 N N . ILE B 1 71 ? 3.947 -11.898 -21.906 1 98.62 71 ILE B N 1
ATOM 3591 C CA . ILE B 1 71 ? 2.875 -10.977 -21.547 1 98.62 71 ILE B CA 1
ATOM 3592 C C . ILE B 1 71 ? 3.389 -9.953 -20.547 1 98.62 71 ILE B C 1
ATOM 3594 O O . ILE B 1 71 ? 3.098 -8.758 -20.656 1 98.62 71 ILE B O 1
ATOM 3598 N N . TRP B 1 72 ? 4.141 -10.359 -19.547 1 98.69 72 TRP B N 1
ATOM 3599 C CA . TRP B 1 72 ? 4.754 -9.422 -18.594 1 98.69 72 TRP B CA 1
ATOM 3600 C C . TRP B 1 72 ? 5.621 -8.406 -19.328 1 98.69 72 TRP B C 1
ATOM 3602 O O . TRP B 1 72 ? 5.582 -7.211 -19.031 1 98.69 72 TRP B O 1
ATOM 3612 N N . ARG B 1 73 ? 6.367 -8.898 -20.344 1 98.31 73 ARG B N 1
ATOM 3613 C CA . ARG B 1 73 ? 7.223 -8.008 -21.109 1 98.31 73 ARG B CA 1
ATOM 3614 C C . ARG B 1 73 ? 6.391 -7.02 -21.922 1 98.31 73 ARG B C 1
ATOM 3616 O O . ARG B 1 73 ? 6.754 -5.848 -22.047 1 98.31 73 ARG B O 1
ATOM 3623 N N . ASP B 1 74 ? 5.34 -7.512 -22.438 1 98.38 74 ASP B N 1
ATOM 3624 C CA . ASP B 1 74 ? 4.453 -6.645 -23.219 1 98.38 74 ASP B CA 1
ATOM 3625 C C . ASP B 1 74 ? 3.855 -5.551 -22.328 1 98.38 74 ASP B C 1
ATOM 3627 O O . ASP B 1 74 ? 3.758 -4.395 -22.734 1 98.38 74 ASP B O 1
ATOM 3631 N N . LEU B 1 75 ? 3.443 -5.891 -21.125 1 98.56 75 LEU B N 1
ATOM 3632 C CA . LEU B 1 75 ? 2.902 -4.922 -20.188 1 98.56 75 LEU B CA 1
ATOM 3633 C C . LEU B 1 75 ? 3.951 -3.877 -19.812 1 98.56 75 LEU B C 1
ATOM 3635 O O . LEU B 1 75 ? 3.633 -2.695 -19.672 1 98.56 75 LEU B O 1
ATOM 3639 N N . GLU B 1 76 ? 5.172 -4.336 -19.625 1 98.06 76 GLU B N 1
ATOM 3640 C CA . GLU B 1 76 ? 6.266 -3.406 -19.359 1 98.06 76 GLU B CA 1
ATOM 3641 C C . GLU B 1 76 ? 6.375 -2.361 -20.469 1 98.06 76 GLU B C 1
ATOM 3643 O O . GLU B 1 76 ? 6.48 -1.165 -20.203 1 98.06 76 GLU B O 1
ATOM 3648 N N . ARG B 1 77 ? 6.344 -2.824 -21.641 1 97.5 77 ARG B N 1
ATOM 3649 C CA . ARG B 1 77 ? 6.48 -1.932 -22.797 1 97.5 77 ARG B CA 1
ATOM 3650 C C . ARG B 1 77 ? 5.324 -0.938 -22.859 1 97.5 77 ARG B C 1
ATOM 3652 O O . ARG B 1 77 ? 5.531 0.25 -23.109 1 97.5 77 ARG B O 1
ATOM 3659 N N . GLN B 1 78 ? 4.176 -1.402 -22.594 1 97.25 78 GLN B N 1
ATOM 3660 C CA . GLN B 1 78 ? 2.986 -0.57 -22.719 1 97.25 78 GLN B CA 1
ATOM 3661 C C . GLN B 1 78 ? 2.912 0.467 -21.609 1 97.25 78 GLN B C 1
ATOM 3663 O O . GLN B 1 78 ? 2.396 1.569 -21.812 1 97.25 78 GLN B O 1
ATOM 3668 N N . THR B 1 79 ? 3.426 0.169 -20.438 1 95.88 79 THR B N 1
ATOM 3669 C CA . THR B 1 79 ? 3.256 1.057 -19.297 1 95.88 79 THR B CA 1
ATOM 3670 C C . THR B 1 79 ? 4.539 1.833 -19.016 1 95.88 79 THR B C 1
ATOM 3672 O O . THR B 1 79 ? 4.551 2.75 -18.203 1 95.88 79 THR B O 1
ATOM 3675 N N . ASN B 1 80 ? 5.633 1.447 -19.656 1 93.19 80 ASN B N 1
ATOM 3676 C CA . ASN B 1 80 ? 6.945 2.037 -19.406 1 93.19 80 ASN B CA 1
ATOM 3677 C C . ASN B 1 80 ? 7.344 1.932 -17.938 1 93.19 80 ASN B C 1
ATOM 3679 O O . ASN B 1 80 ? 7.781 2.914 -17.344 1 93.19 80 ASN B O 1
ATOM 3683 N N . GLU B 1 81 ? 7.02 0.794 -17.359 1 94.44 81 GLU B N 1
ATOM 3684 C CA . GLU B 1 81 ? 7.398 0.446 -16 1 94.44 81 GLU B CA 1
ATOM 3685 C C . GLU B 1 81 ? 8.211 -0.844 -15.961 1 94.44 81 GLU B C 1
ATOM 3687 O O . GLU B 1 81 ? 8.047 -1.713 -16.828 1 94.44 81 GLU B O 1
ATOM 3692 N N . THR B 1 82 ? 9.086 -0.926 -15.039 1 95.38 82 THR B N 1
ATOM 3693 C CA . THR B 1 82 ? 9.75 -2.201 -14.797 1 95.38 82 THR B CA 1
ATOM 3694 C C . THR B 1 82 ? 8.852 -3.135 -13.992 1 95.38 82 THR B C 1
ATOM 3696 O O . THR B 1 82 ? 8.547 -2.865 -12.828 1 95.38 82 THR B O 1
ATOM 3699 N N . LEU B 1 83 ? 8.461 -4.191 -14.664 1 98.31 83 LEU B N 1
ATOM 3700 C CA . LEU B 1 83 ? 7.555 -5.121 -14 1 98.31 83 LEU B CA 1
ATOM 3701 C C . LEU B 1 83 ? 8.273 -6.414 -13.633 1 98.31 83 LEU B C 1
ATOM 3703 O O . LEU B 1 83 ? 7.863 -7.117 -12.711 1 98.31 83 LEU B O 1
ATOM 3707 N N . PHE B 1 84 ? 9.273 -6.746 -14.391 1 98.5 84 PHE B N 1
ATOM 3708 C CA . PHE B 1 84 ? 9.961 -8.023 -14.258 1 98.5 84 PHE B CA 1
ATOM 3709 C C . PHE B 1 84 ? 11.477 -7.832 -14.289 1 98.5 84 PHE B C 1
ATOM 3711 O O . PHE B 1 84 ? 12.016 -7.289 -15.258 1 98.5 84 PHE B O 1
ATOM 3718 N N . ILE B 1 85 ? 12.141 -8.258 -13.164 1 97.94 85 ILE B N 1
ATOM 3719 C CA . ILE B 1 85 ? 13.594 -8.297 -13.07 1 97.94 85 ILE B CA 1
ATOM 3720 C C . ILE B 1 85 ? 14.094 -9.727 -13.227 1 97.94 85 ILE B C 1
ATOM 3722 O O . ILE B 1 85 ? 13.906 -10.555 -12.336 1 97.94 85 ILE B O 1
ATOM 3726 N N . GLN B 1 86 ? 14.766 -10.008 -14.328 1 97.81 86 GLN B N 1
ATOM 3727 C CA . GLN B 1 86 ? 15.227 -11.359 -14.617 1 97.81 86 GLN B CA 1
ATOM 3728 C C . GLN B 1 86 ? 16.562 -11.641 -13.953 1 97.81 86 GLN B C 1
ATOM 3730 O O . GLN B 1 86 ? 17.578 -11.812 -14.633 1 97.81 86 GLN B O 1
ATOM 3735 N N . ASN B 1 87 ? 16.5 -11.805 -12.688 1 98 87 ASN B N 1
ATOM 3736 C CA . ASN B 1 87 ? 17.719 -12.023 -11.93 1 98 87 ASN B CA 1
ATOM 3737 C C . ASN B 1 87 ? 17.922 -13.5 -11.594 1 98 87 ASN B C 1
ATOM 3739 O O . ASN B 1 87 ? 18.781 -13.852 -10.789 1 98 87 ASN B O 1
ATOM 3743 N N . GLY B 1 88 ? 17.141 -14.375 -12.195 1 98.06 88 GLY B N 1
ATOM 3744 C CA . GLY B 1 88 ? 17.312 -15.805 -12.039 1 98.06 88 GLY B CA 1
ATOM 3745 C C . GLY B 1 88 ? 16.594 -16.359 -10.82 1 98.06 88 GLY B C 1
ATOM 3746 O O . GLY B 1 88 ? 16.156 -15.594 -9.953 1 98.06 88 GLY B O 1
ATOM 3747 N N . MET B 1 89 ? 16.422 -17.719 -10.797 1 98.25 89 MET B N 1
ATOM 3748 C CA . MET B 1 89 ? 15.797 -18.438 -9.695 1 98.25 89 MET B CA 1
ATOM 3749 C C . MET B 1 89 ? 16.688 -19.578 -9.195 1 98.25 89 MET B C 1
ATOM 3751 O O . MET B 1 89 ? 17.156 -20.406 -9.984 1 98.25 89 MET B O 1
ATOM 3755 N N . LEU B 1 90 ? 16.938 -19.516 -7.891 1 98.38 90 LEU B N 1
ATOM 3756 C CA . LEU B 1 90 ? 17.719 -20.562 -7.238 1 98.38 90 LEU B CA 1
ATOM 3757 C C . LEU B 1 90 ? 16.844 -21.406 -6.312 1 98.38 90 LEU B C 1
ATOM 3759 O O . LEU B 1 90 ? 16.219 -20.875 -5.398 1 98.38 90 LEU B O 1
ATOM 3763 N N . GLU B 1 91 ? 16.75 -22.656 -6.547 1 97.69 91 GLU B N 1
ATOM 3764 C CA . GLU B 1 91 ? 16.109 -23.562 -5.594 1 97.69 91 GLU B CA 1
ATOM 3765 C C . GLU B 1 91 ? 17.125 -24.516 -4.965 1 97.69 91 GLU B C 1
ATOM 3767 O O . GLU B 1 91 ? 17.797 -25.266 -5.672 1 97.69 91 GLU B O 1
ATOM 3772 N N . VAL B 1 92 ? 17.219 -24.469 -3.635 1 97.62 92 VAL B N 1
ATOM 3773 C CA . VAL B 1 92 ? 18.188 -25.281 -2.898 1 97.62 92 VAL B CA 1
ATOM 3774 C C . VAL B 1 92 ? 17.516 -26.547 -2.389 1 97.62 92 VAL B C 1
ATOM 3776 O O . VAL B 1 92 ? 16.359 -26.516 -1.964 1 97.62 92 VAL B O 1
ATOM 3779 N N . TYR B 1 93 ? 18.281 -27.641 -2.428 1 96.38 93 TYR B N 1
ATOM 3780 C CA . TYR B 1 93 ? 17.812 -28.953 -2.004 1 96.38 93 TYR B CA 1
ATOM 3781 C C . TYR B 1 93 ? 18.75 -29.578 -0.982 1 96.38 93 TYR B C 1
ATOM 3783 O O . TYR B 1 93 ? 19.969 -29.484 -1.124 1 96.38 93 TYR B O 1
ATOM 3791 N N . ASP B 1 94 ? 18.141 -30.062 0.109 1 96.06 94 ASP B N 1
ATOM 3792 C CA . ASP B 1 94 ? 18.891 -30.953 0.986 1 96.06 94 ASP B CA 1
ATOM 3793 C C . ASP B 1 94 ? 18.984 -32.375 0.387 1 96.06 94 ASP B C 1
ATOM 3795 O O . ASP B 1 94 ? 18 -33.094 0.376 1 96.06 94 ASP B O 1
ATOM 3799 N N . ASN B 1 95 ? 20.156 -32.75 -0.019 1 95.38 95 ASN B N 1
ATOM 3800 C CA . ASN B 1 95 ? 20.312 -34 -0.759 1 95.38 95 ASN B CA 1
ATOM 3801 C C . ASN B 1 95 ? 19.938 -35.219 0.092 1 95.38 95 ASN B C 1
ATOM 3803 O O . ASN B 1 95 ? 19.703 -36.312 -0.438 1 95.38 95 ASN B O 1
ATOM 3807 N N . THR B 1 96 ? 19.922 -35.062 1.392 1 94.19 96 THR B N 1
ATOM 3808 C CA . THR B 1 96 ? 19.562 -36.156 2.283 1 94.19 96 THR B CA 1
ATOM 3809 C C . THR B 1 96 ? 18.062 -36.375 2.283 1 94.19 96 THR B C 1
ATOM 3811 O O . THR B 1 96 ? 17.594 -37.5 2.477 1 94.19 96 THR B O 1
ATOM 3814 N N . THR B 1 97 ? 17.281 -35.375 2.004 1 92 97 THR B N 1
ATOM 3815 C CA . THR B 1 97 ? 15.836 -35.5 2.17 1 92 97 THR B CA 1
ATOM 3816 C C . THR B 1 97 ? 15.117 -35.156 0.869 1 92 97 THR B C 1
ATOM 3818 O O . THR B 1 97 ? 13.969 -35.562 0.669 1 92 97 THR B O 1
ATOM 3821 N N . ASP B 1 98 ? 15.781 -34.469 -0.063 1 92.38 98 ASP B N 1
ATOM 3822 C CA . ASP B 1 98 ? 15.047 -33.844 -1.167 1 92.38 98 ASP B CA 1
ATOM 3823 C C . ASP B 1 98 ? 15.5 -34.406 -2.51 1 92.38 98 ASP B C 1
ATOM 3825 O O . ASP B 1 98 ? 15.297 -33.781 -3.553 1 92.38 98 ASP B O 1
ATOM 3829 N N . SER B 1 99 ? 16.078 -35.562 -2.537 1 91.12 99 SER B N 1
ATOM 3830 C CA . SER B 1 99 ? 16.656 -36.094 -3.768 1 91.12 99 SER B CA 1
ATOM 3831 C C . SER B 1 99 ? 15.57 -36.312 -4.82 1 91.12 99 SER B C 1
ATOM 3833 O O . SER B 1 99 ? 15.789 -36.062 -6.004 1 91.12 99 SER B O 1
ATOM 3835 N N . GLU B 1 100 ? 14.5 -36.812 -4.457 1 91.81 100 GLU B N 1
ATOM 3836 C CA . GLU B 1 100 ? 13.406 -37.062 -5.395 1 91.81 100 GLU B CA 1
ATOM 3837 C C . GLU B 1 100 ? 12.867 -35.75 -5.977 1 91.81 100 GLU B C 1
ATOM 3839 O O . GLU B 1 100 ? 12.609 -35.656 -7.18 1 91.81 100 GLU B O 1
ATOM 3844 N N . LYS B 1 101 ? 12.688 -34.812 -5.125 1 90.38 101 LYS B N 1
ATOM 3845 C CA . LYS B 1 101 ? 12.211 -33.5 -5.574 1 90.38 101 LYS B CA 1
ATOM 3846 C C . LYS B 1 101 ? 13.172 -32.875 -6.574 1 90.38 101 LYS B C 1
ATOM 3848 O O . LYS B 1 101 ? 12.75 -32.281 -7.57 1 90.38 101 LYS B O 1
ATOM 3853 N N . LEU B 1 102 ? 14.422 -32.969 -6.25 1 93.25 102 LEU B N 1
ATOM 3854 C CA . LEU B 1 102 ? 15.461 -32.469 -7.133 1 93.25 102 LEU B CA 1
ATOM 3855 C C . LEU B 1 102 ? 15.367 -33.094 -8.516 1 93.25 102 LEU B C 1
ATOM 3857 O O . LEU B 1 102 ? 15.406 -32.406 -9.531 1 93.25 102 LEU B O 1
ATOM 3861 N N . ASN B 1 103 ? 15.195 -34.344 -8.562 1 93.25 103 ASN B N 1
ATOM 3862 C CA . ASN B 1 103 ? 15.125 -35.062 -9.828 1 93.25 103 ASN B CA 1
ATOM 3863 C C . ASN B 1 103 ? 13.867 -34.719 -10.609 1 93.25 103 ASN B C 1
ATOM 3865 O O . ASN B 1 103 ? 13.906 -34.594 -11.836 1 93.25 103 ASN B O 1
ATOM 3869 N N . LEU B 1 104 ? 12.836 -34.594 -9.914 1 90.88 104 LEU B N 1
ATOM 3870 C CA . LEU B 1 104 ? 11.586 -34.219 -10.562 1 90.88 104 LEU B CA 1
ATOM 3871 C C . LEU B 1 104 ? 11.695 -32.812 -11.18 1 90.88 104 LEU B C 1
ATOM 3873 O O . LEU B 1 104 ? 11.195 -32.594 -12.281 1 90.88 104 LEU B O 1
ATOM 3877 N N . SER B 1 105 ? 12.312 -31.922 -10.43 1 91.62 105 SER B N 1
ATOM 3878 C CA . SER B 1 105 ? 12.516 -30.562 -10.945 1 91.62 105 SER B CA 1
ATOM 3879 C C . SER B 1 105 ? 13.352 -30.578 -12.219 1 91.62 105 SER B C 1
ATOM 3881 O O . SER B 1 105 ? 13.023 -29.891 -13.188 1 91.62 105 SER B O 1
ATOM 3883 N N . LYS B 1 106 ? 14.375 -31.359 -12.242 1 94.25 106 LYS B N 1
ATOM 3884 C CA . LYS B 1 106 ? 15.227 -31.469 -13.43 1 94.25 106 LYS B CA 1
ATOM 3885 C C . LYS B 1 106 ? 14.438 -32 -14.617 1 94.25 106 LYS B C 1
ATOM 3887 O O . LYS B 1 106 ? 14.578 -31.516 -15.734 1 94.25 106 LYS B O 1
ATOM 3892 N N . LYS B 1 107 ? 13.688 -32.938 -14.344 1 94.62 107 LYS B N 1
ATOM 3893 C CA . LYS B 1 107 ? 12.906 -33.562 -15.398 1 94.62 107 LYS B CA 1
ATOM 3894 C C . LYS B 1 107 ? 11.969 -32.562 -16.062 1 94.62 107 LYS B C 1
ATOM 3896 O O . LYS B 1 107 ? 11.883 -32.5 -17.281 1 94.62 107 LYS B O 1
ATOM 3901 N N . VAL B 1 108 ? 11.281 -31.812 -15.242 1 91.81 108 VAL B N 1
ATOM 3902 C CA . VAL B 1 108 ? 10.328 -30.828 -15.758 1 91.81 108 VAL B CA 1
ATOM 3903 C C . VAL B 1 108 ? 11.062 -29.781 -16.594 1 91.81 108 VAL B C 1
ATOM 3905 O O . VAL B 1 108 ? 10.617 -29.422 -17.688 1 91.81 108 VAL B O 1
ATOM 3908 N N . LEU B 1 109 ? 12.203 -29.312 -16.125 1 94.5 109 LEU B N 1
ATOM 3909 C CA . LEU B 1 109 ? 12.977 -28.297 -16.844 1 94.5 109 LEU B CA 1
ATOM 3910 C C . LEU B 1 109 ? 13.484 -28.859 -18.172 1 94.5 109 LEU B C 1
ATOM 3912 O O . LEU B 1 109 ? 13.453 -28.156 -19.188 1 94.5 109 LEU B O 1
ATOM 3916 N N . ASN B 1 110 ? 13.859 -30.062 -18.141 1 95 110 ASN B N 1
ATOM 3917 C CA . ASN B 1 110 ? 14.32 -30.703 -19.359 1 95 110 ASN B CA 1
ATOM 3918 C C . ASN B 1 110 ? 13.188 -30.875 -20.375 1 95 110 ASN B C 1
ATOM 3920 O O . ASN B 1 110 ? 13.367 -30.609 -21.562 1 95 110 ASN B O 1
ATOM 3924 N N . ASP B 1 111 ? 12.109 -31.312 -19.891 1 93.5 111 ASP B N 1
ATOM 3925 C CA . ASP B 1 111 ? 10.945 -31.516 -20.75 1 93.5 111 ASP B CA 1
ATOM 3926 C C . ASP B 1 111 ? 10.547 -30.219 -21.453 1 93.5 111 ASP B C 1
ATOM 3928 O O . ASP B 1 111 ? 10.055 -30.25 -22.578 1 93.5 111 ASP B O 1
ATOM 3932 N N . LEU B 1 112 ? 10.789 -29.141 -20.797 1 93.5 112 LEU B N 1
ATOM 3933 C CA . LEU B 1 112 ? 10.352 -27.844 -21.328 1 93.5 112 LEU B CA 1
ATOM 3934 C C . LEU B 1 112 ? 11.523 -27.078 -21.938 1 93.5 112 LEU B C 1
ATOM 3936 O O . LEU B 1 112 ? 11.367 -25.938 -22.359 1 93.5 112 LEU B O 1
ATOM 3940 N N . ASN B 1 113 ? 12.672 -27.656 -21.984 1 94.5 113 ASN B N 1
ATOM 3941 C CA . ASN B 1 113 ? 13.883 -27.078 -22.547 1 94.5 113 ASN B CA 1
ATOM 3942 C C . ASN B 1 113 ? 14.25 -25.766 -21.859 1 94.5 113 ASN B C 1
ATOM 3944 O O . ASN B 1 113 ? 14.578 -24.781 -22.531 1 94.5 113 ASN B O 1
ATOM 3948 N N . VAL B 1 114 ? 14.055 -25.719 -20.578 1 95.06 114 VAL B N 1
ATOM 3949 C CA . VAL B 1 114 ? 14.484 -24.562 -19.781 1 95.06 114 VAL B CA 1
ATOM 3950 C C . VAL B 1 114 ? 15.938 -24.75 -19.359 1 95.06 114 VAL B C 1
ATOM 3952 O O . VAL B 1 114 ? 16.281 -25.734 -18.703 1 95.06 114 VAL B O 1
ATOM 3955 N N . PRO B 1 115 ? 16.75 -23.844 -19.719 1 95.38 115 PRO B N 1
ATOM 3956 C CA . PRO B 1 115 ? 18.156 -23.969 -19.297 1 95.38 115 PRO B CA 1
ATOM 3957 C C . PRO B 1 115 ? 18.328 -23.844 -17.781 1 95.38 115 PRO B C 1
ATOM 3959 O O . PRO B 1 115 ? 17.656 -23.016 -17.156 1 95.38 115 PRO B O 1
ATOM 3962 N N . TYR B 1 116 ? 19.25 -24.688 -17.219 1 97.38 116 TYR B N 1
ATOM 3963 C CA . TYR B 1 116 ? 19.531 -24.594 -15.797 1 97.38 116 TYR B CA 1
ATOM 3964 C C . TYR B 1 116 ? 20.938 -25.109 -15.492 1 97.38 116 TYR B C 1
ATOM 3966 O O . TYR B 1 116 ? 21.547 -25.797 -16.328 1 97.38 116 TYR B O 1
ATOM 3974 N N . LYS B 1 117 ? 21.453 -24.703 -14.383 1 97.94 117 LYS B N 1
ATOM 3975 C CA . LYS B 1 117 ? 22.703 -25.203 -13.82 1 97.94 117 LYS B CA 1
ATOM 3976 C C . LYS B 1 117 ? 22.484 -25.844 -12.453 1 97.94 117 LYS B C 1
ATOM 3978 O O . LYS B 1 117 ? 21.594 -25.438 -11.711 1 97.94 117 LYS B O 1
ATOM 3983 N N . VAL B 1 118 ? 23.312 -26.875 -12.219 1 98.19 118 VAL B N 1
ATOM 3984 C CA . VAL B 1 118 ? 23.297 -27.484 -10.891 1 98.19 118 VAL B CA 1
ATOM 3985 C C . VAL B 1 118 ? 24.547 -27.062 -10.117 1 98.19 118 VAL B C 1
ATOM 3987 O O . VAL B 1 118 ? 25.656 -27.078 -10.664 1 98.19 118 VAL B O 1
ATOM 3990 N N . LEU B 1 119 ? 24.328 -26.625 -8.883 1 98.44 119 LEU B N 1
ATOM 3991 C CA . LEU B 1 119 ? 25.422 -26.203 -8.016 1 98.44 119 LEU B CA 1
ATOM 3992 C C . LEU B 1 119 ? 25.547 -27.125 -6.809 1 98.44 119 LEU B C 1
ATOM 3994 O O . LEU B 1 119 ? 24.547 -27.656 -6.316 1 98.44 119 LEU B O 1
ATOM 3998 N N . ASN B 1 120 ? 26.781 -27.328 -6.367 1 98.06 120 ASN B N 1
ATOM 3999 C CA . ASN B 1 120 ? 27 -28.016 -5.098 1 98.06 120 ASN B CA 1
ATOM 4000 C C . ASN B 1 120 ? 27.062 -27.031 -3.934 1 98.06 120 ASN B C 1
ATOM 4002 O O . ASN B 1 120 ? 26.938 -25.812 -4.133 1 98.06 120 ASN B O 1
ATOM 4006 N N . THR B 1 121 ? 27.219 -27.609 -2.758 1 98.12 121 THR B N 1
ATOM 4007 C CA . THR B 1 121 ? 27.203 -26.812 -1.542 1 98.12 121 THR B CA 1
ATOM 4008 C C . THR B 1 121 ? 28.266 -25.719 -1.604 1 98.12 121 THR B C 1
ATOM 4010 O O . THR B 1 121 ? 27.969 -24.547 -1.286 1 98.12 121 THR B O 1
ATOM 4013 N N . GLU B 1 122 ? 29.438 -26 -2.029 1 98.19 122 GLU B N 1
ATOM 4014 C CA . GLU B 1 122 ? 30.547 -25.047 -2.086 1 98.19 122 GLU B CA 1
ATOM 4015 C C . GLU B 1 122 ? 30.25 -23.922 -3.074 1 98.19 122 GLU B C 1
ATOM 4017 O O . GLU B 1 122 ? 30.547 -22.75 -2.803 1 98.19 122 GLU B O 1
ATOM 4022 N N . GLU B 1 123 ? 29.734 -24.281 -4.156 1 98.31 123 GLU B N 1
ATOM 4023 C CA . GLU B 1 123 ? 29.406 -23.297 -5.172 1 98.31 123 GLU B CA 1
ATOM 4024 C C . GLU B 1 123 ? 28.312 -22.344 -4.684 1 98.31 123 GLU B C 1
ATOM 4026 O O . GLU B 1 123 ? 28.375 -21.141 -4.922 1 98.31 123 GLU B O 1
ATOM 4031 N N . ILE B 1 124 ? 27.297 -22.906 -4.031 1 98.19 124 ILE B N 1
ATOM 4032 C CA . ILE B 1 124 ? 26.234 -22.078 -3.469 1 98.19 124 ILE B CA 1
ATOM 4033 C C . ILE B 1 124 ? 26.828 -21.047 -2.516 1 98.19 124 ILE B C 1
ATOM 4035 O O . ILE B 1 124 ? 26.562 -19.844 -2.639 1 98.19 124 ILE B O 1
ATOM 4039 N N . ASN B 1 125 ? 27.672 -21.516 -1.594 1 98.06 125 ASN B N 1
ATOM 4040 C CA . ASN B 1 125 ? 28.25 -20.672 -0.558 1 98.06 125 ASN B CA 1
ATOM 4041 C C . ASN B 1 125 ? 29.172 -19.609 -1.155 1 98.06 125 ASN B C 1
ATOM 4043 O O . ASN B 1 125 ? 29.266 -18.5 -0.626 1 98.06 125 ASN B O 1
ATOM 4047 N N . ARG B 1 126 ? 29.812 -19.891 -2.186 1 97.31 126 ARG B N 1
ATOM 4048 C CA . ARG B 1 126 ? 30.734 -18.969 -2.828 1 97.31 126 ARG B CA 1
ATOM 4049 C C . ARG B 1 126 ? 29.984 -17.906 -3.625 1 97.31 126 ARG B C 1
ATOM 4051 O O . ARG B 1 126 ? 30.344 -16.719 -3.582 1 97.31 126 ARG B O 1
ATOM 4058 N N . LYS B 1 127 ? 28.984 -18.266 -4.273 1 97.25 127 LYS B N 1
ATOM 4059 C CA . LYS B 1 127 ? 28.359 -17.406 -5.27 1 97.25 127 LYS B CA 1
ATOM 4060 C C . LYS B 1 127 ? 27.281 -16.531 -4.641 1 97.25 127 LYS B C 1
ATOM 4062 O O . LYS B 1 127 ? 27.047 -15.406 -5.082 1 97.25 127 LYS B O 1
ATOM 4067 N N . TYR B 1 128 ? 26.562 -17.062 -3.674 1 97.62 128 TYR B N 1
ATOM 4068 C CA . TYR B 1 128 ? 25.344 -16.375 -3.238 1 97.62 128 TYR B CA 1
ATOM 4069 C C . TYR B 1 128 ? 25.422 -16.047 -1.755 1 97.62 128 TYR B C 1
ATOM 4071 O O . TYR B 1 128 ? 24.578 -16.5 -0.969 1 97.62 128 TYR B O 1
ATOM 4079 N N . LYS B 1 129 ? 26.328 -15.18 -1.469 1 96.69 129 LYS B N 1
ATOM 4080 C CA . LYS B 1 129 ? 26.344 -14.625 -0.119 1 96.69 129 LYS B CA 1
ATOM 4081 C C . LYS B 1 129 ? 25.109 -13.781 0.146 1 96.69 129 LYS B C 1
ATOM 4083 O O . LYS B 1 129 ? 24.656 -13.039 -0.732 1 96.69 129 LYS B O 1
ATOM 4088 N N . PRO B 1 130 ? 24.391 -14 1.264 1 96.94 130 PRO B N 1
ATOM 4089 C CA . PRO B 1 130 ? 24.969 -14.469 2.523 1 96.94 130 PRO B CA 1
ATOM 4090 C C . PRO B 1 130 ? 24.688 -15.945 2.799 1 96.94 130 PRO B C 1
ATOM 4092 O O . PRO B 1 130 ? 24.938 -16.438 3.902 1 96.94 130 PRO B O 1
ATOM 4095 N N . PHE B 1 131 ? 24.203 -16.719 1.964 1 97.44 131 PHE B N 1
ATOM 4096 C CA . PHE B 1 131 ? 23.984 -18.141 2.199 1 97.44 131 PHE B CA 1
ATOM 4097 C C . PHE B 1 131 ? 25.266 -18.812 2.682 1 97.44 131 PHE B C 1
ATOM 4099 O O . PHE B 1 131 ? 26.359 -18.484 2.203 1 97.44 131 PHE B O 1
ATOM 4106 N N . HIS B 1 132 ? 25.109 -19.672 3.592 1 97.56 132 HIS B N 1
ATOM 4107 C CA . HIS B 1 132 ? 26.188 -20.5 4.109 1 97.56 132 HIS B CA 1
ATOM 4108 C C . HIS B 1 132 ? 25.672 -21.859 4.59 1 97.56 132 HIS B C 1
ATOM 4110 O O . HIS B 1 132 ? 25.516 -22.078 5.793 1 97.56 132 HIS B O 1
ATOM 4116 N N . PHE B 1 133 ? 25.562 -22.766 3.693 1 96.69 133 PHE B N 1
ATOM 4117 C CA . PHE B 1 133 ? 25.047 -24.109 3.99 1 96.69 133 PHE B CA 1
ATOM 4118 C C . PHE B 1 133 ? 26.172 -25.031 4.441 1 96.69 133 PHE B C 1
ATOM 4120 O O . PHE B 1 133 ? 27.281 -24.984 3.898 1 96.69 133 PHE B O 1
ATOM 4127 N N . GLU B 1 134 ? 25.875 -25.75 5.473 1 94.56 134 GLU B N 1
ATOM 4128 C CA . GLU B 1 134 ? 26.766 -26.812 5.938 1 94.56 134 GLU B CA 1
ATOM 4129 C C . GLU B 1 134 ? 26.141 -28.188 5.711 1 94.56 134 GLU B C 1
ATOM 4131 O O . GLU B 1 134 ? 24.969 -28.406 6.031 1 94.56 134 GLU B O 1
ATOM 4136 N N . GLY B 1 135 ? 26.844 -29.016 5.125 1 94.19 135 GLY B N 1
ATOM 4137 C CA . GLY B 1 135 ? 26.312 -30.328 4.781 1 94.19 135 GLY B CA 1
ATOM 4138 C C . GLY B 1 135 ? 26.266 -30.578 3.285 1 94.19 135 GLY B C 1
ATOM 4139 O O . GLY B 1 135 ? 27.078 -30.031 2.533 1 94.19 135 GLY B O 1
ATOM 4140 N N . ASP B 1 136 ? 25.344 -31.531 2.891 1 96.88 136 ASP B N 1
ATOM 4141 C CA . ASP B 1 136 ? 25.25 -31.938 1.494 1 96.88 136 ASP B CA 1
ATOM 4142 C C . ASP B 1 136 ? 24.016 -31.359 0.829 1 96.88 136 ASP B C 1
ATOM 4144 O O . ASP B 1 136 ? 22.922 -31.938 0.91 1 96.88 136 ASP B O 1
ATOM 4148 N N . TYR B 1 137 ? 24.266 -30.25 0.161 1 97.38 137 TYR B N 1
ATOM 4149 C CA . TYR B 1 137 ? 23.188 -29.547 -0.534 1 97.38 137 TYR B CA 1
ATOM 4150 C C . TYR B 1 137 ? 23.5 -29.422 -2.021 1 97.38 137 TYR B C 1
ATOM 4152 O O . TYR B 1 137 ? 24.656 -29.5 -2.434 1 97.38 137 TYR B O 1
ATOM 4160 N N . SER B 1 138 ? 22.484 -29.375 -2.809 1 97.69 138 SER B N 1
ATOM 4161 C CA . SER B 1 138 ? 22.516 -28.984 -4.215 1 97.69 138 SER B CA 1
ATOM 4162 C C . SER B 1 138 ? 21.531 -27.859 -4.512 1 97.69 138 SER B C 1
ATOM 4164 O O . SER B 1 138 ? 20.609 -27.625 -3.738 1 97.69 138 SER B O 1
ATOM 4166 N N . ALA B 1 139 ? 21.781 -27.156 -5.555 1 98 139 ALA B N 1
ATOM 4167 C CA . ALA B 1 139 ? 20.812 -26.141 -5.992 1 98 139 ALA B CA 1
ATOM 4168 C C . ALA B 1 139 ? 20.641 -26.172 -7.508 1 98 139 ALA B C 1
ATOM 4170 O O . ALA B 1 139 ? 21.562 -26.5 -8.242 1 98 139 ALA B O 1
ATOM 4171 N N . ILE B 1 140 ? 19.438 -25.969 -7.957 1 97.94 140 ILE B N 1
ATOM 4172 C CA . ILE B 1 140 ? 19.156 -25.672 -9.359 1 97.94 140 ILE B CA 1
ATOM 4173 C C . ILE B 1 140 ? 19.047 -24.172 -9.555 1 97.94 140 ILE B C 1
ATOM 4175 O O . ILE B 1 140 ? 18.312 -23.484 -8.836 1 97.94 140 ILE B O 1
ATOM 4179 N N . PHE B 1 141 ? 19.828 -23.641 -10.477 1 98.31 141 PHE B N 1
ATOM 4180 C CA . PHE B 1 141 ? 19.703 -22.25 -10.906 1 98.31 141 PHE B CA 1
ATOM 4181 C C . PHE B 1 141 ? 19.141 -22.172 -12.32 1 98.31 141 PHE B C 1
ATOM 4183 O O . PHE B 1 141 ? 19.75 -22.703 -13.258 1 98.31 141 PHE B O 1
ATOM 4190 N N . GLU B 1 142 ? 18 -21.656 -12.562 1 97.12 142 GLU B N 1
ATOM 4191 C CA . GLU B 1 142 ? 17.484 -21.375 -13.891 1 97.12 142 GLU B CA 1
ATOM 4192 C C . GLU B 1 142 ? 17.422 -19.875 -14.148 1 97.12 142 GLU B C 1
ATOM 4194 O O . GLU B 1 142 ? 17.016 -19.109 -13.273 1 97.12 142 GLU B O 1
ATOM 4199 N N . SER B 1 143 ? 17.797 -19.406 -15.32 1 95.75 143 SER B N 1
ATOM 4200 C CA . SER B 1 143 ? 18.031 -18 -15.602 1 95.75 143 SER B CA 1
ATOM 4201 C C . SER B 1 143 ? 16.766 -17.297 -16.078 1 95.75 143 SER B C 1
ATOM 4203 O O . SER B 1 143 ? 16.719 -16.062 -16.141 1 95.75 143 SER B O 1
ATOM 4205 N N . LEU B 1 144 ? 15.742 -18.016 -16.375 1 96.94 144 LEU B N 1
ATOM 4206 C CA . LEU B 1 144 ? 14.539 -17.406 -16.938 1 96.94 144 LEU B CA 1
ATOM 4207 C C . LEU B 1 144 ? 13.711 -16.734 -15.852 1 96.94 144 LEU B C 1
ATOM 4209 O O . LEU B 1 144 ? 13.016 -15.758 -16.125 1 96.94 144 LEU B O 1
ATOM 4213 N N . GLY B 1 145 ? 13.781 -17.266 -14.625 1 97.81 145 GLY B N 1
ATOM 4214 C CA . GLY B 1 145 ? 13 -16.734 -13.516 1 97.81 145 GLY B CA 1
ATOM 4215 C C . GLY B 1 145 ? 13.602 -15.477 -12.922 1 97.81 145 GLY B C 1
ATOM 4216 O O . GLY B 1 145 ? 14.469 -14.844 -13.523 1 97.81 145 GLY B O 1
ATOM 4217 N N . GLY B 1 146 ? 12.977 -15.07 -11.812 1 98.5 146 GLY B N 1
ATOM 4218 C CA . GLY B 1 146 ? 13.438 -13.867 -11.141 1 98.5 146 GLY B CA 1
ATOM 4219 C C . GLY B 1 146 ? 12.391 -13.25 -10.227 1 98.5 146 GLY B C 1
ATOM 4220 O O . GLY B 1 146 ? 11.805 -13.945 -9.391 1 98.5 146 GLY B O 1
ATOM 4221 N N . THR B 1 147 ? 12.266 -11.906 -10.375 1 98.69 147 THR B N 1
ATOM 4222 C CA . THR B 1 147 ? 11.414 -11.172 -9.445 1 98.69 147 THR B CA 1
ATOM 4223 C C . THR B 1 147 ? 10.422 -10.297 -10.203 1 98.69 147 THR B C 1
ATOM 4225 O O . THR B 1 147 ? 10.805 -9.531 -11.094 1 98.69 147 THR B O 1
ATOM 4228 N N . LEU B 1 148 ? 9.133 -10.438 -9.852 1 98.75 148 LEU B N 1
ATOM 4229 C CA . LEU B 1 148 ? 8.102 -9.523 -10.328 1 98.75 148 LEU B CA 1
ATOM 4230 C C . LEU B 1 148 ? 7.902 -8.375 -9.352 1 98.75 148 LEU B C 1
ATOM 4232 O O . LEU B 1 148 ? 7.898 -8.578 -8.133 1 98.75 148 LEU B O 1
ATOM 4236 N N . MET B 1 149 ? 7.758 -7.18 -9.898 1 98.31 149 MET B N 1
ATOM 4237 C CA . MET B 1 149 ? 7.348 -6.031 -9.094 1 98.31 149 MET B CA 1
ATOM 4238 C C . MET B 1 149 ? 5.832 -5.984 -8.938 1 98.31 149 MET B C 1
ATOM 4240 O O . MET B 1 149 ? 5.141 -5.359 -9.742 1 98.31 149 MET B O 1
ATOM 4244 N N . ALA B 1 150 ? 5.379 -6.551 -7.91 1 98 150 ALA B N 1
ATOM 4245 C CA . ALA B 1 150 ? 4 -7 -7.758 1 98 150 ALA B CA 1
ATOM 4246 C C . ALA B 1 150 ? 3.027 -5.828 -7.824 1 98 150 ALA B C 1
ATOM 4248 O O . ALA B 1 150 ? 2.1 -5.824 -8.641 1 98 150 ALA B O 1
ATOM 4249 N N . ASN B 1 151 ? 3.225 -4.82 -6.93 1 97.69 151 ASN B N 1
ATOM 4250 C CA . ASN B 1 151 ? 2.334 -3.666 -6.961 1 97.69 151 ASN B CA 1
ATOM 4251 C C . ASN B 1 151 ? 2.289 -3.027 -8.344 1 97.69 151 ASN B C 1
ATOM 4253 O O . ASN B 1 151 ? 1.225 -2.613 -8.805 1 97.69 151 ASN B O 1
ATOM 4257 N N . LYS B 1 152 ? 3.414 -2.914 -8.992 1 97.62 152 LYS B N 1
ATOM 4258 C CA . LYS B 1 152 ? 3.484 -2.32 -10.328 1 97.62 152 LYS B CA 1
ATOM 4259 C C . LYS B 1 152 ? 2.791 -3.205 -11.359 1 97.62 152 LYS B C 1
ATOM 4261 O O . LYS B 1 152 ? 2.16 -2.703 -12.289 1 97.62 152 LYS B O 1
ATOM 4266 N N . CYS B 1 153 ? 2.955 -4.539 -11.203 1 98.69 153 CYS B N 1
ATOM 4267 C CA . CYS B 1 153 ? 2.266 -5.477 -12.078 1 98.69 153 CYS B CA 1
ATOM 4268 C C . CYS B 1 153 ? 0.755 -5.293 -11.992 1 98.69 153 CYS B C 1
ATOM 4270 O O . CYS B 1 153 ? 0.078 -5.203 -13.016 1 98.69 153 CYS B O 1
ATOM 4272 N N . LEU B 1 154 ? 0.271 -5.258 -10.805 1 98.62 154 LEU B N 1
ATOM 4273 C CA . LEU B 1 154 ? -1.159 -5.07 -10.594 1 98.62 154 LEU B CA 1
ATOM 4274 C C . LEU B 1 154 ? -1.628 -3.746 -11.18 1 98.62 154 LEU B C 1
ATOM 4276 O O . LEU B 1 154 ? -2.648 -3.695 -11.875 1 98.62 154 LEU B O 1
ATOM 4280 N N . GLN B 1 155 ? -0.911 -2.73 -10.938 1 97.56 155 GLN B N 1
ATOM 4281 C CA . GLN B 1 155 ? -1.246 -1.41 -11.461 1 97.56 155 GLN B CA 1
ATOM 4282 C C . GLN B 1 155 ? -1.231 -1.404 -12.984 1 97.56 155 GLN B C 1
ATOM 4284 O O . GLN B 1 155 ? -2.039 -0.719 -13.617 1 97.56 155 GLN B O 1
ATOM 4289 N N . ALA B 1 156 ? -0.295 -2.096 -13.578 1 98.31 156 ALA B N 1
ATOM 4290 C CA . ALA B 1 156 ? -0.191 -2.146 -15.039 1 98.31 156 ALA B CA 1
ATOM 4291 C C . ALA B 1 156 ? -1.476 -2.684 -15.656 1 98.31 156 ALA B C 1
ATOM 4293 O O . ALA B 1 156 ? -2.02 -2.086 -16.594 1 98.31 156 ALA B O 1
ATOM 4294 N N . PHE B 1 157 ? -1.981 -3.789 -15.109 1 98.81 157 PHE B N 1
ATOM 4295 C CA . PHE B 1 157 ? -3.232 -4.344 -15.609 1 98.81 157 PHE B CA 1
ATOM 4296 C C . PHE B 1 157 ? -4.367 -3.338 -15.461 1 98.81 157 PHE B C 1
ATOM 4298 O O . PHE B 1 157 ? -5.148 -3.135 -16.391 1 98.81 157 PHE B O 1
ATOM 4305 N N . GLN B 1 158 ? -4.461 -2.711 -14.328 1 98.31 158 GLN B N 1
ATOM 4306 C CA . GLN B 1 158 ? -5.57 -1.804 -14.047 1 98.31 158 GLN B CA 1
ATOM 4307 C C . GLN B 1 158 ? -5.488 -0.551 -14.914 1 98.31 158 GLN B C 1
ATOM 4309 O O . GLN B 1 158 ? -6.508 -0.069 -15.414 1 98.31 158 GLN B O 1
ATOM 4314 N N . THR B 1 159 ? -4.273 -0.059 -15.078 1 96.69 159 THR B N 1
ATOM 4315 C CA . THR B 1 159 ? -4.07 1.128 -15.898 1 96.69 159 THR B CA 1
ATOM 4316 C C . THR B 1 159 ? -4.48 0.86 -17.344 1 96.69 159 THR B C 1
ATOM 4318 O O . THR B 1 159 ? -5.254 1.624 -17.922 1 96.69 159 THR B O 1
ATOM 4321 N N . LEU B 1 160 ? -3.998 -0.165 -17.906 1 98.25 160 LEU B N 1
ATOM 4322 C CA . LEU B 1 160 ? -4.281 -0.476 -19.312 1 98.25 160 LEU B CA 1
ATOM 4323 C C . LEU B 1 160 ? -5.758 -0.804 -19.5 1 98.25 160 LEU B C 1
ATOM 4325 O O . LEU B 1 160 ? -6.348 -0.448 -20.531 1 98.25 160 LEU B O 1
ATOM 4329 N N . TYR B 1 161 ? -6.34 -1.447 -18.5 1 98.56 161 TYR B N 1
ATOM 4330 C CA . TYR B 1 161 ? -7.77 -1.729 -18.516 1 98.56 161 TYR B CA 1
ATOM 4331 C C . TYR B 1 161 ? -8.578 -0.441 -18.609 1 98.56 161 TYR B C 1
ATOM 4333 O O . TYR B 1 161 ? -9.484 -0.323 -19.438 1 98.56 161 TYR B O 1
ATOM 4341 N N . LYS B 1 162 ? -8.258 0.515 -17.766 1 97.12 162 LYS B N 1
ATOM 4342 C CA . LYS B 1 162 ? -8.977 1.785 -17.734 1 97.12 162 LYS B CA 1
ATOM 4343 C C . LYS B 1 162 ? -8.734 2.584 -19.016 1 97.12 162 LYS B C 1
ATOM 4345 O O . LYS B 1 162 ? -9.656 3.209 -19.547 1 97.12 162 LYS B O 1
ATOM 4350 N N . GLU B 1 163 ? -7.543 2.543 -19.5 1 96 163 GLU B N 1
ATOM 4351 C CA . GLU B 1 163 ? -7.188 3.268 -20.719 1 96 163 GLU B CA 1
ATOM 4352 C C . GLU B 1 163 ? -7.973 2.75 -21.922 1 96 163 GLU B C 1
ATOM 4354 O O . GLU B 1 163 ? -8.273 3.508 -22.844 1 96 163 GLU B O 1
ATOM 4359 N N . ALA B 1 164 ? -8.32 1.506 -21.875 1 97.69 164 ALA B N 1
ATOM 4360 C CA . ALA B 1 164 ? -9.078 0.892 -22.969 1 97.69 164 ALA B CA 1
ATOM 4361 C C . ALA B 1 164 ? -10.57 1.14 -22.812 1 97.69 164 ALA B C 1
ATOM 4363 O O . ALA B 1 164 ? -11.375 0.638 -23.609 1 97.69 164 ALA B O 1
ATOM 4364 N N . GLY B 1 165 ? -10.938 1.87 -21.844 1 96.94 165 GLY B N 1
ATOM 4365 C CA . GLY B 1 165 ? -12.336 2.213 -21.641 1 96.94 165 GLY B CA 1
ATOM 4366 C C . GLY B 1 165 ? -13.023 1.337 -20.609 1 96.94 165 GLY B C 1
ATOM 4367 O O . GLY B 1 165 ? -14.242 1.383 -20.469 1 96.94 165 GLY B O 1
ATOM 4368 N N . GLY B 1 166 ? -12.242 0.49 -19.891 1 98 166 GLY B N 1
ATOM 4369 C CA . GLY B 1 166 ? -12.805 -0.325 -18.828 1 98 166 GLY B CA 1
ATOM 4370 C C . GLY B 1 166 ? -13.328 0.493 -17.656 1 98 166 GLY B C 1
ATOM 4371 O O . GLY B 1 166 ? -12.836 1.596 -17.406 1 98 166 GLY B O 1
ATOM 4372 N N . VAL B 1 167 ? -14.344 -0.025 -16.984 1 98.06 167 VAL B N 1
ATOM 4373 C CA . VAL B 1 167 ? -14.953 0.638 -15.836 1 98.06 167 VAL B CA 1
ATOM 4374 C C . VAL B 1 167 ? -14.531 -0.075 -14.555 1 98.06 167 VAL B C 1
ATOM 4376 O O . VAL B 1 167 ? -14.797 -1.268 -14.383 1 98.06 167 VAL B O 1
ATOM 4379 N N . LEU B 1 168 ? -13.836 0.572 -13.703 1 98.06 168 LEU B N 1
ATOM 4380 C CA . LEU B 1 168 ? -13.383 0.048 -12.414 1 98.06 168 LEU B CA 1
ATOM 4381 C C . LEU B 1 168 ? -14.008 0.822 -11.258 1 98.06 168 LEU B C 1
ATOM 4383 O O . LEU B 1 168 ? -13.867 2.045 -11.18 1 98.06 168 LEU B O 1
ATOM 4387 N N . HIS B 1 169 ? -14.805 0.131 -10.422 1 97.81 169 HIS B N 1
ATOM 4388 C CA . HIS B 1 169 ? -15.352 0.695 -9.188 1 97.81 169 HIS B CA 1
ATOM 4389 C C . HIS B 1 169 ? -14.648 0.122 -7.965 1 97.81 169 HIS B C 1
ATOM 4391 O O . HIS B 1 169 ? -14.758 -1.073 -7.684 1 97.81 169 HIS B O 1
ATOM 4397 N N . ASP B 1 170 ? -13.922 0.902 -7.266 1 96.88 170 ASP B N 1
ATOM 4398 C CA . ASP B 1 170 ? -13.414 0.505 -5.957 1 96.88 170 ASP B CA 1
ATOM 4399 C C . ASP B 1 170 ? -14.312 1.018 -4.836 1 96.88 170 ASP B C 1
ATOM 4401 O O . ASP B 1 170 ? -15.297 1.715 -5.094 1 96.88 170 ASP B O 1
ATOM 4405 N N . ASN B 1 171 ? -13.953 0.584 -3.578 1 94.62 171 ASN B N 1
ATOM 4406 C CA . ASN B 1 171 ? -14.781 0.936 -2.428 1 94.62 171 ASN B CA 1
ATOM 4407 C C . ASN B 1 171 ? -16.25 0.627 -2.682 1 94.62 171 ASN B C 1
ATOM 4409 O O . ASN B 1 171 ? -17.125 1.435 -2.357 1 94.62 171 ASN B O 1
ATOM 4413 N N . GLU B 1 172 ? -16.531 -0.401 -3.326 1 96.25 172 GLU B N 1
ATOM 4414 C CA . GLU B 1 172 ? -17.875 -0.866 -3.645 1 96.25 172 GLU B CA 1
ATOM 4415 C C . GLU B 1 172 ? -18 -2.369 -3.42 1 96.25 172 GLU B C 1
ATOM 4417 O O . GLU B 1 172 ? -17.625 -3.166 -4.285 1 96.25 172 GLU B O 1
ATOM 4422 N N . GLN B 1 173 ? -18.578 -2.697 -2.285 1 96.38 173 GLN B N 1
ATOM 4423 C CA . GLN B 1 173 ? -18.656 -4.086 -1.841 1 96.38 173 GLN B CA 1
ATOM 4424 C C . GLN B 1 173 ? -19.875 -4.785 -2.451 1 96.38 173 GLN B C 1
ATOM 4426 O O . GLN B 1 173 ? -20.984 -4.266 -2.395 1 96.38 173 GLN B O 1
ATOM 4431 N N . VAL B 1 174 ? -19.672 -5.891 -3.066 1 98.25 174 VAL B N 1
ATOM 4432 C CA . VAL B 1 174 ? -20.766 -6.734 -3.51 1 98.25 174 VAL B CA 1
ATOM 4433 C C . VAL B 1 174 ? -21.453 -7.379 -2.303 1 98.25 174 VAL B C 1
ATOM 4435 O O . VAL B 1 174 ? -20.797 -8.086 -1.524 1 98.25 174 VAL B O 1
ATOM 4438 N N . LYS B 1 175 ? -22.734 -7.152 -2.188 1 96 175 LYS B N 1
ATOM 4439 C CA . LYS B 1 175 ? -23.5 -7.641 -1.048 1 96 175 LYS B CA 1
ATOM 4440 C C . LYS B 1 175 ? -24.281 -8.898 -1.415 1 96 175 LYS B C 1
ATOM 4442 O O . LYS B 1 175 ? -24.547 -9.75 -0.56 1 96 175 LYS B O 1
ATOM 4447 N N . GLN B 1 176 ? -24.688 -8.906 -2.684 1 97.81 176 GLN B N 1
ATOM 4448 C CA . GLN B 1 176 ? -25.531 -10.016 -3.105 1 97.81 176 GLN B CA 1
ATOM 4449 C C . GLN B 1 176 ? -25.344 -10.328 -4.586 1 97.81 176 GLN B C 1
ATOM 4451 O O . GLN B 1 176 ? -25.172 -9.414 -5.398 1 97.81 176 GLN B O 1
ATOM 4456 N N . ILE B 1 177 ? -25.328 -11.602 -4.895 1 98.62 177 ILE B N 1
ATOM 4457 C CA . ILE B 1 177 ? -25.344 -12.102 -6.266 1 98.62 177 ILE B CA 1
ATOM 4458 C C . ILE B 1 177 ? -26.625 -12.891 -6.512 1 98.62 177 ILE B C 1
ATOM 4460 O O . ILE B 1 177 ? -26.938 -13.828 -5.773 1 98.62 177 ILE B O 1
ATOM 4464 N N . ILE B 1 178 ? -27.359 -12.469 -7.457 1 98.25 178 ILE B N 1
ATOM 4465 C CA . ILE B 1 178 ? -28.625 -13.117 -7.793 1 98.25 178 ILE B CA 1
ATOM 4466 C C . ILE B 1 178 ? -28.531 -13.758 -9.172 1 98.25 178 ILE B C 1
ATOM 4468 O O . ILE B 1 178 ? -28.656 -13.086 -10.195 1 98.25 178 ILE B O 1
ATOM 4472 N N . PRO B 1 179 ? -28.391 -15.109 -9.164 1 97.12 179 PRO B N 1
ATOM 4473 C CA . PRO B 1 179 ? -28.328 -15.781 -10.469 1 97.12 179 PRO B CA 1
ATOM 4474 C C . PRO B 1 179 ? -29.641 -15.672 -11.25 1 97.12 179 PRO B C 1
ATOM 4476 O O . PRO B 1 179 ? -30.703 -15.562 -10.648 1 97.12 179 PRO B O 1
ATOM 4479 N N . GLY B 1 180 ? -29.516 -15.633 -12.562 1 90.56 180 GLY B N 1
ATOM 4480 C CA . GLY B 1 180 ? -30.656 -15.68 -13.445 1 90.56 180 GLY B CA 1
ATOM 4481 C C . GLY B 1 180 ? -30.438 -16.547 -14.672 1 90.56 180 GLY B C 1
ATOM 4482 O O . GLY B 1 180 ? -29.359 -17.109 -14.852 1 90.56 180 GLY B O 1
ATOM 4483 N N . ASN B 1 181 ? -31.5 -16.719 -15.484 1 85 181 ASN B N 1
ATOM 4484 C CA . ASN B 1 181 ? -31.422 -17.578 -16.656 1 85 181 ASN B CA 1
ATOM 4485 C C . ASN B 1 181 ? -30.453 -17.016 -17.703 1 85 181 ASN B C 1
ATOM 4487 O O . ASN B 1 181 ? -29.609 -17.75 -18.219 1 85 181 ASN B O 1
ATOM 4491 N N . ASP B 1 182 ? -30.641 -15.719 -17.922 1 91.5 182 ASP B N 1
ATOM 4492 C CA . ASP B 1 182 ? -29.812 -15.117 -18.969 1 91.5 182 ASP B CA 1
ATOM 4493 C C . ASP B 1 182 ? -28.812 -14.133 -18.391 1 91.5 182 ASP B C 1
ATOM 4495 O O . ASP B 1 182 ? -27.719 -13.961 -18.922 1 91.5 182 ASP B O 1
ATOM 4499 N N . LEU B 1 183 ? -29.219 -13.516 -17.328 1 97.25 183 LEU B N 1
ATOM 4500 C CA . LEU B 1 183 ? -28.359 -12.492 -16.734 1 97.25 183 LEU B CA 1
ATOM 4501 C C . LEU B 1 183 ? -28.156 -12.75 -15.242 1 97.25 183 LEU B C 1
ATOM 4503 O O . LEU B 1 183 ? -29.016 -13.352 -14.594 1 97.25 183 LEU B O 1
ATOM 4507 N N . VAL B 1 184 ? -27 -12.359 -14.719 1 98.31 184 VAL B N 1
ATOM 4508 C CA . VAL B 1 184 ? -26.734 -12.336 -13.289 1 98.31 184 VAL B CA 1
ATOM 4509 C C . VAL B 1 184 ? -26.875 -10.914 -12.758 1 98.31 184 VAL B C 1
ATOM 4511 O O . VAL B 1 184 ? -26.422 -9.961 -13.383 1 98.31 184 VAL B O 1
ATOM 4514 N N . THR B 1 185 ? -27.578 -10.766 -11.703 1 98.5 185 THR B N 1
ATOM 4515 C CA . THR B 1 185 ? -27.703 -9.477 -11.039 1 98.5 185 THR B CA 1
ATOM 4516 C C . THR B 1 185 ? -26.719 -9.375 -9.875 1 98.5 185 THR B C 1
ATOM 4518 O O . THR B 1 185 ? -26.609 -10.297 -9.062 1 98.5 185 THR B O 1
ATOM 4521 N N . VAL B 1 186 ? -25.984 -8.297 -9.812 1 98.69 186 VAL B N 1
ATOM 4522 C CA . VAL B 1 186 ? -25.031 -8.023 -8.734 1 98.69 186 VAL B CA 1
ATOM 4523 C C . VAL B 1 186 ? -25.469 -6.777 -7.961 1 98.69 186 VAL B C 1
ATOM 4525 O O . VAL B 1 186 ? -25.594 -5.695 -8.539 1 98.69 186 VAL B O 1
ATOM 4528 N N . VAL B 1 187 ? -25.688 -6.953 -6.68 1 98.31 187 VAL B N 1
ATOM 4529 C CA . VAL B 1 187 ? -26.094 -5.852 -5.809 1 98.31 187 VAL B CA 1
ATOM 4530 C C . VAL B 1 187 ? -24.906 -5.441 -4.926 1 98.31 187 VAL B C 1
ATOM 4532 O O . VAL B 1 187 ? -24.312 -6.281 -4.258 1 98.31 187 VAL B O 1
ATOM 4535 N N . THR B 1 188 ? -24.578 -4.16 -4.961 1 96.75 188 THR B N 1
ATOM 4536 C CA . THR B 1 188 ? -23.516 -3.631 -4.105 1 96.75 188 THR B CA 1
ATOM 4537 C C . THR B 1 188 ? -24.094 -2.697 -3.045 1 96.75 188 THR B C 1
ATOM 4539 O O . THR B 1 188 ? -25.312 -2.52 -2.965 1 96.75 188 THR B O 1
ATOM 4542 N N . ASN B 1 189 ? -23.203 -2.215 -2.189 1 91.88 189 ASN B N 1
ATOM 4543 C CA . ASN B 1 189 ? -23.625 -1.237 -1.187 1 91.88 189 ASN B CA 1
ATOM 4544 C C . ASN B 1 189 ? -23.969 0.106 -1.821 1 91.88 189 ASN B C 1
ATOM 4546 O O . ASN B 1 189 ? -24.516 0.986 -1.16 1 91.88 189 ASN B O 1
ATOM 4550 N N . LYS B 1 190 ? -23.75 0.271 -3.102 1 92.38 190 LYS B N 1
ATOM 4551 C CA . LYS B 1 190 ? -23.969 1.561 -3.752 1 92.38 190 LYS B CA 1
ATOM 4552 C C . LYS B 1 190 ? -24.984 1.44 -4.891 1 92.38 190 LYS B C 1
ATOM 4554 O O . LYS B 1 190 ? -25.719 2.383 -5.172 1 92.38 190 LYS B O 1
ATOM 4559 N N . SER B 1 191 ? -24.906 0.31 -5.57 1 96.06 191 SER B N 1
AT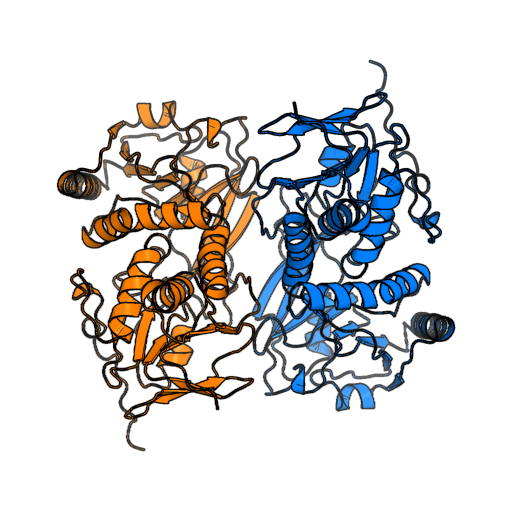OM 4560 C CA . SER B 1 191 ? -25.672 0.209 -6.812 1 96.06 191 SER B CA 1
ATOM 4561 C C . SER B 1 191 ? -26.078 -1.233 -7.098 1 96.06 191 SER B C 1
ATOM 4563 O O . SER B 1 191 ? -25.922 -2.107 -6.242 1 96.06 191 SER B O 1
ATOM 4565 N N . GLN B 1 192 ? -26.766 -1.397 -8.211 1 97.88 192 GLN B N 1
ATOM 4566 C CA . GLN B 1 192 ? -27.141 -2.701 -8.758 1 97.88 192 GLN B CA 1
ATOM 4567 C C . GLN B 1 192 ? -26.766 -2.797 -10.234 1 97.88 192 GLN B C 1
ATOM 4569 O O . GLN B 1 192 ? -26.969 -1.844 -10.992 1 97.88 192 GLN B O 1
ATOM 4574 N N . PHE B 1 193 ? -26.219 -3.967 -10.641 1 98.5 193 PHE B N 1
ATOM 4575 C CA . PHE B 1 193 ? -25.781 -4.18 -12.016 1 98.5 193 PHE B CA 1
ATOM 4576 C C . PHE B 1 193 ? -26.281 -5.52 -12.539 1 98.5 193 PHE B C 1
ATOM 4578 O O . PHE B 1 193 ? -26.641 -6.406 -11.758 1 98.5 193 PHE B O 1
ATOM 4585 N N . LYS B 1 194 ? -26.344 -5.629 -13.828 1 98.31 194 LYS B N 1
ATOM 4586 C CA . LYS B 1 194 ? -26.609 -6.898 -14.5 1 98.31 194 LYS B CA 1
ATOM 4587 C C . LYS B 1 194 ? -25.484 -7.238 -15.477 1 98.31 194 LYS B C 1
ATOM 4589 O O . LYS B 1 194 ? -24.812 -6.348 -15.992 1 98.31 194 LYS B O 1
ATOM 4594 N N . ALA B 1 195 ? -25.281 -8.531 -15.695 1 98.62 195 ALA B N 1
ATOM 4595 C CA . ALA B 1 195 ? -24.266 -8.953 -16.656 1 98.62 195 ALA B CA 1
ATOM 4596 C C . ALA B 1 195 ? -24.609 -10.312 -17.25 1 98.62 195 ALA B C 1
ATOM 4598 O O . ALA B 1 195 ? -25.312 -11.109 -16.625 1 98.62 195 ALA B O 1
ATOM 4599 N N . LYS B 1 196 ? -24.156 -10.531 -18.484 1 98.44 196 LYS B N 1
ATOM 4600 C CA . LYS B 1 196 ? -24.312 -11.836 -19.125 1 98.44 196 LYS B CA 1
ATOM 4601 C C . LYS B 1 196 ? -23.516 -12.906 -18.391 1 98.44 196 LYS B C 1
ATOM 4603 O O . LYS B 1 196 ? -23.938 -14.062 -18.297 1 98.44 196 LYS B O 1
ATOM 4608 N N . SER B 1 197 ? -22.359 -12.562 -17.891 1 98.44 197 SER B N 1
ATOM 4609 C CA . SER B 1 197 ? -21.516 -13.461 -17.141 1 98.44 197 SER B CA 1
ATOM 4610 C C . SER B 1 197 ? -20.875 -12.742 -15.953 1 98.44 197 SER B C 1
ATOM 4612 O O . SER B 1 197 ? -20.719 -11.523 -15.969 1 98.44 197 SER B O 1
ATOM 4614 N N . LEU B 1 198 ? -20.562 -13.531 -14.93 1 98.88 198 LEU B N 1
ATOM 4615 C CA . LEU B 1 198 ? -19.906 -13.047 -13.719 1 98.88 198 LEU B CA 1
ATOM 4616 C C . LEU B 1 198 ? -18.641 -13.844 -13.43 1 98.88 198 LEU B C 1
ATOM 4618 O O . LEU B 1 198 ? -18.641 -15.078 -13.492 1 98.88 198 LEU B O 1
ATOM 4622 N N . VAL B 1 199 ? -17.531 -13.18 -13.211 1 98.94 199 VAL B N 1
ATOM 4623 C CA . VAL B 1 199 ? -16.297 -13.812 -12.758 1 98.94 199 VAL B CA 1
ATOM 4624 C C . VAL B 1 199 ? -16.016 -13.422 -11.312 1 98.94 199 VAL B C 1
ATOM 4626 O O . VAL B 1 199 ? -15.969 -12.234 -10.977 1 98.94 199 VAL B O 1
ATOM 4629 N N . ILE B 1 200 ? -15.844 -14.406 -10.453 1 98.94 200 ILE B N 1
ATOM 4630 C CA . ILE B 1 200 ? -15.586 -14.156 -9.031 1 98.94 200 ILE B CA 1
ATOM 4631 C C . ILE B 1 200 ? -14.125 -14.477 -8.711 1 98.94 200 ILE B C 1
ATOM 4633 O O . ILE B 1 200 ? -13.727 -15.641 -8.734 1 98.94 200 ILE B O 1
ATOM 4637 N N . THR B 1 201 ? -13.32 -13.492 -8.461 1 98.81 201 THR B N 1
ATOM 4638 C CA . THR B 1 201 ? -11.93 -13.594 -8.031 1 98.81 201 THR B CA 1
ATOM 4639 C C . THR B 1 201 ? -11.703 -12.82 -6.742 1 98.81 201 THR B C 1
ATOM 4641 O O . THR B 1 201 ? -10.797 -11.992 -6.66 1 98.81 201 THR B O 1
ATOM 4644 N N . ALA B 1 202 ? -12.367 -13.203 -5.676 1 98.19 202 ALA B N 1
ATOM 4645 C CA . ALA B 1 202 ? -12.461 -12.391 -4.465 1 98.19 202 ALA B CA 1
ATOM 4646 C C . ALA B 1 202 ? -11.469 -12.859 -3.406 1 98.19 202 ALA B C 1
ATOM 4648 O O . ALA B 1 202 ? -11.633 -12.555 -2.221 1 98.19 202 ALA B O 1
ATOM 4649 N N . GLY B 1 203 ? -10.477 -13.625 -3.814 1 97 203 GLY B N 1
ATOM 4650 C CA . GLY B 1 203 ? -9.422 -14.047 -2.904 1 97 203 GLY B CA 1
ATOM 4651 C C . GLY B 1 203 ? -9.953 -14.586 -1.59 1 97 203 GLY B C 1
ATOM 4652 O O . GLY B 1 203 ? -10.82 -15.469 -1.579 1 97 203 GLY B O 1
ATOM 4653 N N . SER B 1 204 ? -9.477 -14.078 -0.479 1 96.62 204 SER B N 1
ATOM 4654 C CA . SER B 1 204 ? -9.773 -14.586 0.857 1 96.62 204 SER B CA 1
ATOM 4655 C C . SER B 1 204 ? -11.234 -14.352 1.226 1 96.62 204 SER B C 1
ATOM 4657 O O . SER B 1 204 ? -11.734 -14.922 2.193 1 96.62 204 SER B O 1
ATOM 4659 N N . PHE B 1 205 ? -11.953 -13.609 0.453 1 97 205 PHE B N 1
ATOM 4660 C CA . PHE B 1 205 ? -13.336 -13.273 0.76 1 97 205 PHE B CA 1
ATOM 4661 C C . PHE B 1 205 ? -14.297 -14.109 -0.085 1 97 205 PHE B C 1
ATOM 4663 O O . PHE B 1 205 ? -15.516 -13.914 -0.028 1 97 205 PHE B O 1
ATOM 4670 N N . VAL B 1 206 ? -13.797 -15.031 -0.838 1 97.94 206 VAL B N 1
ATOM 4671 C CA . VAL B 1 206 ? -14.578 -15.734 -1.853 1 97.94 206 VAL B CA 1
ATOM 4672 C C . VAL B 1 206 ? -15.711 -16.516 -1.188 1 97.94 206 VAL B C 1
ATOM 4674 O O . VAL B 1 206 ? -16.797 -16.641 -1.746 1 97.94 206 VAL B O 1
ATOM 4677 N N . ALA B 1 207 ? -15.461 -17.047 -0.005 1 96.81 207 ALA B N 1
ATOM 4678 C CA . ALA B 1 207 ? -16.469 -17.859 0.686 1 96.81 207 ALA B CA 1
ATOM 4679 C C . ALA B 1 207 ? -17.719 -17.031 0.983 1 96.81 207 ALA B C 1
ATOM 4681 O O . ALA B 1 207 ? -18.828 -17.547 0.91 1 96.81 207 ALA B O 1
ATOM 4682 N N . LYS B 1 208 ? -17.531 -15.812 1.314 1 95.44 208 LYS B N 1
ATOM 4683 C CA . LYS B 1 208 ? -18.656 -14.93 1.637 1 95.44 208 LYS B CA 1
ATOM 4684 C C . LYS B 1 208 ? -19.578 -14.742 0.433 1 95.44 208 LYS B C 1
ATOM 4686 O O . LYS B 1 208 ? -20.781 -14.539 0.591 1 95.44 208 LYS B O 1
ATOM 4691 N N . LEU B 1 209 ? -19.047 -14.82 -0.764 1 97.81 209 LEU B N 1
ATOM 4692 C CA . LEU B 1 209 ? -19.812 -14.617 -1.985 1 97.81 209 LEU B CA 1
ATOM 4693 C C . LEU B 1 209 ? -20.406 -15.93 -2.482 1 97.81 209 LEU B C 1
ATOM 4695 O O . LEU B 1 209 ? -21.484 -15.953 -3.07 1 97.81 209 LEU B O 1
ATOM 4699 N N . LEU B 1 210 ? -19.703 -17.031 -2.248 1 98.12 210 LEU B N 1
ATOM 4700 C CA . LEU B 1 210 ? -20.094 -18.297 -2.842 1 98.12 210 LEU B CA 1
ATOM 4701 C C . LEU B 1 210 ? -21.109 -19.031 -1.96 1 98.12 210 LEU B C 1
ATOM 4703 O O . LEU B 1 210 ? -21.984 -19.734 -2.465 1 98.12 210 LEU B O 1
ATOM 4707 N N . LYS B 1 211 ? -21.031 -18.844 -0.644 1 96.94 211 LYS B N 1
ATOM 4708 C CA . LYS B 1 211 ? -21.906 -19.562 0.273 1 96.94 211 LYS B CA 1
ATOM 4709 C C . LYS B 1 211 ? -23.375 -19.266 -0.022 1 96.94 211 LYS B C 1
ATOM 4711 O O . LYS B 1 211 ? -24.188 -20.188 -0.084 1 96.94 211 LYS B O 1
ATOM 4716 N N . PRO B 1 212 ? -23.719 -18.016 -0.234 1 97.12 212 PRO B N 1
ATOM 4717 C CA . PRO B 1 212 ? -25.109 -17.719 -0.58 1 97.12 212 PRO B CA 1
ATOM 4718 C C . PRO B 1 212 ? -25.516 -18.328 -1.919 1 97.12 212 PRO B C 1
ATOM 4720 O O . PRO B 1 212 ? -26.719 -18.391 -2.232 1 97.12 212 PRO B O 1
ATOM 4723 N N . LEU B 1 213 ? -24.594 -18.719 -2.744 1 97.44 213 LEU B N 1
ATOM 4724 C CA . LEU B 1 213 ? -24.859 -19.375 -4.016 1 97.44 213 LEU B CA 1
ATOM 4725 C C . LEU B 1 213 ? -24.812 -20.891 -3.861 1 97.44 213 LEU B C 1
ATOM 4727 O O . LEU B 1 213 ? -24.672 -21.625 -4.848 1 97.44 213 LEU B O 1
ATOM 4731 N N . HIS B 1 214 ? -24.766 -21.344 -2.645 1 96.62 214 HIS B N 1
ATOM 4732 C CA . HIS B 1 214 ? -24.844 -22.75 -2.262 1 96.62 214 HIS B CA 1
ATOM 4733 C C . HIS B 1 214 ? -23.578 -23.5 -2.643 1 96.62 214 HIS B C 1
ATOM 4735 O O . HIS B 1 214 ? -23.609 -24.688 -2.941 1 96.62 214 HIS B O 1
ATOM 4741 N N . LEU B 1 215 ? -22.516 -22.844 -2.789 1 97.62 215 LEU B N 1
ATOM 4742 C CA . LEU B 1 215 ? -21.219 -23.469 -3.072 1 97.62 215 LEU B CA 1
ATOM 4743 C C . LEU B 1 215 ? -20.25 -23.25 -1.917 1 97.62 215 LEU B C 1
ATOM 4745 O O . LEU B 1 215 ? -19.875 -22.109 -1.618 1 97.62 215 LEU B O 1
ATOM 4749 N N . ASP B 1 216 ? -19.844 -24.328 -1.227 1 97.44 216 ASP B N 1
ATOM 4750 C CA . ASP B 1 216 ? -18.953 -24.297 -0.078 1 97.44 216 ASP B CA 1
ATOM 4751 C C . ASP B 1 216 ? -17.625 -24.969 -0.402 1 97.44 216 ASP B C 1
ATOM 4753 O O . ASP B 1 216 ? -17.438 -26.156 -0.116 1 97.44 216 ASP B O 1
ATOM 4757 N N . LEU B 1 217 ? -16.703 -24.25 -0.938 1 97.94 217 LEU B N 1
ATOM 4758 C CA . LEU B 1 217 ? -15.398 -24.781 -1.321 1 97.94 217 LEU B CA 1
ATOM 4759 C C . LEU B 1 217 ? -14.508 -24.984 -0.099 1 97.94 217 LEU B C 1
ATOM 4761 O O . LEU B 1 217 ? -14.531 -24.172 0.826 1 97.94 217 LEU B O 1
ATOM 4765 N N . PRO B 1 218 ? -13.719 -26.031 -0.031 1 97.31 218 PRO B N 1
ATOM 4766 C CA . PRO B 1 218 ? -12.867 -26.297 1.124 1 97.31 218 PRO B CA 1
ATOM 4767 C C . PRO B 1 218 ? -11.578 -25.484 1.116 1 97.31 218 PRO B C 1
ATOM 4769 O O . PRO B 1 218 ? -10.484 -26.047 1.108 1 97.31 218 PRO B O 1
ATOM 4772 N N . LEU B 1 219 ? -11.719 -24.203 1.251 1 97.81 219 LEU B N 1
ATOM 4773 C CA . LEU B 1 219 ? -10.586 -23.281 1.247 1 97.81 219 LEU B CA 1
ATOM 4774 C C . LEU B 1 219 ? -10.227 -22.859 2.666 1 97.81 219 LEU B C 1
ATOM 4776 O O . LEU B 1 219 ? -11.109 -22.75 3.527 1 97.81 219 LEU B O 1
ATOM 4780 N N . THR B 1 220 ? -9.023 -22.703 2.891 1 97.12 220 THR B N 1
ATOM 4781 C CA . THR B 1 220 ? -8.547 -22.094 4.133 1 97.12 220 THR B CA 1
ATOM 4782 C C . THR B 1 220 ? -7.789 -20.812 3.854 1 97.12 220 THR B C 1
ATOM 4784 O O . THR B 1 220 ? -7.168 -20.656 2.799 1 97.12 220 THR B O 1
ATOM 4787 N N . ILE B 1 221 ? -7.887 -19.891 4.766 1 96.62 221 ILE B N 1
ATOM 4788 C CA . ILE B 1 221 ? -7.152 -18.625 4.676 1 96.62 221 ILE B CA 1
ATOM 4789 C C . ILE B 1 221 ? -5.945 -18.672 5.609 1 96.62 221 ILE B C 1
ATOM 4791 O O . ILE B 1 221 ? -6.086 -18.906 6.809 1 96.62 221 ILE B O 1
ATOM 4795 N N . GLN B 1 222 ? -4.805 -18.469 5.008 1 94.62 222 GLN B N 1
ATOM 4796 C CA . GLN B 1 222 ? -3.57 -18.469 5.785 1 94.62 222 GLN B CA 1
ATOM 4797 C C . GLN B 1 222 ? -2.934 -17.078 5.801 1 94.62 222 GLN B C 1
ATOM 4799 O O . GLN B 1 222 ? -2.918 -16.391 4.781 1 94.62 222 GLN B O 1
ATOM 4804 N N . ARG B 1 223 ? -2.496 -16.703 6.949 1 93.38 223 ARG B N 1
ATOM 4805 C CA . ARG B 1 223 ? -1.749 -15.453 7.074 1 93.38 223 ARG B CA 1
ATOM 4806 C C . ARG B 1 223 ? -0.246 -15.711 7 1 93.38 223 ARG B C 1
ATOM 4808 O O . ARG B 1 223 ? 0.331 -16.328 7.902 1 93.38 223 ARG B O 1
ATOM 4815 N N . ASN B 1 224 ? 0.349 -15.188 5.969 1 91.75 224 ASN B N 1
ATOM 4816 C CA . ASN B 1 224 ? 1.79 -15.32 5.785 1 91.75 224 ASN B CA 1
ATOM 4817 C C . ASN B 1 224 ? 2.527 -14.047 6.191 1 91.75 224 ASN B C 1
ATOM 4819 O O . ASN B 1 224 ? 1.994 -12.945 6.059 1 91.75 224 ASN B O 1
ATOM 4823 N N . HIS B 1 225 ? 3.713 -14.273 6.711 1 90.25 225 HIS B N 1
ATOM 4824 C CA . HIS B 1 225 ? 4.535 -13.148 7.141 1 90.25 225 HIS B CA 1
ATOM 4825 C C . HIS B 1 225 ? 5.699 -12.922 6.18 1 90.25 225 HIS B C 1
ATOM 4827 O O . HIS B 1 225 ? 6.469 -13.844 5.895 1 90.25 225 HIS B O 1
ATOM 4833 N N . LEU B 1 226 ? 5.723 -11.734 5.684 1 92.69 226 LEU B N 1
ATOM 4834 C CA . LEU B 1 226 ? 6.82 -11.297 4.832 1 92.69 226 LEU B CA 1
ATOM 4835 C C . LEU B 1 226 ? 7.902 -10.602 5.656 1 92.69 226 LEU B C 1
ATOM 4837 O O . LEU B 1 226 ? 7.695 -9.5 6.156 1 92.69 226 LEU B O 1
ATOM 4841 N N . CYS B 1 227 ? 9.039 -11.242 5.758 1 94.12 227 CYS B N 1
ATOM 4842 C CA . CYS B 1 227 ? 10.086 -10.789 6.664 1 94.12 227 CYS B CA 1
ATOM 4843 C C . CYS B 1 227 ? 11.281 -10.25 5.891 1 94.12 227 CYS B C 1
ATOM 4845 O O . CYS B 1 227 ? 11.664 -10.812 4.863 1 94.12 227 CYS B O 1
ATOM 4847 N N . PHE B 1 228 ? 11.82 -9.219 6.391 1 95.31 228 PHE B N 1
ATOM 4848 C CA . PHE B 1 228 ? 12.961 -8.562 5.773 1 95.31 228 PHE B CA 1
ATOM 4849 C C . PHE B 1 228 ? 14.141 -8.484 6.742 1 95.31 228 PHE B C 1
ATOM 4851 O O . PHE B 1 228 ? 14 -7.957 7.848 1 95.31 228 PHE B O 1
ATOM 4858 N N . TRP B 1 229 ? 15.258 -9.023 6.312 1 95.81 229 TRP B N 1
ATOM 4859 C CA . TRP B 1 229 ? 16.406 -9.242 7.188 1 95.81 229 TRP B CA 1
ATOM 4860 C C . TRP B 1 229 ? 17.594 -8.383 6.766 1 95.81 229 TRP B C 1
ATOM 4862 O O . TRP B 1 229 ? 17.938 -8.328 5.582 1 95.81 229 TRP B O 1
ATOM 4872 N N . ARG B 1 230 ? 18.172 -7.777 7.727 1 96.06 230 ARG B N 1
ATOM 4873 C CA . ARG B 1 230 ? 19.297 -6.891 7.449 1 96.06 230 ARG B CA 1
ATOM 4874 C C . ARG B 1 230 ? 20.562 -7.684 7.148 1 96.06 230 ARG B C 1
ATOM 4876 O O . ARG B 1 230 ? 20.938 -8.586 7.906 1 96.06 230 ARG B O 1
ATOM 4883 N N . VAL B 1 231 ? 21.203 -7.348 6.094 1 96.44 231 VAL B N 1
ATOM 4884 C CA . VAL B 1 231 ? 22.484 -7.918 5.715 1 96.44 231 VAL B CA 1
ATOM 4885 C C . VAL B 1 231 ? 23.609 -6.93 6.035 1 96.44 231 VAL B C 1
ATOM 4887 O O . VAL B 1 231 ? 23.547 -5.766 5.637 1 96.44 231 VAL B O 1
ATOM 4890 N N . HIS B 1 232 ? 24.625 -7.301 6.715 1 94.31 232 HIS B N 1
ATOM 4891 C CA . HIS B 1 232 ? 25.625 -6.395 7.266 1 94.31 232 HIS B CA 1
ATOM 4892 C C . HIS B 1 232 ? 26.719 -6.105 6.25 1 94.31 232 HIS B C 1
ATOM 4894 O O . HIS B 1 232 ? 27.312 -5.023 6.262 1 94.31 232 HIS B O 1
ATOM 4900 N N . ASN B 1 233 ? 27.047 -7.043 5.434 1 92.12 233 ASN B N 1
ATOM 4901 C CA . ASN B 1 233 ? 28.109 -6.805 4.453 1 92.12 233 ASN B CA 1
ATOM 4902 C C . ASN B 1 233 ? 27.562 -6.121 3.201 1 92.12 233 ASN B C 1
ATOM 4904 O O . ASN B 1 233 ? 26.641 -6.641 2.557 1 92.12 233 ASN B O 1
ATOM 4908 N N . ASP B 1 234 ? 28.234 -5.059 2.932 1 84.62 234 ASP B N 1
ATOM 4909 C CA . ASP B 1 234 ? 27.797 -4.277 1.782 1 84.62 234 ASP B CA 1
ATOM 4910 C C . ASP B 1 234 ? 27.859 -5.102 0.5 1 84.62 234 ASP B C 1
ATOM 4912 O O . ASP B 1 234 ? 28.828 -5.832 0.269 1 84.62 234 ASP B O 1
ATOM 4916 N N . GLY B 1 235 ? 26.797 -5.074 -0.222 1 88.69 235 GLY B N 1
ATOM 4917 C CA . GLY B 1 235 ? 26.75 -5.719 -1.524 1 88.69 235 GLY B CA 1
ATOM 4918 C C . GLY B 1 235 ? 26.172 -7.121 -1.477 1 88.69 235 GLY B C 1
ATOM 4919 O O . GLY B 1 235 ? 25.734 -7.656 -2.5 1 88.69 235 GLY B O 1
ATOM 4920 N N . GLU B 1 236 ? 26.25 -7.727 -0.308 1 95.44 236 GLU B N 1
ATOM 4921 C CA . GLU B 1 236 ? 25.688 -9.07 -0.216 1 95.44 236 GLU B CA 1
ATOM 4922 C C . GLU B 1 236 ? 24.156 -9.039 -0.302 1 95.44 236 GLU B C 1
ATOM 4924 O O . GLU B 1 236 ? 23.516 -8.133 0.239 1 95.44 236 GLU B O 1
ATOM 4929 N N . GLY B 1 237 ? 23.656 -10.047 -1.007 1 96.69 237 GLY B N 1
ATOM 4930 C CA . GLY B 1 237 ? 22.203 -10.195 -1.11 1 96.69 237 GLY B CA 1
ATOM 4931 C C . GLY B 1 237 ? 21.578 -9.188 -2.045 1 96.69 237 GLY B C 1
ATOM 4932 O O . GLY B 1 237 ? 20.359 -8.984 -2.012 1 96.69 237 GLY B O 1
ATOM 4933 N N . THR B 1 238 ? 22.344 -8.477 -2.85 1 95.94 238 THR B N 1
ATOM 4934 C CA . THR B 1 238 ? 21.828 -7.43 -3.723 1 95.94 238 THR B CA 1
ATOM 4935 C C . THR B 1 238 ? 21.734 -7.926 -5.164 1 95.94 238 THR B C 1
ATOM 4937 O O . THR B 1 238 ? 22.359 -8.922 -5.523 1 95.94 238 THR B O 1
ATOM 4940 N N . LEU B 1 239 ? 20.969 -7.215 -6.004 1 95.38 239 LEU B N 1
ATOM 4941 C CA . LEU B 1 239 ? 20.891 -7.504 -7.434 1 95.38 239 LEU B CA 1
ATOM 4942 C C . LEU B 1 239 ? 22.25 -7.312 -8.094 1 95.38 239 LEU B C 1
ATOM 4944 O O . LEU B 1 239 ? 22.641 -8.094 -8.961 1 95.38 239 LEU B O 1
ATOM 4948 N N . GLU B 1 240 ? 22.922 -6.289 -7.699 1 92.44 240 GLU B N 1
ATOM 4949 C CA . GLU B 1 240 ? 24.219 -5.953 -8.273 1 92.44 240 GLU B CA 1
ATOM 4950 C C . GLU B 1 240 ? 25.234 -7.074 -8.047 1 92.44 240 GLU B C 1
ATOM 4952 O O . GLU B 1 240 ? 26.094 -7.316 -8.891 1 92.44 240 GLU B O 1
ATOM 4957 N N . ALA B 1 241 ? 25.078 -7.727 -6.969 1 94.69 241 ALA B N 1
ATOM 4958 C CA . ALA B 1 241 ? 25.984 -8.828 -6.637 1 94.69 241 ALA B CA 1
ATOM 4959 C C . ALA B 1 241 ? 25.547 -10.125 -7.316 1 94.69 241 ALA B C 1
ATOM 4961 O O . ALA B 1 241 ? 26.172 -11.164 -7.156 1 94.69 241 ALA B O 1
ATOM 4962 N N . GLY B 1 242 ? 24.469 -10.055 -8.055 1 95.94 242 GLY B N 1
ATOM 4963 C CA . GLY B 1 242 ? 23.984 -11.219 -8.773 1 95.94 242 GLY B CA 1
ATOM 4964 C C . GLY B 1 242 ? 23.125 -12.133 -7.914 1 95.94 242 GLY B C 1
ATOM 4965 O O . GLY B 1 242 ? 22.922 -13.305 -8.25 1 95.94 242 GLY B O 1
ATOM 4966 N N . PHE B 1 243 ? 22.656 -11.641 -6.801 1 97.88 243 PHE B N 1
ATOM 4967 C CA . PHE B 1 243 ? 21.828 -12.469 -5.918 1 97.88 243 PHE B CA 1
ATOM 4968 C C . PHE B 1 243 ? 20.484 -12.766 -6.551 1 97.88 243 PHE B C 1
ATOM 4970 O O . PHE B 1 243 ? 19.781 -11.852 -6.98 1 97.88 243 PHE B O 1
ATOM 4977 N N . PRO B 1 244 ? 19.984 -13.992 -6.586 1 98.31 244 PRO B N 1
ATOM 4978 C CA . PRO B 1 244 ? 18.766 -14.406 -7.277 1 98.31 244 PRO B CA 1
ATOM 4979 C C . PRO B 1 244 ? 17.547 -14.398 -6.363 1 98.31 244 PRO B C 1
ATOM 4981 O O . PRO B 1 244 ? 17.672 -14.211 -5.148 1 98.31 244 PRO B O 1
ATOM 4984 N N . SER B 1 245 ? 16.375 -14.523 -6.934 1 98.38 245 SER B N 1
ATOM 4985 C CA . SER B 1 245 ? 15.25 -15.055 -6.164 1 98.38 245 SER B CA 1
ATOM 4986 C C . SER B 1 245 ? 15.484 -16.516 -5.785 1 98.38 245 SER B C 1
ATOM 4988 O O . SER B 1 245 ? 16.25 -17.219 -6.449 1 98.38 245 SER B O 1
ATOM 4990 N N . PHE B 1 246 ? 14.82 -16.938 -4.691 1 98.12 246 PHE B N 1
ATOM 4991 C CA . PHE B 1 246 ? 15.25 -18.266 -4.266 1 98.12 246 PHE B CA 1
ATOM 4992 C C . PHE B 1 246 ? 14.141 -18.969 -3.486 1 98.12 246 PHE B C 1
ATOM 4994 O O . PHE B 1 246 ? 13.188 -18.328 -3.045 1 98.12 246 PHE B O 1
ATOM 5001 N N . LYS B 1 247 ? 14.234 -20.219 -3.416 1 96.5 247 LYS B N 1
ATOM 5002 C CA . LYS B 1 247 ? 13.516 -21.125 -2.527 1 96.5 247 LYS B CA 1
ATOM 5003 C C . LYS B 1 247 ? 14.469 -22.094 -1.834 1 96.5 247 LYS B C 1
ATOM 5005 O O . LYS B 1 247 ? 15.453 -22.547 -2.43 1 96.5 247 LYS B O 1
ATOM 5010 N N . THR B 1 248 ? 14.164 -22.391 -0.579 1 93.81 248 THR B N 1
ATOM 5011 C CA . THR B 1 248 ? 15.016 -23.297 0.191 1 93.81 248 THR B CA 1
ATOM 5012 C C . THR B 1 248 ? 14.211 -24.438 0.779 1 93.81 248 THR B C 1
ATOM 5014 O O . THR B 1 248 ? 12.977 -24.438 0.727 1 93.81 248 THR B O 1
ATOM 5017 N N . PRO B 1 249 ? 14.859 -25.562 1.275 1 86.5 249 PRO B N 1
ATOM 5018 C CA . PRO B 1 249 ? 14.164 -26.734 1.812 1 86.5 249 PRO B CA 1
ATOM 5019 C C . PRO B 1 249 ? 13.305 -26.406 3.025 1 86.5 249 PRO B C 1
ATOM 5021 O O . PRO B 1 249 ? 12.422 -27.188 3.389 1 86.5 249 PRO B O 1
ATOM 5024 N N . TYR B 1 250 ? 13.367 -25.391 3.646 1 76.94 250 TYR B N 1
ATOM 5025 C CA . TYR B 1 250 ? 12.68 -25.031 4.879 1 76.94 250 TYR B CA 1
ATOM 5026 C C . TYR B 1 250 ? 11.406 -24.234 4.582 1 76.94 250 TYR B C 1
ATOM 5028 O O . TYR B 1 250 ? 11.047 -23.328 5.34 1 76.94 250 TYR B O 1
ATOM 5036 N N . LEU B 1 251 ? 10.781 -24.516 3.477 1 82.25 251 LEU B N 1
ATOM 5037 C CA . LEU B 1 251 ? 9.555 -23.844 3.051 1 82.25 251 LEU B CA 1
ATOM 5038 C C . LEU B 1 251 ? 9.742 -22.328 3.039 1 82.25 251 LEU B C 1
ATOM 5040 O O . LEU B 1 251 ? 8.867 -21.594 3.484 1 82.25 251 LEU B O 1
ATOM 5044 N N . THR B 1 252 ? 10.953 -21.953 2.705 1 92.75 252 THR B N 1
ATOM 5045 C CA . THR B 1 252 ? 11.242 -20.531 2.662 1 92.75 252 THR B CA 1
ATOM 5046 C C . THR B 1 252 ? 11.539 -20.078 1.234 1 92.75 252 THR B C 1
ATOM 5048 O O . THR B 1 252 ? 12.039 -20.859 0.423 1 92.75 252 THR B O 1
ATOM 5051 N N . TYR B 1 253 ? 11.188 -18.938 0.938 1 96.25 253 TYR B N 1
ATOM 5052 C CA . TYR B 1 253 ? 11.492 -18.281 -0.33 1 96.25 253 TYR B CA 1
ATOM 5053 C C . TYR B 1 253 ? 11.852 -16.812 -0.112 1 96.25 253 TYR B C 1
ATOM 5055 O O . TYR B 1 253 ? 11.672 -16.281 0.983 1 96.25 253 TYR B O 1
ATOM 5063 N N . GLY B 1 254 ? 12.445 -16.25 -1.14 1 97.19 254 GLY B N 1
ATOM 5064 C CA . GLY B 1 254 ? 12.812 -14.852 -0.963 1 97.19 254 GLY B CA 1
ATOM 5065 C C . GLY B 1 254 ? 13.359 -14.211 -2.227 1 97.19 254 GLY B C 1
ATOM 5066 O O . GLY B 1 254 ? 13.375 -14.844 -3.287 1 97.19 254 GLY B O 1
ATOM 5067 N N . THR B 1 255 ? 13.594 -12.953 -2.109 1 98.19 255 THR B N 1
ATOM 5068 C CA . THR B 1 255 ? 14.172 -12.141 -3.178 1 98.19 255 THR B CA 1
ATOM 5069 C C . THR B 1 255 ? 15.383 -11.367 -2.674 1 98.19 255 THR B C 1
ATOM 5071 O O . THR B 1 255 ? 15.602 -11.25 -1.464 1 98.19 255 THR B O 1
ATOM 5074 N N . ALA B 1 256 ? 16.188 -10.852 -3.664 1 97.88 256 ALA B N 1
ATOM 5075 C CA . ALA B 1 256 ? 17.312 -9.969 -3.344 1 97.88 256 ALA B CA 1
ATOM 5076 C C . ALA B 1 256 ? 16.828 -8.703 -2.645 1 97.88 256 ALA B C 1
ATOM 5078 O O . ALA B 1 256 ? 15.625 -8.477 -2.508 1 97.88 256 ALA B O 1
ATOM 5079 N N . SER B 1 257 ? 17.797 -7.996 -2.086 1 96.12 257 SER B N 1
ATOM 5080 C CA . SER B 1 257 ? 17.484 -6.703 -1.488 1 96.12 257 SER B CA 1
ATOM 5081 C C . SER B 1 257 ? 16.969 -5.723 -2.531 1 96.12 257 SER B C 1
ATOM 5083 O O . SER B 1 257 ? 17.719 -4.902 -3.059 1 96.12 257 SER B O 1
ATOM 5085 N N . ILE B 1 258 ? 15.641 -5.812 -2.779 1 95.94 258 ILE B N 1
ATOM 5086 C CA . ILE B 1 258 ? 15.008 -5 -3.809 1 95.94 258 ILE B CA 1
ATOM 5087 C C . ILE B 1 258 ? 14.047 -4.004 -3.16 1 95.94 258 ILE B C 1
ATOM 5089 O O . ILE B 1 258 ? 14.055 -2.814 -3.488 1 95.94 258 ILE B O 1
ATOM 5093 N N . GLU B 1 259 ? 13.219 -4.418 -2.201 1 95.38 259 GLU B N 1
ATOM 5094 C CA . GLU B 1 259 ? 12.148 -3.621 -1.613 1 95.38 259 GLU B CA 1
ATOM 5095 C C . GLU B 1 259 ? 12.703 -2.551 -0.678 1 95.38 259 GLU B C 1
ATOM 5097 O O . GLU B 1 259 ? 12.227 -1.414 -0.671 1 95.38 259 GLU B O 1
ATOM 5102 N N . TYR B 1 260 ? 13.602 -2.996 0.16 1 93.25 260 TYR B N 1
ATOM 5103 C CA . TYR B 1 260 ? 14.227 -2.125 1.148 1 93.25 260 TYR B CA 1
ATOM 5104 C C . TYR B 1 260 ? 15.75 -2.172 1.035 1 93.25 260 TYR B C 1
ATOM 5106 O O . TYR B 1 260 ? 16.344 -3.252 0.992 1 93.25 260 TYR B O 1
ATOM 5114 N N . PRO B 1 261 ? 16.281 -0.949 1.015 1 87.94 261 PRO B N 1
ATOM 5115 C CA . PRO B 1 261 ? 17.734 -0.943 0.957 1 87.94 261 PRO B CA 1
ATOM 5116 C C . PRO B 1 261 ? 18.375 -1.702 2.117 1 87.94 261 PRO B C 1
ATOM 5118 O O . PRO B 1 261 ? 18.109 -1.399 3.281 1 87.94 261 PRO B O 1
ATOM 5121 N N . GLY B 1 262 ? 19.219 -2.742 1.762 1 92.19 262 GLY B N 1
ATOM 5122 C CA . GLY B 1 262 ? 20 -3.467 2.752 1 92.19 262 GLY B CA 1
ATOM 5123 C C . GLY B 1 262 ? 19.234 -4.609 3.395 1 92.19 262 GLY B C 1
ATOM 5124 O O . GLY B 1 262 ? 19.781 -5.344 4.219 1 92.19 262 GLY B O 1
ATOM 5125 N N . LEU B 1 263 ? 18.016 -4.781 3.023 1 95.5 263 LEU B N 1
ATOM 5126 C CA . LEU B 1 263 ? 17.203 -5.844 3.627 1 95.5 263 LEU B CA 1
ATOM 5127 C C . LEU B 1 263 ? 16.875 -6.918 2.6 1 95.5 263 LEU B C 1
ATOM 5129 O O . LEU B 1 263 ? 16.375 -6.613 1.512 1 95.5 263 LEU B O 1
ATOM 5133 N N . LEU B 1 264 ? 17.172 -8.156 3.008 1 96.69 264 LEU B N 1
ATOM 5134 C CA . LEU B 1 264 ? 16.812 -9.328 2.213 1 96.69 264 LEU B CA 1
ATOM 5135 C C . LEU B 1 264 ? 15.414 -9.82 2.578 1 96.69 264 LEU B C 1
ATOM 5137 O O . LEU B 1 264 ? 15.062 -9.891 3.76 1 96.69 264 LEU B O 1
ATOM 5141 N N . LYS B 1 265 ? 14.672 -10.117 1.55 1 96.69 265 LYS B N 1
ATOM 5142 C CA . LYS B 1 265 ? 13.367 -10.719 1.809 1 96.69 265 LYS B CA 1
ATOM 5143 C C . LYS B 1 265 ? 13.492 -12.234 1.986 1 96.69 265 LYS B C 1
ATOM 5145 O O . LYS B 1 265 ? 13.961 -12.93 1.086 1 96.69 265 LYS B O 1
ATOM 5150 N N . ILE B 1 266 ? 13.109 -12.758 3.092 1 96.25 266 ILE B N 1
ATOM 5151 C CA . ILE B 1 266 ? 13.047 -14.188 3.377 1 96.25 266 ILE B CA 1
ATOM 5152 C C . ILE B 1 266 ? 11.75 -14.508 4.109 1 96.25 266 ILE B C 1
ATOM 5154 O O . ILE B 1 266 ? 11.539 -14.07 5.242 1 96.25 266 ILE B O 1
ATOM 5158 N N . CYS B 1 267 ? 10.961 -15.305 3.453 1 94.12 267 CYS B N 1
ATOM 5159 C CA . CYS B 1 267 ? 9.617 -15.578 3.951 1 94.12 267 CYS B CA 1
ATOM 5160 C C . CYS B 1 267 ? 9.352 -17.078 4.035 1 94.12 267 CYS B C 1
ATOM 5162 O O . CYS B 1 267 ? 10.016 -17.859 3.355 1 94.12 267 CYS B O 1
ATOM 5164 N N . SER B 1 268 ? 8.406 -17.391 4.91 1 91.5 268 SER B N 1
ATOM 5165 C CA . SER B 1 268 ? 7.879 -18.75 4.922 1 91.5 268 SER B CA 1
ATOM 5166 C C . SER B 1 268 ? 6.742 -18.906 3.922 1 91.5 268 SER B C 1
ATOM 5168 O O . SER B 1 268 ? 5.93 -18 3.746 1 91.5 268 SER B O 1
ATOM 5170 N N . HIS B 1 269 ? 6.816 -20.047 3.223 1 88.19 269 HIS B N 1
ATOM 5171 C CA . HIS B 1 269 ? 5.688 -20.391 2.361 1 88.19 269 HIS B CA 1
ATOM 5172 C C . HIS B 1 269 ? 4.582 -21.078 3.15 1 88.19 269 HIS B C 1
ATOM 5174 O O . HIS B 1 269 ? 4.371 -22.297 2.998 1 88.19 269 HIS B O 1
ATOM 5180 N N . GLY B 1 270 ? 3.885 -20.484 4.031 1 83.75 270 GLY B N 1
ATOM 5181 C CA . GLY B 1 270 ? 2.818 -20.969 4.895 1 83.75 270 GLY B CA 1
ATOM 5182 C C . GLY B 1 270 ? 2.652 -20.141 6.156 1 83.75 270 GLY B C 1
ATOM 5183 O O . GLY B 1 270 ? 3.543 -19.375 6.523 1 83.75 270 GLY B O 1
ATOM 5184 N N . GLY B 1 271 ? 1.589 -20.203 6.711 1 87.31 271 GLY B N 1
ATOM 5185 C CA . GLY B 1 271 ? 1.252 -19.516 7.949 1 87.31 271 GLY B CA 1
ATOM 5186 C C . GLY B 1 271 ? 0.008 -20.062 8.617 1 87.31 271 GLY B C 1
ATOM 5187 O O . GLY B 1 271 ? -0.608 -21 8.117 1 87.31 271 GLY B O 1
ATOM 5188 N N . PRO B 1 272 ? -0.205 -19.562 9.758 1 90.56 272 PRO B N 1
ATOM 5189 C CA . PRO B 1 272 ? -1.39 -20.031 10.477 1 90.56 272 PRO B CA 1
ATOM 5190 C C . PRO B 1 272 ? -2.689 -19.75 9.734 1 90.56 272 PRO B C 1
ATOM 5192 O O . PRO B 1 272 ? -2.789 -18.734 9.031 1 90.56 272 PRO B O 1
ATOM 5195 N N . THR B 1 273 ? -3.602 -20.703 9.898 1 93.5 273 THR B N 1
ATOM 5196 C CA . THR B 1 273 ? -4.953 -20.438 9.406 1 93.5 273 THR B CA 1
ATOM 5197 C C . THR B 1 273 ? -5.625 -19.344 10.227 1 93.5 273 THR B C 1
ATOM 5199 O O . THR B 1 273 ? -5.508 -19.328 11.453 1 93.5 273 THR B O 1
ATOM 5202 N N . VAL B 1 274 ? -6.316 -18.422 9.523 1 93.56 274 VAL B N 1
ATOM 5203 C CA . VAL B 1 274 ? -6.945 -17.312 10.234 1 93.56 274 VAL B CA 1
ATOM 5204 C C . VAL B 1 274 ? -8.398 -17.156 9.773 1 93.56 274 VAL B C 1
ATOM 5206 O O . VAL B 1 274 ? -8.797 -17.734 8.766 1 93.56 274 VAL B O 1
ATOM 5209 N N . ASP B 1 275 ? -9.078 -16.422 10.672 1 92.88 275 ASP B N 1
ATOM 5210 C CA . ASP B 1 275 ? -10.414 -15.953 10.312 1 92.88 275 ASP B CA 1
ATOM 5211 C C . ASP B 1 275 ? -10.336 -14.641 9.531 1 92.88 275 ASP B C 1
ATOM 5213 O O . ASP B 1 275 ? -9.664 -13.695 9.953 1 92.88 275 ASP B O 1
ATOM 5217 N N . ILE B 1 276 ? -11.055 -14.617 8.391 1 91.62 276 ILE B N 1
ATOM 5218 C CA . ILE B 1 276 ? -10.953 -13.469 7.496 1 91.62 276 ILE B CA 1
ATOM 5219 C C . ILE B 1 276 ? -11.477 -12.219 8.203 1 91.62 276 ILE B C 1
ATOM 5221 O O . ILE B 1 276 ? -11.102 -11.094 7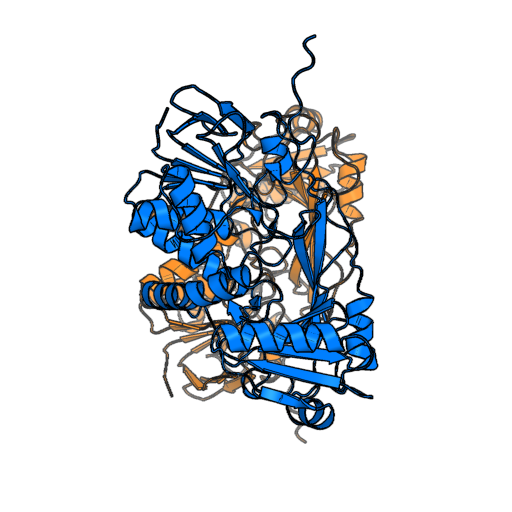.852 1 91.62 276 ILE B O 1
ATOM 5225 N N . ASP B 1 277 ? -12.305 -12.391 9.195 1 88.44 277 ASP B N 1
ATOM 5226 C CA . ASP B 1 277 ? -12.828 -11.242 9.93 1 88.44 277 ASP B CA 1
ATOM 5227 C C . ASP B 1 277 ? -11.836 -10.766 10.984 1 88.44 277 ASP B C 1
ATOM 5229 O O . ASP B 1 277 ? -11.953 -9.648 11.492 1 88.44 277 ASP B O 1
ATOM 5233 N N . TYR B 1 278 ? -10.945 -11.57 11.414 1 86.25 278 TYR B N 1
ATOM 5234 C CA . TYR B 1 278 ? -9.883 -11.25 12.359 1 86.25 278 TYR B CA 1
ATOM 5235 C C . TYR B 1 278 ? -8.547 -11.812 11.891 1 86.25 278 TYR B C 1
ATOM 5237 O O . TYR B 1 278 ? -7.977 -12.688 12.547 1 86.25 278 TYR B O 1
ATOM 5245 N N . PRO B 1 279 ? -8.07 -11.211 10.875 1 82.75 279 PRO B N 1
ATOM 5246 C CA . PRO B 1 279 ? -6.918 -11.844 10.227 1 82.75 279 PRO B CA 1
ATOM 5247 C C . PRO B 1 279 ? -5.598 -11.508 10.914 1 82.75 279 PRO B C 1
ATOM 5249 O O . PRO B 1 279 ? -4.574 -12.141 10.633 1 82.75 279 PRO B O 1
ATOM 5252 N N . ASP B 1 280 ? -5.582 -10.602 11.805 1 79.94 280 ASP B N 1
ATOM 5253 C CA . ASP B 1 280 ? -4.312 -10.133 12.352 1 79.94 280 ASP B CA 1
ATOM 5254 C C . ASP B 1 280 ? -3.859 -11.008 13.523 1 79.94 280 ASP B C 1
ATOM 5256 O O . ASP B 1 280 ? -4.41 -10.914 14.617 1 79.94 280 ASP B O 1
ATOM 5260 N N . GLN B 1 281 ? -2.945 -11.922 13.266 1 79 281 GLN B N 1
ATOM 5261 C CA . GLN B 1 281 ? -2.33 -12.82 14.242 1 79 281 GLN B CA 1
ATOM 5262 C C . GLN B 1 281 ? -0.81 -12.695 14.219 1 79 281 GLN B C 1
ATOM 5264 O O . GLN B 1 281 ? -0.225 -12.344 13.188 1 79 281 GLN B O 1
ATOM 5269 N N . PRO B 1 282 ? -0.205 -12.922 15.336 1 78.06 282 PRO B N 1
ATOM 5270 C CA . PRO B 1 282 ? 1.257 -12.844 15.375 1 78.06 282 PRO B CA 1
ATOM 5271 C C . PRO B 1 282 ? 1.927 -13.797 14.391 1 78.06 282 PRO B C 1
ATOM 5273 O O . PRO B 1 282 ? 1.39 -14.867 14.094 1 78.06 282 PRO B O 1
ATOM 5276 N N . PRO B 1 283 ? 3.031 -13.367 13.977 1 74.38 283 PRO B N 1
ATOM 5277 C CA . PRO B 1 283 ? 3.74 -14.18 12.984 1 74.38 283 PRO B CA 1
ATOM 5278 C C . PRO B 1 283 ? 4.332 -15.453 13.586 1 74.38 283 PRO B C 1
ATOM 5280 O O . PRO B 1 283 ? 4.688 -15.477 14.766 1 74.38 283 PRO B O 1
ATOM 5283 N N . ASN B 1 284 ? 4.25 -16.531 12.812 1 79.44 284 ASN B N 1
ATOM 5284 C CA . ASN B 1 284 ? 5.094 -17.703 13.062 1 79.44 284 ASN B CA 1
ATOM 5285 C C . ASN B 1 284 ? 6.371 -17.656 12.227 1 79.44 284 ASN B C 1
ATOM 5287 O O . ASN B 1 284 ? 6.32 -17.781 11.008 1 79.44 284 ASN B O 1
ATOM 5291 N N . MET B 1 285 ? 7.457 -17.453 12.922 1 81.69 285 MET B N 1
ATOM 5292 C CA . MET B 1 285 ? 8.703 -17.203 12.195 1 81.69 285 MET B CA 1
ATOM 5293 C C . MET B 1 285 ? 9.664 -18.375 12.344 1 81.69 285 MET B C 1
ATOM 5295 O O . MET B 1 285 ? 10.859 -18.25 12.07 1 81.69 285 MET B O 1
ATOM 5299 N N . ASP B 1 286 ? 9.172 -19.484 12.695 1 84.81 286 ASP B N 1
ATOM 5300 C CA . ASP B 1 286 ? 10.07 -20.578 13.07 1 84.81 286 ASP B CA 1
ATOM 5301 C C . ASP B 1 286 ? 10.914 -21.016 11.883 1 84.81 286 ASP B C 1
ATOM 5303 O O . ASP B 1 286 ? 12.141 -21.125 11.992 1 84.81 286 ASP B O 1
ATOM 5307 N N . ASP B 1 287 ? 10.344 -21.266 10.781 1 85.44 287 ASP B N 1
ATOM 5308 C CA . ASP B 1 287 ? 11.055 -21.781 9.617 1 85.44 287 ASP B CA 1
ATOM 5309 C C . ASP B 1 287 ? 12.078 -20.766 9.109 1 85.44 287 ASP B C 1
ATOM 5311 O O . ASP B 1 287 ? 13.219 -21.109 8.805 1 85.44 287 ASP B O 1
ATOM 5315 N N . VAL B 1 288 ? 11.711 -19.562 9.055 1 91.62 288 VAL B N 1
ATOM 5316 C CA . VAL B 1 288 ? 12.57 -18.5 8.531 1 91.62 288 VAL B CA 1
ATOM 5317 C C . VAL B 1 288 ? 13.742 -18.266 9.477 1 91.62 288 VAL B C 1
ATOM 5319 O O . VAL B 1 288 ? 14.891 -18.109 9.039 1 91.62 288 VAL B O 1
ATOM 5322 N N . THR B 1 289 ? 13.422 -18.312 10.727 1 91.5 289 THR B N 1
ATOM 5323 C CA . THR B 1 289 ? 14.469 -18.125 11.727 1 91.5 289 THR B CA 1
ATOM 5324 C C . THR B 1 289 ? 15.5 -19.25 11.648 1 91.5 289 THR B C 1
ATOM 5326 O O . THR B 1 289 ? 16.703 -19.016 11.773 1 91.5 289 THR B O 1
ATOM 5329 N N . LYS B 1 290 ? 15.047 -20.406 11.445 1 90.5 290 LYS B N 1
ATOM 5330 C CA . LYS B 1 290 ? 15.953 -21.562 11.312 1 90.5 290 LYS B CA 1
ATOM 5331 C C . LYS B 1 290 ? 16.891 -21.375 10.125 1 90.5 290 LYS B C 1
ATOM 5333 O O . LYS B 1 290 ? 18.094 -21.641 10.234 1 90.5 290 LYS B O 1
ATOM 5338 N N . LEU B 1 291 ? 16.391 -20.984 9.047 1 93.44 291 LEU B N 1
ATOM 5339 C CA . LEU B 1 291 ? 17.219 -20.766 7.871 1 93.44 291 LEU B CA 1
ATOM 5340 C C . LEU B 1 291 ? 18.266 -19.688 8.148 1 93.44 291 LEU B C 1
ATOM 5342 O O . LEU B 1 291 ? 19.453 -19.906 7.895 1 93.44 291 LEU B O 1
ATOM 5346 N N . VAL B 1 292 ? 17.828 -18.562 8.648 1 95.19 292 VAL B N 1
ATOM 5347 C CA . VAL B 1 292 ? 18.703 -17.406 8.844 1 95.19 292 VAL B CA 1
ATOM 5348 C C . VAL B 1 292 ? 19.797 -17.75 9.859 1 95.19 292 VAL B C 1
ATOM 5350 O O . VAL B 1 292 ? 20.969 -17.453 9.648 1 95.19 292 VAL B O 1
ATOM 5353 N N . THR B 1 293 ? 19.391 -18.422 10.883 1 94.25 293 THR B N 1
ATOM 5354 C CA . THR B 1 293 ? 20.328 -18.734 11.969 1 94.25 293 THR B CA 1
ATOM 5355 C C . THR B 1 293 ? 21.312 -19.812 11.531 1 94.25 293 THR B C 1
ATOM 5357 O O . THR B 1 293 ? 22.5 -19.719 11.852 1 94.25 293 THR B O 1
ATOM 5360 N N . ASN B 1 294 ? 20.859 -20.75 10.805 1 94.06 294 ASN B N 1
ATOM 5361 C CA . ASN B 1 294 ? 21.688 -21.922 10.578 1 94.06 294 ASN B CA 1
ATOM 5362 C C . ASN B 1 294 ? 22.391 -21.859 9.227 1 94.06 294 ASN B C 1
ATOM 5364 O O . ASN B 1 294 ? 23.422 -22.5 9.023 1 94.06 294 ASN B O 1
ATOM 5368 N N . HIS B 1 295 ? 21.859 -21.125 8.297 1 96.38 295 HIS B N 1
ATOM 5369 C CA . HIS B 1 295 ? 22.359 -21.281 6.934 1 96.38 295 HIS B CA 1
ATOM 5370 C C . HIS B 1 295 ? 22.719 -19.938 6.32 1 96.38 295 HIS B C 1
ATOM 5372 O O . HIS B 1 295 ? 22.875 -19.828 5.098 1 96.38 295 HIS B O 1
ATOM 5378 N N . MET B 1 296 ? 22.844 -18.891 7.117 1 96.38 296 MET B N 1
ATOM 5379 C CA . MET B 1 296 ? 23.25 -17.594 6.605 1 96.38 296 MET B CA 1
ATOM 5380 C C . MET B 1 296 ? 24.266 -16.938 7.539 1 96.38 296 MET B C 1
ATOM 5382 O O . MET B 1 296 ? 24.266 -17.188 8.742 1 96.38 296 MET B O 1
ATOM 5386 N N . LYS B 1 297 ? 25.109 -16.141 6.938 1 96.62 297 LYS B N 1
ATOM 5387 C CA . LYS B 1 297 ? 26.094 -15.344 7.684 1 96.62 297 LYS B CA 1
ATOM 5388 C C . LYS B 1 297 ? 25.875 -13.852 7.449 1 96.62 297 LYS B C 1
ATOM 5390 O O . LYS B 1 297 ? 25.328 -13.453 6.418 1 96.62 297 LYS B O 1
ATOM 5395 N N . ASN B 1 298 ? 26.281 -13.016 8.422 1 96.5 298 ASN B N 1
ATOM 5396 C CA . ASN B 1 298 ? 26.25 -11.555 8.32 1 96.5 298 ASN B CA 1
ATOM 5397 C C . ASN B 1 298 ? 24.812 -11.031 8.203 1 96.5 298 ASN B C 1
ATOM 5399 O O . ASN B 1 298 ? 24.562 -10.07 7.477 1 96.5 298 ASN B O 1
ATOM 5403 N N . VAL B 1 299 ? 23.875 -11.75 8.781 1 96.62 299 VAL B N 1
ATOM 5404 C CA . VAL B 1 299 ? 22.469 -11.344 8.781 1 96.62 299 VAL B CA 1
ATOM 5405 C C . VAL B 1 299 ? 21.953 -11.273 10.211 1 96.62 299 VAL B C 1
ATOM 5407 O O . VAL B 1 299 ? 22.312 -12.102 11.055 1 96.62 299 VAL B O 1
ATOM 5410 N N . ASP B 1 300 ? 21.109 -10.266 10.477 1 94.06 300 ASP B N 1
ATOM 5411 C CA . ASP B 1 300 ? 20.484 -10.18 11.789 1 94.06 300 ASP B CA 1
ATOM 5412 C C . ASP B 1 300 ? 19.688 -11.445 12.109 1 94.06 300 ASP B C 1
ATOM 5414 O O . ASP B 1 300 ? 19.141 -12.078 11.203 1 94.06 300 ASP B O 1
ATOM 5418 N N . HIS B 1 301 ? 19.594 -11.758 13.414 1 90.62 301 HIS B N 1
ATOM 5419 C CA . HIS B 1 301 ? 18.859 -12.945 13.836 1 90.62 301 HIS B CA 1
ATOM 5420 C C . HIS B 1 301 ? 17.375 -12.664 13.969 1 90.62 301 HIS B C 1
ATOM 5422 O O . HIS B 1 301 ? 16.578 -13.578 14.164 1 90.62 301 HIS B O 1
ATOM 5428 N N . LYS B 1 302 ? 17.047 -11.445 13.906 1 90.69 302 LYS B N 1
ATOM 5429 C CA . LYS B 1 302 ? 15.648 -11.047 13.859 1 90.69 302 LYS B CA 1
ATOM 5430 C C . LYS B 1 302 ? 15.367 -10.156 12.648 1 90.69 302 LYS B C 1
ATOM 5432 O O . LYS B 1 302 ? 16.219 -9.359 12.242 1 90.69 302 LYS B O 1
ATOM 5437 N N . PRO B 1 303 ? 14.141 -10.312 12.078 1 92.88 303 PRO B N 1
ATOM 5438 C CA . PRO B 1 303 ? 13.828 -9.438 10.945 1 92.88 303 PRO B CA 1
ATOM 5439 C C . PRO B 1 303 ? 13.68 -7.977 11.344 1 92.88 303 PRO B C 1
ATOM 5441 O O . PRO B 1 303 ? 13.18 -7.68 12.438 1 92.88 303 PRO B O 1
ATOM 5444 N N . ALA B 1 304 ? 14.086 -7.113 10.453 1 92.69 304 ALA B N 1
ATOM 5445 C CA . ALA B 1 304 ? 13.945 -5.676 10.672 1 92.69 304 ALA B CA 1
ATOM 5446 C C . ALA B 1 304 ? 12.508 -5.219 10.406 1 92.69 304 ALA B C 1
ATOM 5448 O O . ALA B 1 304 ? 12.023 -4.285 11.047 1 92.69 304 ALA B O 1
ATOM 5449 N N . ILE B 1 305 ? 11.867 -5.742 9.438 1 92.19 305 ILE B N 1
ATOM 5450 C CA . ILE B 1 305 ? 10.516 -5.41 9.016 1 92.19 305 ILE B CA 1
ATOM 5451 C C . ILE B 1 305 ? 9.711 -6.691 8.805 1 92.19 305 ILE B C 1
ATOM 5453 O O . ILE B 1 305 ? 10.219 -7.672 8.258 1 92.19 305 ILE B O 1
ATOM 5457 N N . VAL B 1 306 ? 8.453 -6.695 9.25 1 91.31 306 VAL B N 1
ATOM 5458 C CA . VAL B 1 306 ? 7.531 -7.801 9.016 1 91.31 306 VAL B CA 1
ATOM 5459 C C . VAL B 1 306 ? 6.23 -7.266 8.414 1 91.31 306 VAL B C 1
ATOM 5461 O O . VAL B 1 306 ? 5.617 -6.352 8.961 1 91.31 306 VAL B O 1
ATOM 5464 N N . GLU B 1 307 ? 5.883 -7.707 7.305 1 91.44 307 GLU B N 1
ATOM 5465 C CA . GLU B 1 307 ? 4.609 -7.438 6.645 1 91.44 307 GLU B CA 1
ATOM 5466 C C . GLU B 1 307 ? 3.758 -8.703 6.551 1 91.44 307 GLU B C 1
ATOM 5468 O O . GLU B 1 307 ? 4.215 -9.789 6.902 1 91.44 307 GLU B O 1
ATOM 5473 N N . ASN B 1 308 ? 2.469 -8.531 6.199 1 90.56 308 ASN B N 1
ATOM 5474 C CA . ASN B 1 308 ? 1.559 -9.672 6.148 1 90.56 308 ASN B CA 1
ATOM 5475 C C . ASN B 1 308 ? 0.917 -9.82 4.773 1 90.56 308 ASN B C 1
ATOM 5477 O O . ASN B 1 308 ? 0.772 -8.836 4.043 1 90.56 308 ASN B O 1
ATOM 5481 N N . CYS B 1 309 ? 0.541 -10.984 4.52 1 93.06 309 CYS B N 1
ATOM 5482 C CA . CYS B 1 309 ? -0.153 -11.344 3.287 1 93.06 309 CYS B CA 1
ATOM 5483 C C . CYS B 1 309 ? -1.084 -12.531 3.514 1 93.06 309 CYS B C 1
ATOM 5485 O O . CYS B 1 309 ? -0.779 -13.422 4.309 1 93.06 309 CYS B O 1
ATOM 5487 N N . LEU B 1 310 ? -2.178 -12.609 2.799 1 95.12 310 LEU B N 1
ATOM 5488 C CA . LEU B 1 310 ? -3.121 -13.711 2.947 1 95.12 310 LEU B CA 1
ATOM 5489 C C . LEU B 1 310 ? -3.045 -14.656 1.752 1 95.12 310 LEU B C 1
ATOM 5491 O O . LEU B 1 310 ? -3 -14.211 0.604 1 95.12 310 LEU B O 1
ATOM 5495 N N . TYR B 1 311 ? -2.959 -15.914 2.08 1 96 311 TYR B N 1
ATOM 5496 C CA . TYR B 1 311 ? -3.131 -16.969 1.087 1 96 311 TYR B CA 1
ATOM 5497 C C . TYR B 1 311 ? -4.531 -17.562 1.159 1 96 311 TYR B C 1
ATOM 5499 O O . TYR B 1 311 ? -5.078 -17.75 2.248 1 96 311 TYR B O 1
ATOM 5507 N N . THR B 1 312 ? -5.121 -17.703 0.039 1 97.81 312 THR B N 1
ATOM 5508 C CA . THR B 1 312 ? -6.285 -18.578 -0.079 1 97.81 312 THR B CA 1
ATOM 5509 C C . THR B 1 312 ? -5.871 -19.969 -0.567 1 97.81 312 THR B C 1
ATOM 5511 O O . THR B 1 312 ? -5.5 -20.141 -1.73 1 97.81 312 THR B O 1
ATOM 5514 N N . VAL B 1 313 ? -6.051 -20.953 0.306 1 97.88 313 VAL B N 1
ATOM 5515 C CA . VAL B 1 313 ? -5.367 -22.234 0.07 1 97.88 313 VAL B CA 1
ATOM 5516 C C . VAL B 1 313 ? -6.395 -23.328 -0.163 1 97.88 313 VAL B C 1
ATOM 5518 O O . VAL B 1 313 ? -7.301 -23.531 0.652 1 97.88 313 VAL B O 1
AT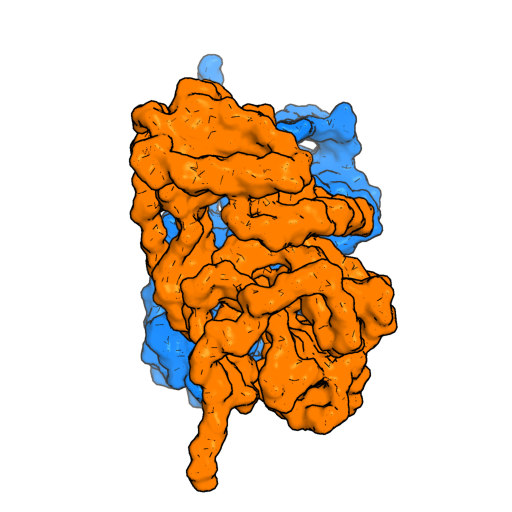OM 5521 N N . SER B 1 314 ? -6.289 -24.016 -1.313 1 97.75 314 SER B N 1
ATOM 5522 C CA . SER B 1 314 ? -7.051 -25.25 -1.537 1 97.75 314 SER B CA 1
ATOM 5523 C C . SER B 1 314 ? -6.367 -26.438 -0.894 1 97.75 314 SER B C 1
ATOM 5525 O O . SER B 1 314 ? -5.156 -26.422 -0.659 1 97.75 314 SER B O 1
ATOM 5527 N N . PRO B 1 315 ? -7.105 -27.531 -0.661 1 96.62 315 PRO B N 1
ATOM 5528 C CA . PRO B 1 315 ? -6.539 -28.688 0.042 1 96.62 315 PRO B CA 1
ATOM 5529 C C . PRO B 1 315 ? -5.375 -29.312 -0.71 1 96.62 315 PRO B C 1
ATOM 5531 O O . PRO B 1 315 ? -4.426 -29.812 -0.089 1 96.62 315 PRO B O 1
ATOM 5534 N N . ASP B 1 316 ? -5.438 -29.344 -1.973 1 96.25 316 ASP B N 1
ATOM 5535 C CA . ASP B 1 316 ? -4.391 -29.953 -2.779 1 96.25 316 ASP B CA 1
ATOM 5536 C C . ASP B 1 316 ? -3.451 -28.906 -3.363 1 96.25 316 ASP B C 1
ATOM 5538 O O . ASP B 1 316 ? -2.57 -29.234 -4.164 1 96.25 316 ASP B O 1
ATOM 5542 N N . ARG B 1 317 ? -3.709 -27.641 -3.076 1 95.81 317 ARG B N 1
ATOM 5543 C CA . ARG B 1 317 ? -2.902 -26.469 -3.445 1 95.81 317 ARG B CA 1
ATOM 5544 C C . ARG B 1 317 ? -2.975 -26.219 -4.945 1 95.81 317 ARG B C 1
ATOM 5546 O O . ARG B 1 317 ? -2.176 -25.453 -5.488 1 95.81 317 ARG B O 1
ATOM 5553 N N . ASP B 1 318 ? -3.902 -26.891 -5.629 1 97.69 318 ASP B N 1
ATOM 5554 C CA . ASP B 1 318 ? -4.172 -26.578 -7.027 1 97.69 318 ASP B CA 1
ATOM 5555 C C . ASP B 1 318 ? -5.219 -25.469 -7.145 1 97.69 318 ASP B C 1
ATOM 5557 O O . ASP B 1 318 ? -6.086 -25.328 -6.277 1 97.69 318 ASP B O 1
ATOM 5561 N N . PHE B 1 319 ? -5.102 -24.688 -8.219 1 98.38 319 PHE B N 1
ATOM 5562 C CA . PHE B 1 319 ? -6.047 -23.609 -8.469 1 98.38 319 PHE B CA 1
ATOM 5563 C C . PHE B 1 319 ? -7.461 -24.156 -8.633 1 98.38 319 PHE B C 1
ATOM 5565 O O . PHE B 1 319 ? -7.652 -25.359 -8.805 1 98.38 319 PHE B O 1
ATOM 5572 N N . ILE B 1 320 ? -8.406 -23.359 -8.422 1 98.75 320 ILE B N 1
ATOM 5573 C CA . ILE B 1 320 ? -9.781 -23.594 -8.852 1 98.75 320 ILE B CA 1
ATOM 5574 C C . ILE B 1 320 ? -10.141 -22.609 -9.961 1 98.75 320 ILE B C 1
ATOM 5576 O O . ILE B 1 320 ? -10.219 -21.391 -9.734 1 98.75 320 ILE B O 1
ATOM 5580 N N . LEU B 1 321 ? -10.266 -23 -11.141 1 98.81 321 LEU B N 1
ATOM 5581 C CA . LEU B 1 321 ? -10.688 -22.281 -12.336 1 98.81 321 LEU B CA 1
ATOM 5582 C C . LEU B 1 321 ? -11.828 -23.016 -13.039 1 98.81 321 LEU B C 1
ATOM 5584 O O . LEU B 1 321 ? -11.586 -23.922 -13.828 1 98.81 321 LEU B O 1
ATOM 5588 N N . ASP B 1 322 ? -12.969 -22.594 -12.773 1 98.56 322 ASP B N 1
ATOM 5589 C CA . ASP B 1 322 ? -14.109 -23.375 -13.234 1 98.56 322 ASP B CA 1
ATOM 5590 C C . ASP B 1 322 ? -15.391 -22.547 -13.195 1 98.56 322 ASP B C 1
ATOM 5592 O O . ASP B 1 322 ? -15.391 -21.406 -12.727 1 98.56 322 ASP B O 1
ATOM 5596 N N . ARG B 1 323 ? -16.438 -23.141 -13.75 1 97.56 323 ARG B N 1
ATOM 5597 C CA . ARG B 1 323 ? -17.781 -22.578 -13.656 1 97.56 323 ARG B CA 1
ATOM 5598 C C . ARG B 1 323 ? -18.531 -23.141 -12.445 1 97.56 323 ARG B C 1
ATOM 5600 O O . ARG B 1 323 ? -18.281 -24.266 -12.023 1 97.56 323 ARG B O 1
ATOM 5607 N N . HIS B 1 324 ? -19.391 -22.219 -11.914 1 97.62 324 HIS B N 1
ATOM 5608 C CA . HIS B 1 324 ? -20.312 -22.719 -10.891 1 97.62 324 HIS B CA 1
ATOM 5609 C C . HIS B 1 324 ? -21.125 -23.906 -11.406 1 97.62 324 HIS B C 1
ATOM 5611 O O . HIS B 1 324 ? -21.625 -23.875 -12.523 1 97.62 324 HIS B O 1
ATOM 5617 N N . PRO B 1 325 ? -21.266 -24.953 -10.609 1 95.62 325 PRO B N 1
ATOM 5618 C CA . PRO B 1 325 ? -21.938 -26.156 -11.094 1 95.62 325 PRO B CA 1
ATOM 5619 C C . PRO B 1 325 ? -23.406 -25.922 -11.445 1 95.62 325 PRO B C 1
ATOM 5621 O O . PRO B 1 325 ? -23.938 -26.547 -12.359 1 95.62 325 PRO B O 1
ATOM 5624 N N . MET B 1 326 ? -24.094 -25.047 -10.797 1 95.12 326 MET B N 1
ATOM 5625 C CA . MET B 1 326 ? -25.531 -24.812 -10.992 1 95.12 326 MET B CA 1
ATOM 5626 C C . MET B 1 326 ? -25.766 -23.594 -11.883 1 95.12 326 MET B C 1
ATOM 5628 O O . MET B 1 326 ? -26.828 -23.453 -12.469 1 95.12 326 MET B O 1
ATOM 5632 N N . TYR B 1 327 ? -24.828 -22.734 -11.922 1 96.62 327 TYR B N 1
ATOM 5633 C CA . TYR B 1 327 ? -24.938 -21.484 -12.68 1 96.62 327 TYR B CA 1
ATOM 5634 C C . TYR B 1 327 ? -23.766 -21.328 -13.633 1 96.62 327 TYR B C 1
ATOM 5636 O O . TYR B 1 327 ? -22.797 -20.641 -13.312 1 96.62 327 TYR B O 1
ATOM 5644 N N . PRO B 1 328 ? -23.922 -21.781 -14.844 1 95.44 328 PRO B N 1
ATOM 5645 C CA . PRO B 1 328 ? -22.766 -21.875 -15.758 1 95.44 328 PRO B CA 1
ATOM 5646 C C . PRO B 1 328 ? -22.25 -20.5 -16.172 1 95.44 328 PRO B C 1
ATOM 5648 O O . PRO B 1 328 ? -21.125 -20.391 -16.688 1 95.44 328 PRO B O 1
ATOM 5651 N N . ASN B 1 329 ? -23.031 -19.422 -16 1 97.38 329 ASN B N 1
ATOM 5652 C CA . ASN B 1 329 ? -22.547 -18.094 -16.359 1 97.38 329 ASN B CA 1
ATOM 5653 C C . ASN B 1 329 ? -21.844 -17.422 -15.188 1 97.38 329 ASN B C 1
ATOM 5655 O O . ASN B 1 329 ? -21.516 -16.234 -15.25 1 97.38 329 ASN B O 1
ATOM 5659 N N . ILE B 1 330 ? -21.625 -18.156 -14.117 1 98.56 330 ILE B N 1
ATOM 5660 C CA . ILE B 1 330 ? -20.797 -17.703 -13 1 98.56 330 ILE B CA 1
ATOM 5661 C C . ILE B 1 330 ? -19.484 -18.484 -12.984 1 98.56 330 ILE B C 1
ATOM 5663 O O . ILE B 1 330 ? -19.484 -19.703 -12.781 1 98.56 330 ILE B O 1
ATOM 5667 N N . VAL B 1 331 ? -18.438 -17.781 -13.25 1 98.75 331 VAL B N 1
ATOM 5668 C CA . VAL B 1 331 ? -17.094 -18.359 -13.312 1 98.75 331 VAL B CA 1
ATOM 5669 C C . VAL B 1 331 ? -16.328 -18.031 -12.039 1 98.75 331 VAL B C 1
ATOM 5671 O O . VAL B 1 331 ? -16.469 -16.938 -11.492 1 98.75 331 VAL B O 1
ATOM 5674 N N . ILE B 1 332 ? -15.516 -18.953 -11.562 1 98.81 332 ILE B N 1
ATOM 5675 C CA . ILE B 1 332 ? -14.812 -18.812 -10.289 1 98.81 332 ILE B CA 1
ATOM 5676 C C . ILE B 1 332 ? -13.312 -19.031 -10.492 1 98.81 332 ILE B C 1
ATOM 5678 O O . ILE B 1 332 ? -12.898 -20 -11.117 1 98.81 332 ILE B O 1
ATOM 5682 N N . GLY B 1 333 ? -12.484 -18.094 -10.117 1 98.81 333 GLY B N 1
ATOM 5683 C CA . GLY B 1 333 ? -11.039 -18.203 -9.992 1 98.81 333 GLY B CA 1
ATOM 5684 C C . GLY B 1 333 ? -10.547 -17.953 -8.578 1 98.81 333 GLY B C 1
ATOM 5685 O O . GLY B 1 333 ? -10.555 -16.812 -8.109 1 98.81 333 GLY B O 1
ATOM 5686 N N . THR B 1 334 ? -10.117 -19 -7.867 1 98.62 334 THR B N 1
ATOM 5687 C CA . THR B 1 334 ? -9.711 -18.891 -6.473 1 98.62 334 THR B CA 1
ATOM 5688 C C . THR B 1 334 ? -8.797 -20.047 -6.078 1 98.62 334 THR B C 1
ATOM 5690 O O . THR B 1 334 ? -8.367 -20.828 -6.934 1 98.62 334 THR B O 1
ATOM 5693 N N . GLY B 1 335 ? -8.328 -20.062 -4.812 1 98.31 335 GLY B N 1
ATOM 5694 C CA . GLY B 1 335 ? -7.504 -21.156 -4.293 1 98.31 335 GLY B CA 1
ATOM 5695 C C . GLY B 1 335 ? -6.109 -21.188 -4.898 1 98.31 335 GLY B C 1
ATOM 5696 O O . GLY B 1 335 ? -5.582 -22.25 -5.195 1 98.31 335 GLY B O 1
ATOM 5697 N N . PHE B 1 336 ? -5.508 -20.062 -5.07 1 97.94 336 PHE B N 1
ATOM 5698 C CA . PHE B 1 336 ? -4.242 -20 -5.789 1 97.94 336 PHE B CA 1
ATOM 5699 C C . PHE B 1 336 ? -3.082 -20.391 -4.883 1 97.94 336 PHE B C 1
ATOM 5701 O O . PHE B 1 336 ? -1.945 -20.516 -5.344 1 97.94 336 PHE B O 1
ATOM 5708 N N . SER B 1 337 ? -3.213 -20.516 -3.637 1 96.62 337 SER B N 1
ATOM 5709 C CA . SER B 1 337 ? -2.375 -21.203 -2.662 1 96.62 337 SER B CA 1
ATOM 5710 C C . SER B 1 337 ? -0.951 -20.656 -2.672 1 96.62 337 SER B C 1
ATOM 5712 O O . SER B 1 337 ? 0.012 -21.422 -2.559 1 96.62 337 SER B O 1
ATOM 5714 N N . GLY B 1 338 ? -0.831 -19.406 -2.906 1 94.69 338 GLY B N 1
ATOM 5715 C CA . GLY B 1 338 ? 0.468 -18.766 -2.812 1 94.69 338 GLY B CA 1
ATOM 5716 C C . GLY B 1 338 ? 1.274 -18.844 -4.094 1 94.69 338 GLY B C 1
ATOM 5717 O O . GLY B 1 338 ? 2.434 -18.438 -4.137 1 94.69 338 GLY B O 1
ATOM 5718 N N . THR B 1 339 ? 0.644 -19.281 -5.168 1 94.69 339 THR B N 1
ATOM 5719 C CA . THR B 1 339 ? 1.398 -19.547 -6.391 1 94.69 339 THR B CA 1
ATOM 5720 C C . THR B 1 339 ? 0.784 -18.797 -7.574 1 94.69 339 THR B C 1
ATOM 5722 O O . THR B 1 339 ? 1.39 -18.719 -8.648 1 94.69 339 THR B O 1
ATOM 5725 N N . GLY B 1 340 ? -0.236 -18.188 -7.438 1 96.44 340 GLY B N 1
ATOM 5726 C CA . GLY B 1 340 ? -1.066 -17.766 -8.555 1 96.44 340 GLY B CA 1
ATOM 5727 C C . GLY B 1 340 ? -0.62 -16.453 -9.164 1 96.44 340 GLY B C 1
ATOM 5728 O O . GLY B 1 340 ? -0.895 -16.172 -10.336 1 96.44 340 GLY B O 1
ATOM 5729 N N . PHE B 1 341 ? 0.111 -15.586 -8.469 1 98.25 341 PHE B N 1
ATOM 5730 C CA . PHE B 1 341 ? 0.386 -14.227 -8.922 1 98.25 341 PHE B CA 1
ATOM 5731 C C . PHE B 1 341 ? 1.11 -14.234 -10.258 1 98.25 341 PHE B C 1
ATOM 5733 O O . PHE B 1 341 ? 0.688 -13.562 -11.203 1 98.25 341 PHE B O 1
ATOM 5740 N N . LYS B 1 342 ? 2.215 -15.031 -10.383 1 97.81 342 LYS B N 1
ATOM 5741 C CA . LYS B 1 342 ? 3.109 -14.969 -11.531 1 97.81 342 LYS B CA 1
ATOM 5742 C C . LYS B 1 342 ? 2.426 -15.508 -12.789 1 97.81 342 LYS B C 1
ATOM 5744 O O . LYS B 1 342 ? 2.85 -15.203 -13.906 1 97.81 342 LYS B O 1
ATOM 5749 N N . MET B 1 343 ? 1.352 -16.25 -12.594 1 98.38 343 MET B N 1
ATOM 5750 C CA . MET B 1 343 ? 0.645 -16.844 -13.719 1 98.38 343 MET B CA 1
ATOM 5751 C C . MET B 1 343 ? -0.631 -16.078 -14.039 1 98.38 343 MET B C 1
ATOM 5753 O O . MET B 1 343 ? -1.435 -16.5 -14.867 1 98.38 343 MET B O 1
ATOM 5757 N N . SER B 1 344 ? -0.811 -14.914 -13.453 1 98.75 344 SER B N 1
ATOM 5758 C CA . SER B 1 344 ? -2.057 -14.164 -13.547 1 98.75 344 SER B CA 1
ATOM 5759 C C . SER B 1 344 ? -2.365 -13.789 -15 1 98.75 344 SER B C 1
ATOM 5761 O O . SER B 1 344 ? -3.529 -13.758 -15.398 1 98.75 344 SER B O 1
ATOM 5763 N N . PRO B 1 345 ? -1.348 -13.5 -15.914 1 98.75 345 PRO B N 1
ATOM 5764 C CA . PRO B 1 345 ? -1.704 -13.25 -17.312 1 98.75 345 PRO B CA 1
ATOM 5765 C C . PRO B 1 345 ? -2.461 -14.414 -17.938 1 98.75 345 PRO B C 1
ATOM 5767 O O . PRO B 1 345 ? -3.408 -14.203 -18.703 1 98.75 345 PRO B O 1
ATOM 5770 N N . ILE B 1 346 ? -2.059 -15.586 -17.562 1 98.75 346 ILE B N 1
ATOM 5771 C CA . ILE B 1 346 ? -2.645 -16.781 -18.172 1 98.75 346 ILE B CA 1
ATOM 5772 C C . ILE B 1 346 ? -3.953 -17.125 -17.469 1 98.75 346 ILE B C 1
ATOM 5774 O O . ILE B 1 346 ? -4.953 -17.438 -18.125 1 98.75 346 ILE B O 1
ATOM 5778 N N . THR B 1 347 ? -3.936 -17.094 -16.109 1 98.75 347 THR B N 1
ATOM 5779 C CA . THR B 1 347 ? -5.184 -17.391 -15.406 1 98.75 347 THR B CA 1
ATOM 5780 C C . THR B 1 347 ? -6.258 -16.359 -15.773 1 98.75 347 THR B C 1
ATOM 5782 O O . THR B 1 347 ? -7.438 -16.703 -15.859 1 98.75 347 THR B O 1
ATOM 5785 N N . GLY B 1 348 ? -5.852 -15.102 -16 1 98.81 348 GLY B N 1
ATOM 5786 C CA . GLY B 1 348 ? -6.793 -14.109 -16.5 1 98.81 348 GLY B CA 1
ATOM 5787 C C . GLY B 1 348 ? -7.398 -14.477 -17.828 1 98.81 348 GLY B C 1
ATOM 5788 O O . GLY B 1 348 ? -8.609 -14.352 -18.031 1 98.81 348 GLY B O 1
ATOM 5789 N N . GLN B 1 349 ? -6.59 -14.969 -18.75 1 98.75 349 GLN B N 1
ATOM 5790 C CA . GLN B 1 349 ? -7.062 -15.398 -20.062 1 98.75 349 GLN B CA 1
ATOM 5791 C C . GLN B 1 349 ? -8.008 -16.594 -19.938 1 98.75 349 GLN B C 1
ATOM 5793 O O . GLN B 1 349 ? -9.008 -16.656 -20.656 1 98.75 349 GLN B O 1
ATOM 5798 N N . ILE B 1 350 ? -7.645 -17.5 -19.094 1 98.81 350 ILE B N 1
ATOM 5799 C CA . ILE B 1 350 ? -8.469 -18.688 -18.891 1 98.81 350 ILE B CA 1
ATOM 5800 C C . ILE B 1 350 ? -9.836 -18.281 -18.359 1 98.81 350 ILE B C 1
ATOM 5802 O O . ILE B 1 350 ? -10.867 -18.703 -18.875 1 98.81 350 ILE B O 1
ATOM 5806 N N . LEU B 1 351 ? -9.859 -17.438 -17.312 1 98.88 351 LEU B N 1
ATOM 5807 C CA . LEU B 1 351 ? -11.117 -16.984 -16.719 1 98.88 351 LEU B CA 1
ATOM 5808 C C . LEU B 1 351 ? -11.945 -16.188 -17.734 1 98.88 351 LEU B C 1
ATOM 5810 O O . LEU B 1 351 ? -13.164 -16.328 -17.781 1 98.88 351 LEU B O 1
ATOM 5814 N N . ALA B 1 352 ? -11.289 -15.383 -18.531 1 98.88 352 ALA B N 1
ATOM 5815 C CA . ALA B 1 352 ? -11.969 -14.648 -19.594 1 98.88 352 ALA B CA 1
ATOM 5816 C C . ALA B 1 352 ? -12.617 -15.609 -20.594 1 98.88 352 ALA B C 1
ATOM 5818 O O . ALA B 1 352 ? -13.773 -15.43 -20.984 1 98.88 352 ALA B O 1
ATOM 5819 N N . SER B 1 353 ? -11.852 -16.594 -21.031 1 98.69 353 SER B N 1
ATOM 5820 C CA . SER B 1 353 ? -12.367 -17.594 -21.969 1 98.69 353 SER B CA 1
ATOM 5821 C C . SER B 1 353 ? -13.578 -18.312 -21.391 1 98.69 353 SER B C 1
ATOM 5823 O O . SER B 1 353 ? -14.578 -18.516 -22.094 1 98.69 353 SER B O 1
ATOM 5825 N N . LEU B 1 354 ? -13.469 -18.703 -20.156 1 98.56 354 LEU B N 1
ATOM 5826 C CA . LEU B 1 354 ? -14.594 -19.391 -19.5 1 98.56 354 LEU B CA 1
ATOM 5827 C C . LEU B 1 354 ? -15.82 -18.484 -19.469 1 98.56 354 LEU B C 1
ATOM 5829 O O . LEU B 1 354 ? -16.938 -18.938 -19.734 1 98.56 354 LEU B O 1
ATOM 5833 N N . ALA B 1 355 ? -15.609 -17.234 -19.109 1 98.5 355 ALA B N 1
ATOM 5834 C CA . ALA B 1 355 ? -16.719 -16.281 -19 1 98.5 355 ALA B CA 1
ATOM 5835 C C . ALA B 1 355 ? -17.406 -16.109 -20.344 1 98.5 355 ALA B C 1
ATOM 5837 O O . ALA B 1 355 ? -18.609 -15.828 -20.406 1 98.5 355 ALA B O 1
ATOM 5838 N N . LEU B 1 356 ? -16.703 -16.281 -21.438 1 98.31 356 LEU B N 1
ATOM 5839 C CA . LEU B 1 356 ? -17.219 -16.062 -22.781 1 98.31 356 LEU B CA 1
ATOM 5840 C C . LEU B 1 356 ? -17.609 -17.391 -23.438 1 98.31 356 LEU B C 1
ATOM 5842 O O . LEU B 1 356 ? -17.953 -17.422 -24.609 1 98.31 356 LEU B O 1
ATOM 5846 N N . ASN B 1 357 ? -17.531 -18.469 -22.75 1 96.69 357 ASN B N 1
ATOM 5847 C CA . ASN B 1 357 ? -17.828 -19.797 -23.234 1 96.69 357 ASN B CA 1
ATOM 5848 C C . ASN B 1 357 ? -16.938 -20.172 -24.422 1 96.69 357 ASN B C 1
ATOM 5850 O O . ASN B 1 357 ? -17.406 -20.688 -25.438 1 96.69 357 ASN B O 1
ATOM 5854 N N . LYS B 1 358 ? -15.727 -19.844 -24.234 1 96.88 358 LYS B N 1
ATOM 5855 C CA . LYS B 1 358 ? -14.719 -20.203 -25.234 1 96.88 358 LYS B CA 1
ATOM 5856 C C . LYS B 1 358 ? -13.758 -21.25 -24.688 1 96.88 358 LYS B C 1
ATOM 5858 O O . LYS B 1 358 ? -13.625 -21.406 -23.469 1 96.88 358 LYS B O 1
ATOM 5863 N N . ASN B 1 359 ? -13.117 -21.906 -25.578 1 93.94 359 ASN B N 1
ATOM 5864 C CA . ASN B 1 359 ? -12.133 -22.922 -25.188 1 93.94 359 ASN B CA 1
ATOM 5865 C C . ASN B 1 359 ? -10.797 -22.281 -24.812 1 93.94 359 ASN B C 1
ATOM 5867 O O . ASN B 1 359 ? -10.492 -21.156 -25.219 1 93.94 359 ASN B O 1
ATOM 5871 N N . THR B 1 360 ? -10.125 -23.031 -23.938 1 93.62 360 THR B N 1
ATOM 5872 C CA . THR B 1 360 ? -8.766 -22.656 -23.578 1 93.62 360 THR B CA 1
ATOM 5873 C C . THR B 1 360 ? -7.77 -23.688 -24.109 1 93.62 360 THR B C 1
ATOM 5875 O O . THR B 1 360 ? -8.141 -24.828 -24.391 1 93.62 360 THR B O 1
ATOM 5878 N N . LYS B 1 361 ? -6.57 -23.328 -24.328 1 92.81 361 LYS B N 1
ATOM 5879 C CA . LYS B 1 361 ? -5.559 -24.266 -24.812 1 92.81 361 LYS B CA 1
ATOM 5880 C C . LYS B 1 361 ? -5.039 -25.141 -23.672 1 92.81 361 LYS B C 1
ATOM 5882 O O . LYS B 1 361 ? -4.281 -26.094 -23.906 1 92.81 361 LYS B O 1
ATOM 5887 N N . TYR B 1 362 ? -5.41 -24.906 -22.469 1 95.31 362 TYR B N 1
ATOM 5888 C CA . TYR B 1 362 ? -4.938 -25.656 -21.312 1 95.31 362 TYR B CA 1
ATOM 5889 C C . TYR B 1 362 ? -5.934 -26.734 -20.906 1 95.31 362 TYR B C 1
ATOM 5891 O O . TYR B 1 362 ? -7.148 -26.531 -21.016 1 95.31 362 TYR B O 1
ATOM 5899 N N . ASP B 1 363 ? -5.395 -27.875 -20.5 1 95.25 363 ASP B N 1
ATOM 5900 C CA . ASP B 1 363 ? -6.227 -28.875 -19.828 1 95.25 363 ASP B CA 1
ATOM 5901 C C . ASP B 1 363 ? -6.555 -28.438 -18.406 1 95.25 363 ASP B C 1
ATOM 5903 O O . ASP B 1 363 ? -5.684 -28.422 -17.531 1 95.25 363 ASP B O 1
ATOM 5907 N N . LEU B 1 364 ? -7.855 -28.188 -18.125 1 96.31 364 LEU B N 1
ATOM 5908 C CA . LEU B 1 364 ? -8.25 -27.609 -16.844 1 96.31 364 LEU B CA 1
ATOM 5909 C C . LEU B 1 364 ? -8.805 -28.688 -15.914 1 96.31 364 LEU B C 1
ATOM 5911 O O . LEU B 1 364 ? -9.414 -28.375 -14.891 1 96.31 364 LEU B O 1
ATOM 5915 N N . SER B 1 365 ? -8.594 -29.953 -16.234 1 96.31 365 SER B N 1
ATOM 5916 C CA . SER B 1 365 ? -9.164 -31.062 -15.461 1 96.31 365 SER B CA 1
ATOM 5917 C C . SER B 1 365 ? -8.781 -30.969 -13.984 1 96.31 365 SER B C 1
ATOM 5919 O O . SER B 1 365 ? -9.594 -31.234 -13.102 1 96.31 365 SER B O 1
ATOM 5921 N N . ARG B 1 366 ? -7.594 -30.5 -13.703 1 95.5 366 ARG B N 1
ATOM 5922 C CA . ARG B 1 366 ? -7.07 -30.453 -12.344 1 95.5 366 ARG B CA 1
ATOM 5923 C C . ARG B 1 366 ? -7.656 -29.266 -11.57 1 95.5 366 ARG B C 1
ATOM 5925 O O . ARG B 1 366 ? -7.586 -29.219 -10.344 1 95.5 366 ARG B O 1
ATOM 5932 N N . PHE B 1 367 ? -8.273 -28.359 -12.234 1 98.12 367 PHE B N 1
ATOM 5933 C CA . PHE B 1 367 ? -8.711 -27.109 -11.609 1 98.12 367 PHE B CA 1
ATOM 5934 C C . PHE B 1 367 ? -10.227 -27.125 -11.398 1 98.12 367 PHE B C 1
ATOM 5936 O O . PHE B 1 367 ? -10.797 -26.141 -10.922 1 98.12 367 PHE B O 1
ATOM 5943 N N . LYS B 1 368 ? -10.859 -28.219 -11.688 1 98.12 368 LYS B N 1
ATOM 5944 C CA . LYS B 1 368 ? -12.312 -28.312 -11.633 1 98.12 368 LYS B CA 1
ATOM 5945 C C . LYS B 1 368 ? -12.805 -28.391 -10.188 1 98.12 368 LYS B C 1
ATOM 5947 O O . LYS B 1 368 ? -12.156 -29 -9.336 1 98.12 368 LYS B O 1
ATOM 5952 N N . ILE B 1 369 ? -13.922 -27.812 -9.992 1 98.06 369 ILE B N 1
ATOM 5953 C CA . ILE B 1 369 ? -14.57 -27.828 -8.688 1 98.06 369 ILE B CA 1
ATOM 5954 C C . ILE B 1 369 ? -14.977 -29.25 -8.328 1 98.06 369 ILE B C 1
ATOM 5956 O O . ILE B 1 369 ? -14.922 -29.641 -7.16 1 98.06 369 ILE B O 1
ATOM 5960 N N . SER B 1 370 ? -15.25 -30.031 -9.289 1 96.62 370 SER B N 1
ATOM 5961 C CA . SER B 1 370 ? -15.781 -31.375 -9.102 1 96.62 370 SER B CA 1
ATOM 5962 C C . SER B 1 370 ? -14.742 -32.281 -8.469 1 96.62 370 SER B C 1
ATOM 5964 O O . SER B 1 370 ? -15.078 -33.375 -8.016 1 96.62 370 SER B O 1
ATOM 5966 N N . ARG B 1 371 ? -13.492 -31.891 -8.438 1 96.62 371 ARG B N 1
ATOM 5967 C CA . ARG B 1 371 ? -12.484 -32.719 -7.812 1 96.62 371 ARG B CA 1
ATOM 5968 C C . ARG B 1 371 ? -12.68 -32.781 -6.297 1 96.62 371 ARG B C 1
ATOM 5970 O O . ARG B 1 371 ? -12.086 -33.625 -5.621 1 96.62 371 ARG B O 1
ATOM 5977 N N . PHE B 1 372 ? -13.469 -31.828 -5.762 1 96.56 372 PHE B N 1
ATOM 5978 C CA . PHE B 1 372 ? -13.82 -31.828 -4.348 1 96.56 372 PHE B CA 1
ATOM 5979 C C . PHE B 1 372 ? -15.203 -32.438 -4.137 1 96.56 372 PHE B C 1
ATOM 5981 O O . PHE B 1 372 ? -16.109 -32.188 -4.934 1 96.56 372 PHE B O 1
ATOM 5988 N N . GLU B 1 373 ? -15.32 -33.125 -3.072 1 92.5 373 GLU B N 1
ATOM 5989 C CA . GLU B 1 373 ? -16.609 -33.719 -2.766 1 92.5 373 GLU B CA 1
ATOM 5990 C C . GLU B 1 373 ? -17.453 -32.844 -1.873 1 92.5 373 GLU B C 1
ATOM 5992 O O . GLU B 1 373 ? -16.922 -32.062 -1.081 1 92.5 373 GLU B O 1
ATOM 5997 N N . ASN B 1 374 ? -18.797 -32.906 -2.082 1 90.31 374 ASN B N 1
ATOM 5998 C CA . ASN B 1 374 ? -19.781 -32.344 -1.18 1 90.31 374 ASN B CA 1
ATOM 5999 C C . ASN B 1 374 ? -19.625 -30.828 -1.07 1 90.31 374 ASN B C 1
ATOM 6001 O O . ASN B 1 374 ? -19.656 -30.281 0.03 1 90.31 374 ASN B O 1
ATOM 6005 N N . VAL B 1 375 ? -19.375 -30.234 -2.217 1 92.56 375 VAL B N 1
ATOM 6006 C CA . VAL B 1 375 ? -19.172 -28.797 -2.17 1 92.56 375 VAL B CA 1
ATOM 6007 C C . VAL B 1 375 ? -20.484 -28.062 -2.424 1 92.56 375 VAL B C 1
ATOM 6009 O O . VAL B 1 375 ? -20.625 -26.875 -2.105 1 92.56 375 VAL B O 1
ATOM 6012 N N . LEU B 1 376 ? -21.438 -28.75 -3.016 1 88.56 376 LEU B N 1
ATOM 6013 C CA . LEU B 1 376 ? -22.75 -28.141 -3.211 1 88.56 376 LEU B CA 1
ATOM 6014 C C . LEU B 1 376 ? -23.641 -28.359 -1.989 1 88.56 376 LEU B C 1
ATOM 6016 O O . LEU B 1 376 ? -23.734 -29.484 -1.473 1 88.56 376 LEU B O 1
ATOM 6020 N N . LYS B 1 377 ? -24.172 -27.281 -1.365 1 77.69 377 LYS B N 1
ATOM 6021 C CA . LYS B 1 377 ? -25.062 -27.359 -0.217 1 77.69 377 LYS B 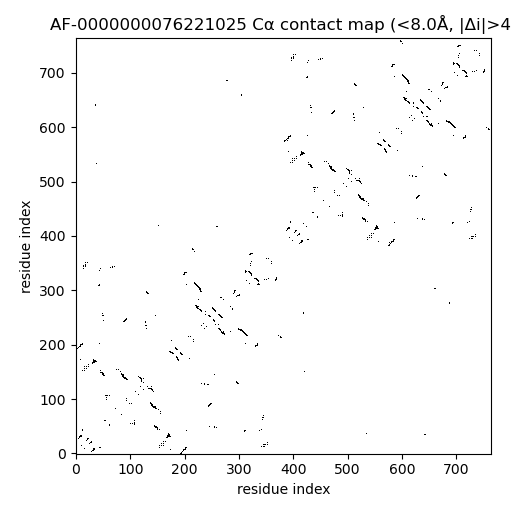CA 1
ATOM 6022 C C . LYS B 1 377 ? -26.516 -27.109 -0.633 1 77.69 377 LYS B C 1
ATOM 6024 O O . LYS B 1 377 ? -26.797 -26.109 -1.308 1 77.69 377 LYS B O 1
ATOM 6029 N N . MET B 1 378 ? -27.297 -28.141 -0.923 1 67.5 378 MET B N 1
ATOM 6030 C CA . MET B 1 378 ? -28.703 -27.984 -1.308 1 67.5 378 MET B CA 1
ATOM 6031 C C . MET B 1 378 ? -29.516 -27.406 -0.154 1 67.5 378 MET B C 1
ATOM 6033 O O . MET B 1 378 ? -29.219 -27.688 1.013 1 67.5 378 MET B O 1
ATOM 6037 N N . LYS B 1 379 ? -30.297 -26.203 -0.349 1 52.16 379 LYS B N 1
ATOM 6038 C CA . LYS B 1 379 ? -31.25 -25.703 0.634 1 52.16 379 LYS B CA 1
ATOM 6039 C C . LYS B 1 379 ? -32.094 -26.828 1.235 1 52.16 379 LYS B C 1
ATOM 6041 O O . LYS B 1 379 ? -32.688 -27.625 0.506 1 52.16 379 LYS B O 1
ATOM 6046 N N . ALA B 1 380 ? -31.703 -27.328 2.371 1 42.53 380 ALA B N 1
ATOM 6047 C CA . A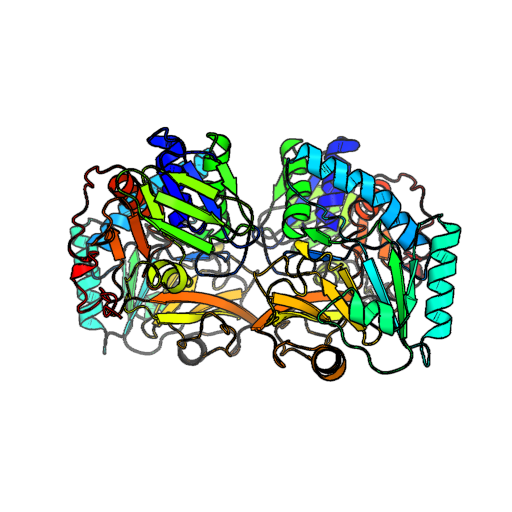LA B 1 380 ? -32.719 -28.156 3.002 1 42.53 380 ALA B CA 1
ATOM 6048 C C . ALA B 1 380 ? -34.094 -27.453 2.977 1 42.53 380 ALA B C 1
ATOM 6050 O O . ALA B 1 380 ? -34.188 -26.25 3.258 1 42.53 380 ALA B O 1
ATOM 6051 N N . SER B 1 381 ? -34.844 -27.828 1.958 1 37.12 381 SER B N 1
ATOM 6052 C CA . SER B 1 381 ? -36.25 -27.422 1.979 1 37.12 381 SER B CA 1
ATOM 6053 C C . SER B 1 381 ? -36.719 -27.203 3.406 1 37.12 381 SER B C 1
ATOM 6055 O O . SER B 1 381 ? -36.719 -28.125 4.227 1 37.12 381 SER B O 1
ATOM 6057 N N . LEU B 1 382 ? -36.438 -26.078 3.941 1 28.64 382 LEU B N 1
ATOM 6058 C CA . LEU B 1 382 ? -37.438 -25.812 4.973 1 28.64 382 LEU B CA 1
ATOM 6059 C C . LEU B 1 382 ? -38.844 -25.734 4.371 1 28.64 382 LEU B C 1
ATOM 6061 O O . LEU B 1 382 ? -39.031 -25.078 3.34 1 28.64 382 LEU B O 1
#

Secondary structure (DSSP, 8-state):
-EEEEEEEE--SHHHHHHHHIIIIIT---EEEE-SSPSS--SSSS-SSEEEE-S--SSHHHHHHHHHHHHHHHHHHHHHTS--EE---EEEEEETTT-HHHHHHHHHHHHHTT--EEEEEHHHHHHHSTTB---SSEEEEEESS-EEEEHHHHHHHHHHHHHHTT-EEE-S--EEEEE--SS-EEEEESS-EEEEEEEEE--GGGHHHHHGGGTB----EEEEEEEEEEEB-STTTTSTTTTPPEEEETTTEEEEEEEEETTEEEEEES---B-BTTB-------HHHHHHHHHHBSSB-SS-SEEEEEEEEE-TTS--EEEE-SS-TTEEEEE--TTT-GGGHHHHHHHHHHHHTT---SS--GGG-GGGSSS-B------/-EEEEEEEE--SHHHHHHHHIIIIIT---EEEE-SSPSS--SSSS-SSEEEE-S--SSHHHHHHHHHHHHHHHHHHHHHTS--EE---EEEEEETTT-HHHHHHHHHHHHHTT--EEEEEHHHHHHHSTTB---SSEEEEEESS-EEEEHHHHHHHHHHHHHHTT-EEE-S--EEEEE--SS-EEEEESS-EEEEEEEEE--GGGHHHHHGGGTB----EEEEEEEEEEEB-STTTTSTTTTPPEEEETTTEEEEEEEEETTEEEEEES---B-BTTB-------HHHHHHHHHHBSSB-SS-SEEEEEEEEE-TT---EEEE-SS-TTEEEEE--TTT-GGGHHHHHHHHHHHHTT---SS--GGG-GGGSSS-B------

Nearest PDB structures (foldseek):
  3hzl-assembly1_A  TM=8.640E-01  e=1.403E-33  Streptomyces tendae
  2olo-assembly1_A  TM=8.659E-01  e=7.797E-33  Streptomyces tendae
  7rdf-assembly1_A  TM=8.617E-01  e=4.939E-22  Pseudomonas aeruginosa PAO1
  3sm8-assembly1_A  TM=8.755E-01  e=1.214E-20  Pseudomonas aeruginosa
  3gsi-assembly1_A  TM=8.331E-01  e=5.230E-22  Arthrobacter globiformis

Foldseek 3Di:
DAEWQEEEEALALLSLLLLLCCCVVVVTAYEYEAQAPPPDFQAFQDDFKDWQDLQDLDLQLSVLLVVLLVVQVVLCVVVVDDFFDQLWEKEKDDCVPCVVSVVSRVVSCVVVVFDKDKDWQVRCVVQAPQWADDDTMMMIITRRIFMGRRSVSSVSSNVSSVVSVHHYYYSWAFDAWADDDQWIWTDTPVGIYIHRFYEYDHHPCSQVHCVVVQFAAPKFKFKWKKFWKAAQDPPHQASVSSHGWYHYPLQKTWHGCDRDVRITIIIHLTHDTDDSVDRDDDTDCPSVLCSCVHTGPRIDSGTPDMDIHMHIAHPVQDWAWAADPVHQRYTYTYHNSSSCNSSSNVSSVSNNCSNVVHDDPDDCVVNYSVVDPPRGRPPPPD/DAEWQEEEEALALLSLLLLLCCCVPVVTAYEYEAQAPPPDFQAFQDDFKDWQDLQDLDLQLSVLLVVLLVVQVVLCVVVVDDFFDQLWEKEKDDCVPCVVSVVSRVVSCVVVVFDKDKDWQVRCVVQAPQWADDDTMMMIITRRIFMGRRSVSSVSSNVSSVVSVHHYYYSWAFDAWAADDQWIWTDTPVGIYIHRFYEYDHHPCSQVHCVVVQFAAPKFKFKWKKFKKAAQDPPHQASVSSHGWYHYPLQKTWHGCDRDPRITIIIHLTHDTDDSVDRDDDGDCVSVLCSCVHTGPRIDSGTPDMDIHMHIAHPVQDWAWAADPVHQRYTYTYHNSSSCNSSSNVSSVSNNCSNVVHDDPDDCVVNYSVVDPPRGHPPPPD